Protein AF-0000000085128858 (afdb_homodimer)

Nearest PDB structures (foldseek):
  4lsb-assembly1_A  TM=9.735E-01  e=7.012E-32  Burkholderia cenocepacia J2315
  4lsb-assembly1_B  TM=9.673E-01  e=1.047E-31  Burkholderia cenocepacia J2315
  2ze3-assembly1_A-2  TM=9.126E-01  e=1.959E-23  Deinococcus ficus
  4iqd-assembly1_A  TM=8.657E-01  e=3.006E-21  Bacillus anthracis
  4iqe-assembly1_B  TM=8.687E-01  e=1.770E-20  Bacillus anthracis

Solvent-accessible surface area (backbone atoms only — not comparable to full-atom values): 26730 Å² total; per-residue (Å²): 131,82,65,50,58,67,53,22,16,50,51,50,55,56,55,63,73,58,70,54,46,60,28,47,28,33,54,40,24,15,50,39,34,50,43,49,73,64,65,50,74,36,35,20,50,19,57,44,27,34,21,39,48,61,43,32,22,60,85,68,70,49,64,69,57,47,46,54,48,47,33,46,43,42,72,44,39,75,49,24,30,29,37,59,41,51,58,28,72,40,94,47,33,68,43,19,17,52,41,43,41,55,44,51,71,41,46,42,21,23,37,34,38,38,30,48,57,85,36,85,92,52,42,58,49,52,66,67,59,39,35,48,32,43,35,29,34,39,50,32,35,47,75,73,70,49,58,48,41,35,28,29,31,39,42,35,40,63,72,72,45,76,45,64,69,59,41,45,53,45,46,43,48,27,44,75,32,54,29,57,29,36,32,52,44,64,62,81,47,72,67,54,48,36,51,48,34,62,68,41,54,88,47,38,28,45,41,60,55,59,44,53,44,93,58,32,51,65,54,40,36,72,49,57,30,26,33,34,33,24,48,41,30,51,42,20,16,16,50,25,28,26,47,55,34,52,49,40,31,65,74,69,33,38,36,58,57,36,67,66,27,45,57,64,67,61,53,31,53,58,39,59,58,78,117,133,83,63,50,57,67,52,23,14,51,52,48,55,56,55,63,72,57,71,55,46,62,28,48,28,33,54,41,24,16,50,38,34,49,43,49,73,62,63,50,74,36,35,21,49,18,58,46,28,34,20,39,48,61,42,32,23,59,87,70,70,48,66,68,58,49,47,53,48,46,33,47,44,40,71,44,38,75,49,24,30,30,36,57,41,51,57,30,73,41,93,46,32,68,44,18,18,53,40,42,42,56,44,52,71,42,46,42,22,23,37,33,37,37,30,49,56,85,35,84,91,51,41,60,48,53,66,67,58,39,31,48,32,44,34,29,34,39,49,32,36,46,74,72,70,48,58,48,42,35,28,31,30,41,41,37,39,64,73,72,46,78,44,65,68,59,41,47,54,44,46,44,48,28,43,74,33,52,29,57,30,35,32,51,46,65,63,81,48,71,66,54,48,35,49,48,36,62,68,41,55,88,47,35,29,46,42,61,53,59,41,54,45,93,59,32,54,66,53,40,35,73,50,56,30,25,34,34,33,23,49,41,31,50,42,20,15,16,49,25,29,26,47,54,36,52,50,40,31,66,74,70,34,38,36,58,60,36,66,65,28,44,59,64,66,60,53,32,53,59,38,58,61,77,117

InterPro domains:
  IPR015813 Pyruvate/Phosphoenolpyruvate kinase-like domain superfamily [SSF51621] (6-266)
  IPR039556 ICL/PEPM domain [cd00377] (12-247)
  IPR040442 Pyruvate kinase-like domain superfamily [G3DSA:3.20.20.60] (1-231)

Foldseek 3Di:
DQDDLLRQLVQVVVLQPDAEFAAEEDQALLSLLVVVVVPGQEYEHFQQLVQVVVVHGRPPAALVRQLVRLLRSPVSDSHAYEYACEQQRDPAQQSSLVSLLSNVVSSHSEYEHEQANPDLVGGGHDLVRLLSNLLSSQVSCVVVPNSHAYEYEYACQVSPNPDLVVQLVSQCSSVVSPHQEYEYERDADLVSLLVSLVSNPPRAYEYEQQDDHPDDSVNSVVSVHSYYYHHCNVSVVVVVLVCVQVVCCVPPVDRVSCVPPDDPVVSCVSVVPPD/DQDDLLRQLVQVVVLQPDAEFAAEEDQALLSLLVVVVVPGQEYEHFQQLVQVVVVHGRPPAALVRQLVRLLRSPVSDSHAYEYACEQQRDPAQQSSLVSLLSNVVSSHSEYEHEQANPDLVGGGHDLVRLLSNLLSNQVSCVVVPNSHAYEYEYACQVSPNPDLVVQLVSQCSSVVSPHQEYEYERDADLVSLLVSQVSNPPRAYEYEQQDDHPDDSVNSVVSVHSYYYHHCNVSVVVVVLVCVQVVCCVPPVDRVSCVPPDDPVVSCVSVVPPD

Secondary structure (DSSP, 8-state):
-PPPHHHHHHHHHHHTTSS-EEE---SSHHHHHHHHHTT-S-EE--HHHHHHHTT--TT---HHHHHHHHHHHHHH-SS-EEEE-TT-S-SSHHHHHHHHHHHHHTT-SEEEEE-B-S-TTS-B--HHHHHHHHHHHHHHHHHTTS-SEEEEE--TTTTT---HHHHHHHHHHHHHTT-SEEE-TT--SHHHHHHHHHHHTTS-EEEE--S--S--HHHHHHTT--EEE-TTHHHHHHHHHHHHHHHHHHHH---GGGGGSPPHHHHHHHHHHT-/-PPPHHHHHHHHHHHTTSS-EEE---SSHHHHHHHHHTT-S-EE--HHHHHHHTT--TT---HHHHHHHHHHHHHH-SS-EEEE-TT-S-SSHHHHHHHHHHHHHTT-SEEEEE-B-S-TTS-B--HHHHHHHHHHHHHHHHHTTS-SEEEEE--TTTTT---HHHHHHHHHHHHHTT-SEEE-TT--SHHHHHHHHHHHTTS-EEEE--S--S--HHHHHHTT--EEE-TTHHHHHHHHHHHHHHHHHHHH---GGGGGSPPHHHHHHHHHHT-

pLDDT: mean 97.3, std 4.86, range [44.5, 98.94]

Organism: Delftia acidovorans (strain DSM 14801 / SPH-1) (NCBI:txid398578)

Structure (mmCIF, N/CA/C/O backbone):
data_AF-0000000085128858-model_v1
#
loop_
_entity.id
_entity.type
_entity.pdbx_description
1 polymer 'Isocitrate lyase/phosphoenolpyruvate mutase family protein'
#
loop_
_atom_site.group_PDB
_atom_site.id
_atom_site.type_symbol
_atom_site.label_atom_id
_atom_site.label_alt_id
_atom_site.label_comp_id
_atom_site.label_asym_id
_atom_site.label_entity_id
_atom_site.label_seq_id
_atom_site.pdbx_PDB_ins_code
_atom_site.Cartn_x
_atom_site.Cartn_y
_atom_site.Cartn_z
_atom_site.occupancy
_atom_site.B_iso_or_equiv
_atom_site.auth_seq_id
_atom_site.auth_comp_id
_atom_site.auth_asym_id
_atom_site.auth_atom_id
_atom_site.pdbx_PDB_model_num
ATOM 1 N N . MET A 1 1 ? 24.719 7.203 10.352 1 75.31 1 MET A N 1
ATOM 2 C CA . MET A 1 1 ? 24.031 6.801 11.578 1 75.31 1 MET A CA 1
ATOM 3 C C . MET A 1 1 ? 22.562 7.227 11.531 1 75.31 1 MET A C 1
ATOM 5 O O . MET A 1 1 ? 22.234 8.312 11.055 1 75.31 1 MET A O 1
ATOM 9 N N . THR A 1 2 ? 21.578 6.391 11.969 1 89.5 2 THR A N 1
ATOM 10 C CA . THR A 1 2 ? 20.141 6.684 12.062 1 89.5 2 THR A CA 1
ATOM 11 C C . THR A 1 2 ? 19.891 7.77 13.102 1 89.5 2 THR A C 1
ATOM 13 O O . THR A 1 2 ? 20.328 7.66 14.242 1 89.5 2 THR A O 1
ATOM 16 N N . PRO A 1 3 ? 19.297 8.93 12.695 1 97.06 3 PRO A N 1
ATOM 17 C CA . PRO A 1 3 ? 19.016 9.992 13.664 1 97.06 3 PRO A CA 1
ATOM 18 C C . PRO A 1 3 ? 18.109 9.523 14.805 1 97.06 3 PRO A C 1
ATOM 20 O O . PRO A 1 3 ? 17.219 8.695 14.586 1 97.06 3 PRO A O 1
ATOM 23 N N . THR A 1 4 ? 18.359 10.062 15.961 1 97.56 4 THR A N 1
ATOM 24 C CA . THR A 1 4 ? 17.484 9.805 17.094 1 97.56 4 THR A CA 1
ATOM 25 C C . THR A 1 4 ? 16.172 10.555 16.953 1 97.56 4 THR A C 1
ATOM 27 O O . THR A 1 4 ? 16.047 11.445 16.109 1 97.56 4 THR A O 1
ATOM 30 N N . THR A 1 5 ? 15.219 10.211 17.75 1 98.06 5 THR A N 1
ATOM 31 C CA . THR A 1 5 ? 13.938 10.898 17.766 1 98.06 5 THR A CA 1
ATOM 32 C C . THR A 1 5 ? 14.125 12.391 18.047 1 98.06 5 THR A C 1
ATOM 34 O O . THR A 1 5 ? 13.516 13.234 17.406 1 98.06 5 THR A O 1
ATOM 37 N N . GLU A 1 6 ? 14.977 12.734 18.969 1 98 6 GLU A N 1
ATOM 38 C CA . GLU A 1 6 ? 15.25 14.125 19.344 1 98 6 GLU A CA 1
ATOM 39 C C . GLU A 1 6 ? 15.852 14.898 18.172 1 98 6 GLU A C 1
ATOM 41 O O . GLU A 1 6 ? 15.508 16.047 17.938 1 98 6 GLU A O 1
ATOM 46 N N . GLN A 1 7 ? 16.734 14.258 17.531 1 98.5 7 GLN A N 1
ATOM 47 C CA . GLN A 1 7 ? 17.359 14.883 16.375 1 98.5 7 GLN A CA 1
ATOM 48 C C . GLN A 1 7 ? 16.344 15.133 15.266 1 98.5 7 GLN A C 1
ATOM 50 O O . GLN A 1 7 ? 16.359 16.188 14.625 1 98.5 7 GLN A O 1
ATOM 55 N N . LYS A 1 8 ? 15.453 14.141 15.039 1 98.69 8 LYS A N 1
ATOM 56 C CA . LYS A 1 8 ? 14.398 14.305 14.039 1 98.69 8 LYS A CA 1
ATOM 57 C C . LYS A 1 8 ? 13.469 15.461 14.406 1 98.69 8 LYS A C 1
ATOM 59 O O . LYS A 1 8 ? 13.094 16.266 13.539 1 98.69 8 LYS A O 1
ATOM 64 N N . ARG A 1 9 ? 13.148 15.57 15.633 1 98.75 9 ARG A N 1
ATOM 65 C CA . ARG A 1 9 ? 12.273 16.641 16.094 1 98.75 9 ARG A CA 1
ATOM 66 C C . ARG A 1 9 ? 12.945 18 15.945 1 98.75 9 ARG A C 1
ATOM 68 O O . ARG A 1 9 ? 12.312 18.969 15.523 1 98.75 9 ARG A O 1
ATOM 75 N N . ALA A 1 10 ? 14.211 18.062 16.266 1 98.56 10 ALA A N 1
ATOM 76 C CA . ALA A 1 10 ? 14.961 19.312 16.109 1 98.56 10 ALA A CA 1
ATOM 77 C C . ALA A 1 10 ? 15.031 19.719 14.641 1 98.56 10 ALA A C 1
ATOM 79 O O . ALA A 1 10 ? 14.852 20.906 14.305 1 98.56 10 ALA A O 1
ATOM 80 N N . THR A 1 11 ? 15.312 18.75 13.82 1 98.5 11 THR A N 1
ATOM 81 C CA . THR A 1 11 ? 15.352 19 12.383 1 98.5 11 THR A CA 1
ATOM 82 C C . THR A 1 11 ? 14 19.531 11.891 1 98.5 11 THR A C 1
ATOM 84 O O . THR A 1 11 ? 13.945 20.453 11.078 1 98.5 11 THR A O 1
ATOM 87 N N . PHE A 1 12 ? 12.938 18.953 12.375 1 98.88 12 PHE A N 1
ATOM 88 C CA . PHE A 1 12 ? 11.602 19.359 11.969 1 98.88 12 PHE A CA 1
ATOM 89 C C . PHE A 1 12 ? 11.32 20.797 12.375 1 98.88 12 PHE A C 1
ATOM 91 O O . PHE A 1 12 ? 10.789 21.578 11.578 1 98.88 12 PHE A O 1
ATOM 98 N N . HIS A 1 13 ? 11.703 21.188 13.547 1 98.62 13 HIS A N 1
ATOM 99 C CA . HIS A 1 13 ? 11.57 22.562 14 1 98.62 13 HIS A CA 1
ATOM 100 C C . HIS A 1 13 ? 12.367 23.516 13.109 1 98.62 13 HIS A C 1
ATOM 102 O O . HIS A 1 13 ? 11.875 24.578 12.742 1 98.62 13 HIS A O 1
ATOM 108 N N . ALA A 1 14 ? 13.508 23.094 12.789 1 98.56 14 ALA A N 1
ATOM 109 C CA . ALA A 1 14 ? 14.375 23.938 11.969 1 98.56 14 ALA A CA 1
ATOM 110 C C . ALA A 1 14 ? 13.758 24.188 10.594 1 98.56 14 ALA A C 1
ATOM 112 O O . ALA A 1 14 ? 13.867 25.281 10.055 1 98.56 14 ALA A O 1
ATOM 113 N N . LEU A 1 15 ? 13.094 23.172 10.047 1 98.56 15 LEU A N 1
ATOM 114 C CA . LEU A 1 15 ? 12.461 23.297 8.742 1 98.56 15 LEU A CA 1
ATOM 115 C C . LEU A 1 15 ? 11.367 24.359 8.758 1 98.56 15 LEU A C 1
ATOM 117 O O . LEU A 1 15 ? 11.039 24.938 7.723 1 98.56 15 LEU A O 1
ATOM 121 N N . HIS A 1 16 ? 10.82 24.672 9.938 1 98.38 16 HIS A N 1
ATOM 122 C CA . HIS A 1 16 ? 9.688 25.578 10.039 1 98.38 16 HIS A CA 1
ATOM 123 C C . HIS A 1 16 ? 10.148 27.016 10.281 1 98.38 16 HIS A C 1
ATOM 125 O O . HIS A 1 16 ? 9.328 27.922 10.391 1 98.38 16 HIS A O 1
ATOM 131 N N . ARG A 1 17 ? 11.445 27.281 10.305 1 95.94 17 ARG A N 1
ATOM 132 C CA . ARG A 1 17 ? 11.961 28.594 10.641 1 95.94 17 ARG A CA 1
ATOM 133 C C . ARG A 1 17 ? 12.008 29.5 9.414 1 95.94 17 ARG A C 1
ATOM 135 O O . ARG A 1 17 ? 11.852 30.719 9.523 1 95.94 17 ARG A O 1
ATOM 142 N N . GLN A 1 18 ? 12.281 28.891 8.281 1 91.75 18 GLN A N 1
ATOM 143 C CA . GLN A 1 18 ? 12.352 29.688 7.07 1 91.75 18 GLN A CA 1
ATOM 144 C C . GLN A 1 18 ? 12.078 28.844 5.828 1 91.75 18 GLN A C 1
ATOM 146 O O . GLN A 1 18 ? 12.125 27.609 5.891 1 91.75 18 GLN A O 1
ATOM 151 N N . GLY A 1 19 ? 11.617 29.594 4.762 1 95.81 19 GLY A N 1
ATOM 152 C CA . GLY A 1 19 ? 11.375 28.922 3.496 1 95.81 19 GLY A CA 1
ATOM 153 C C . GLY A 1 19 ? 10.039 28.219 3.451 1 95.81 19 GLY A C 1
ATOM 154 O O . GLY A 1 19 ? 9.086 28.625 4.117 1 95.81 19 GLY A O 1
ATOM 155 N N . CYS A 1 20 ? 9.922 27.344 2.523 1 98.56 20 CYS A N 1
ATOM 156 C CA . CYS A 1 20 ? 8.758 26.5 2.285 1 98.56 20 CYS A CA 1
ATOM 157 C C . CYS A 1 20 ? 9.172 25.125 1.811 1 98.56 20 CYS A C 1
ATOM 159 O O . CYS A 1 20 ? 10.062 24.984 0.963 1 98.56 20 CYS A O 1
ATOM 161 N N . PHE A 1 21 ? 8.656 24.109 2.428 1 98.69 21 PHE A N 1
ATOM 162 C CA . PHE A 1 21 ? 9 22.75 2.027 1 98.69 21 PHE A CA 1
ATOM 163 C C . PHE A 1 21 ? 7.75 21.906 1.819 1 98.69 21 PHE A C 1
ATOM 165 O O . PHE A 1 21 ? 6.688 22.219 2.365 1 98.69 21 PHE A O 1
ATOM 172 N N . VAL A 1 22 ? 7.848 20.922 0.947 1 98.81 22 VAL A N 1
ATOM 173 C CA . VAL A 1 22 ? 6.762 19.969 0.747 1 98.81 22 VAL A CA 1
ATOM 174 C C . VAL A 1 22 ? 6.836 18.875 1.804 1 98.81 22 VAL A C 1
ATOM 176 O O . VAL A 1 22 ? 7.922 18.359 2.107 1 98.81 22 VAL A O 1
ATOM 179 N N . LEU A 1 23 ? 5.73 18.562 2.365 1 98.69 23 LEU A N 1
ATOM 180 C CA . LEU A 1 23 ? 5.508 17.531 3.363 1 98.69 23 LEU A CA 1
ATOM 181 C C . LEU A 1 23 ? 4.629 16.406 2.803 1 98.69 23 LEU A C 1
ATOM 183 O O . LEU A 1 23 ? 3.43 16.359 3.086 1 98.69 23 LEU A O 1
ATOM 187 N N . PRO A 1 24 ? 5.246 15.484 1.952 1 98.88 24 PRO A N 1
ATOM 188 C CA . PRO A 1 24 ? 4.43 14.453 1.304 1 98.88 24 PRO A CA 1
ATOM 189 C C . PRO A 1 24 ? 3.893 13.422 2.291 1 98.88 24 PRO A C 1
ATOM 191 O O . PRO A 1 24 ? 4.402 13.305 3.406 1 98.88 24 PRO A O 1
ATOM 194 N N . ASN A 1 25 ? 2.881 12.688 1.866 1 98.94 25 ASN A N 1
ATOM 195 C CA . ASN A 1 25 ? 2.121 11.844 2.779 1 98.94 25 ASN A CA 1
ATOM 196 C C . ASN A 1 25 ? 2.215 10.375 2.385 1 98.94 25 ASN A C 1
ATOM 198 O O . ASN A 1 25 ? 1.4 9.883 1.601 1 98.94 25 ASN A O 1
ATOM 202 N N . PRO A 1 26 ? 3.158 9.648 2.947 1 98.88 26 PRO A N 1
ATOM 203 C CA . PRO A 1 26 ? 3.213 8.203 2.723 1 98.88 26 PRO A CA 1
ATOM 204 C C . PRO A 1 26 ? 2.107 7.449 3.459 1 98.88 26 PRO A C 1
ATOM 206 O O . PRO A 1 26 ? 1.583 7.941 4.461 1 98.88 26 PRO A O 1
ATOM 209 N N . TRP A 1 27 ? 1.761 6.27 2.984 1 98.75 27 TRP A N 1
ATOM 210 C CA . TRP A 1 27 ? 0.72 5.484 3.639 1 98.75 27 TRP A CA 1
ATOM 211 C C . TRP A 1 27 ? 1.271 4.145 4.121 1 98.75 27 TRP A C 1
ATOM 213 O O . TRP A 1 27 ? 0.552 3.359 4.742 1 98.75 27 TRP A O 1
ATOM 223 N N . ASP A 1 28 ? 2.51 3.832 3.84 1 98.62 28 ASP A N 1
ATOM 224 C CA . ASP A 1 28 ? 3.182 2.633 4.324 1 98.62 28 ASP A CA 1
ATOM 225 C C . ASP A 1 28 ? 4.699 2.807 4.312 1 98.62 28 ASP A C 1
ATOM 227 O O . ASP A 1 28 ? 5.203 3.867 3.936 1 98.62 28 ASP A O 1
ATOM 231 N N . ALA A 1 29 ? 5.461 1.785 4.793 1 98.5 29 ALA A N 1
ATOM 232 C CA . ALA A 1 29 ? 6.914 1.866 4.926 1 98.5 29 ALA A CA 1
ATOM 233 C C . ALA A 1 29 ? 7.582 2.049 3.564 1 98.5 29 ALA A C 1
ATOM 235 O O . ALA A 1 29 ? 8.547 2.801 3.438 1 98.5 29 ALA A O 1
ATOM 236 N N . GLY A 1 30 ? 7.078 1.385 2.523 1 98.75 30 GLY A N 1
ATOM 237 C CA . GLY A 1 30 ? 7.645 1.503 1.19 1 98.75 30 GLY A CA 1
ATOM 238 C C . GLY A 1 30 ? 7.559 2.908 0.627 1 98.75 30 GLY A C 1
ATOM 239 O O . GLY A 1 30 ? 8.555 3.449 0.137 1 98.75 30 GLY A O 1
ATOM 240 N N . SER A 1 31 ? 6.355 3.514 0.705 1 98.88 31 SER A N 1
ATOM 241 C CA . SER A 1 31 ? 6.188 4.867 0.188 1 98.88 31 SER A CA 1
ATOM 242 C C . SER A 1 31 ? 6.992 5.875 1.004 1 98.88 31 SER A C 1
ATOM 244 O O . SER A 1 31 ? 7.492 6.863 0.462 1 98.88 31 SER A O 1
ATOM 246 N N . ALA A 1 32 ? 7.172 5.66 2.332 1 98.88 32 ALA A N 1
ATOM 247 C CA . ALA A 1 32 ? 7.984 6.535 3.168 1 98.88 32 ALA A CA 1
ATOM 248 C C . ALA A 1 32 ? 9.445 6.508 2.732 1 98.88 32 ALA A C 1
ATOM 250 O O . ALA A 1 32 ? 10.062 7.559 2.539 1 98.88 32 ALA A O 1
ATOM 251 N N . ARG A 1 33 ? 9.945 5.344 2.574 1 98.69 33 ARG A N 1
ATOM 252 C CA . ARG A 1 33 ? 11.344 5.191 2.174 1 98.69 33 ARG A CA 1
ATOM 253 C C . ARG A 1 33 ? 11.586 5.797 0.795 1 98.69 33 ARG A C 1
ATOM 255 O O . ARG A 1 33 ? 12.609 6.449 0.57 1 98.69 33 ARG A O 1
ATOM 262 N N . MET A 1 34 ? 10.688 5.535 -0.105 1 98.75 34 MET A N 1
ATOM 263 C CA . MET A 1 34 ? 10.82 6.07 -1.458 1 98.75 34 MET A CA 1
ATOM 264 C C . MET A 1 34 ? 10.844 7.594 -1.442 1 98.75 34 MET A C 1
ATOM 266 O O . MET A 1 34 ? 11.672 8.219 -2.113 1 98.75 34 MET A O 1
ATOM 270 N N . LEU A 1 35 ? 9.977 8.211 -0.659 1 98.88 35 LEU A N 1
ATOM 271 C CA . LEU A 1 35 ? 9.898 9.664 -0.58 1 98.88 35 LEU A CA 1
ATOM 272 C C . LEU A 1 35 ? 11.172 10.25 0.029 1 98.88 35 LEU A C 1
ATOM 274 O O . LEU A 1 35 ? 11.648 11.297 -0.407 1 98.88 35 LEU A O 1
ATOM 278 N N . GLN A 1 36 ? 11.688 9.586 1.077 1 98.62 36 GLN A N 1
ATOM 279 C CA . GLN A 1 36 ? 13 9.977 1.588 1 98.62 36 GLN A CA 1
ATOM 280 C C . GLN A 1 36 ? 14.062 9.906 0.494 1 98.62 36 GLN A C 1
ATOM 282 O O . GLN A 1 36 ? 14.859 10.828 0.338 1 98.62 36 GLN A O 1
ATOM 287 N N . GLY A 1 37 ? 14.047 8.844 -0.304 1 98.25 37 GLY A N 1
ATOM 288 C CA . GLY A 1 37 ? 15.008 8.648 -1.379 1 98.25 37 GLY A CA 1
ATOM 289 C C . GLY A 1 37 ? 14.914 9.711 -2.461 1 98.25 37 GLY A C 1
ATOM 290 O O . GLY A 1 37 ? 15.898 9.992 -3.145 1 98.25 37 GLY A O 1
ATOM 291 N N . LEU A 1 38 ? 13.727 10.273 -2.633 1 98.44 38 LEU A N 1
ATOM 292 C CA . LEU A 1 38 ? 13.5 11.297 -3.65 1 98.44 38 LEU A CA 1
ATOM 293 C C . LEU A 1 38 ? 13.961 12.664 -3.158 1 98.44 38 LEU A C 1
ATOM 295 O O . LEU A 1 38 ? 13.883 13.648 -3.895 1 98.44 38 LEU A O 1
ATOM 299 N N . GLY A 1 39 ? 14.352 12.766 -1.832 1 98.5 39 GLY A N 1
ATOM 300 C CA . GLY A 1 39 ? 15.016 13.969 -1.35 1 98.5 39 GLY A CA 1
ATOM 301 C C . GLY A 1 39 ? 14.109 14.852 -0.513 1 98.5 39 GLY A C 1
ATOM 302 O O . GLY A 1 39 ? 14.492 15.969 -0.14 1 98.5 39 GLY A O 1
ATOM 303 N N . PHE A 1 40 ? 12.93 14.438 -0.224 1 98.81 40 PHE A N 1
ATOM 304 C CA . PHE A 1 40 ? 12.086 15.211 0.676 1 98.81 40 PHE A CA 1
ATOM 305 C C . PHE A 1 40 ? 12.695 15.281 2.068 1 98.81 40 PHE A C 1
ATOM 307 O O . PHE A 1 40 ? 13.477 14.414 2.455 1 98.81 40 PHE A O 1
ATOM 314 N N . LYS A 1 41 ? 12.328 16.281 2.852 1 98.69 41 LYS A N 1
ATOM 315 C CA . LYS A 1 41 ? 13.047 16.562 4.094 1 98.69 41 LYS A CA 1
ATOM 316 C C . LYS A 1 41 ? 12.211 16.172 5.309 1 98.69 41 LYS A C 1
ATOM 318 O O . LYS A 1 41 ? 12.734 16.094 6.426 1 98.69 41 LYS A O 1
ATOM 323 N N . ALA A 1 42 ? 10.945 15.914 5.105 1 98.88 42 ALA A N 1
ATOM 324 C CA . ALA A 1 42 ? 9.984 15.516 6.125 1 98.88 42 ALA A CA 1
ATOM 325 C C . ALA A 1 42 ? 8.766 14.852 5.492 1 98.88 42 ALA A C 1
ATOM 327 O O . ALA A 1 42 ? 8.531 14.977 4.289 1 98.88 42 ALA A O 1
ATOM 328 N N . LEU A 1 43 ? 8.062 14.086 6.262 1 98.94 43 LEU A N 1
ATOM 329 C CA . LEU A 1 43 ? 6.871 13.383 5.805 1 98.94 43 LEU A CA 1
ATOM 330 C C .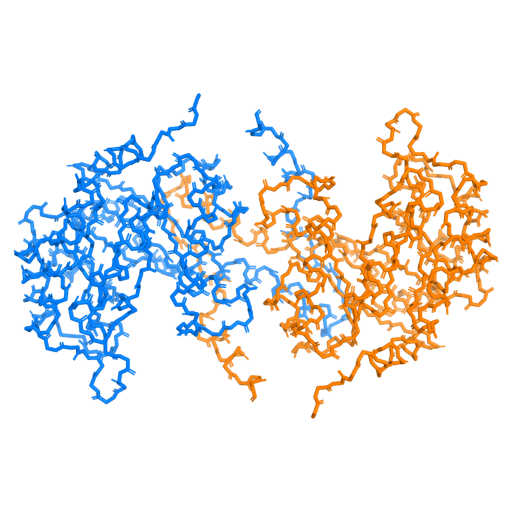 LEU A 1 43 ? 5.691 13.633 6.742 1 98.94 43 LEU A C 1
ATOM 332 O O . LEU A 1 43 ? 5.883 14.07 7.879 1 98.94 43 LEU A O 1
ATOM 336 N N . ALA A 1 44 ? 4.516 13.391 6.258 1 98.94 44 ALA A N 1
ATOM 337 C CA . ALA A 1 44 ? 3.314 13.336 7.09 1 98.94 44 ALA A CA 1
ATOM 338 C C . ALA A 1 44 ? 2.48 12.094 6.766 1 98.94 44 ALA A C 1
ATOM 340 O O . ALA A 1 44 ? 2.342 11.719 5.602 1 98.94 44 ALA A O 1
ATOM 341 N N . SER A 1 45 ? 1.954 11.453 7.789 1 98.81 45 SER A N 1
ATOM 342 C CA . SER A 1 45 ? 1.059 10.328 7.531 1 98.81 45 SER A CA 1
ATOM 343 C C . SER A 1 45 ? -0.225 10.789 6.852 1 98.81 45 SER A C 1
ATOM 345 O O . SER A 1 45 ? -0.545 11.984 6.859 1 98.81 45 SER A O 1
ATOM 347 N N . THR A 1 46 ? -0.891 9.922 6.215 1 98.62 46 THR A N 1
ATOM 348 C CA . THR A 1 46 ? -2.209 10.141 5.629 1 98.62 46 THR A CA 1
ATOM 349 C C . THR A 1 46 ? -3.217 9.133 6.172 1 98.62 46 THR A C 1
ATOM 351 O O . THR A 1 46 ? -3.041 7.926 6.008 1 98.62 46 THR A O 1
ATOM 354 N N . SER A 1 47 ? -4.246 9.648 6.828 1 97.69 47 SER A N 1
ATOM 355 C CA . SER A 1 47 ? -5.281 8.773 7.363 1 97.69 47 SER A CA 1
ATOM 356 C C . SER A 1 47 ? -6.035 8.062 6.242 1 97.69 47 SER A C 1
ATOM 358 O O . SER A 1 47 ? -6.281 6.855 6.32 1 97.69 47 SER A O 1
ATOM 360 N N . SER A 1 48 ? -6.387 8.766 5.172 1 98 48 SER A N 1
ATOM 361 C CA . SER A 1 48 ? -7.133 8.172 4.066 1 98 48 SER A CA 1
ATOM 362 C C . SER A 1 48 ? -6.301 7.121 3.336 1 98 48 SER A C 1
ATOM 364 O O . SER A 1 48 ? -6.773 6.012 3.086 1 98 48 SER A O 1
ATOM 366 N N . GLY A 1 49 ? -5.023 7.473 2.98 1 98.62 49 GLY A N 1
ATOM 367 C CA . GLY A 1 49 ? -4.156 6.52 2.307 1 98.62 49 GLY A CA 1
ATOM 368 C C . GLY A 1 49 ? -3.98 5.227 3.076 1 98.62 49 GLY A C 1
ATOM 369 O O . GLY A 1 49 ? -4.031 4.141 2.494 1 98.62 49 GLY A O 1
ATOM 370 N N . HIS A 1 50 ? -3.766 5.363 4.367 1 98.56 50 HIS A N 1
ATOM 371 C CA . HIS A 1 50 ? -3.619 4.18 5.211 1 98.56 50 HIS A CA 1
ATOM 372 C C . HIS A 1 50 ? -4.91 3.373 5.258 1 98.56 50 HIS A C 1
ATOM 374 O O . HIS A 1 50 ? -4.891 2.148 5.109 1 98.56 50 HIS A O 1
ATOM 380 N N . ALA A 1 51 ? -6.039 4.062 5.457 1 98.44 51 ALA A N 1
ATOM 381 C CA . ALA A 1 51 ? -7.332 3.393 5.52 1 98.44 51 ALA A CA 1
ATOM 382 C C . ALA A 1 51 ? -7.594 2.586 4.25 1 98.44 51 ALA A C 1
ATOM 384 O O . ALA A 1 51 ? -7.992 1.42 4.32 1 98.44 51 ALA A O 1
ATOM 385 N N . TRP A 1 52 ? -7.316 3.189 3.078 1 98.62 52 TRP A N 1
ATOM 386 C CA . TRP A 1 52 ? -7.57 2.514 1.811 1 98.62 52 TRP A CA 1
ATOM 387 C C . TRP A 1 52 ? -6.68 1.284 1.66 1 98.62 52 TRP A C 1
ATOM 389 O O . TRP A 1 52 ? -7.109 0.261 1.12 1 98.62 52 TRP A O 1
ATOM 399 N N . SER A 1 53 ? -5.449 1.355 2.15 1 98.56 53 SER A N 1
ATOM 400 C CA . SER A 1 53 ? -4.551 0.208 2.07 1 98.56 53 SER A CA 1
ATOM 401 C C . SER A 1 53 ? -5.07 -0.96 2.902 1 98.56 53 SER A C 1
ATOM 403 O O . SER A 1 53 ? -4.766 -2.119 2.613 1 98.56 53 SER A O 1
ATOM 405 N N . LEU A 1 54 ? -5.895 -0.679 3.9 1 97.88 54 LEU A N 1
ATOM 406 C CA . LEU A 1 54 ? -6.469 -1.692 4.777 1 97.88 54 LEU A CA 1
ATOM 407 C C . LEU A 1 54 ? -7.855 -2.102 4.297 1 97.88 54 LEU A C 1
ATOM 409 O O . LEU A 1 54 ? -8.531 -2.9 4.949 1 97.88 54 LEU A O 1
ATOM 413 N N . GLY A 1 55 ? -8.297 -1.527 3.217 1 97.88 55 GLY A N 1
ATOM 414 C CA . GLY A 1 55 ? -9.617 -1.835 2.691 1 97.88 55 GLY A CA 1
ATOM 415 C C . GLY A 1 55 ? -10.742 -1.186 3.479 1 97.88 55 GLY A C 1
ATOM 416 O O . GLY A 1 55 ? -11.82 -1.761 3.617 1 97.88 55 GLY A O 1
ATOM 417 N N . GLN A 1 56 ? -10.461 -0.069 4.031 1 97.81 56 GLN A N 1
ATOM 418 C CA . GLN A 1 56 ? -11.422 0.671 4.836 1 97.81 56 GLN A CA 1
ATOM 419 C C . GLN A 1 56 ? -11.578 2.104 4.332 1 97.81 56 GLN A C 1
ATOM 421 O O . GLN A 1 56 ? -10.672 2.645 3.699 1 97.81 56 GLN A O 1
ATOM 426 N N . PRO A 1 57 ? -12.758 2.688 4.562 1 97.31 57 PRO A N 1
ATOM 427 C CA . PRO A 1 57 ? -12.898 4.105 4.219 1 97.31 57 PRO A CA 1
ATOM 428 C C . PRO A 1 57 ? -12.164 5.023 5.191 1 97.31 57 PRO A C 1
ATOM 430 O O . PRO A 1 57 ? -11.898 4.633 6.332 1 97.31 57 PRO A O 1
ATOM 433 N N . ASP A 1 58 ? -11.844 6.184 4.746 1 95.25 58 ASP A N 1
ATOM 434 C CA . ASP A 1 58 ? -11.242 7.195 5.605 1 95.25 58 ASP A CA 1
ATOM 435 C C . ASP A 1 58 ? -12.102 7.453 6.84 1 95.25 58 ASP A C 1
ATOM 437 O O . ASP A 1 58 ? -13.328 7.551 6.738 1 95.25 58 ASP A O 1
ATOM 441 N N . GLY A 1 59 ? -11.461 7.516 7.977 1 92.31 59 GLY A N 1
ATOM 442 C CA . GLY A 1 59 ? -12.172 7.781 9.219 1 92.31 59 GLY A CA 1
ATOM 443 C C . GLY A 1 59 ? -12.523 6.52 9.984 1 92.31 59 GLY A C 1
ATOM 444 O O . GLY A 1 59 ? -12.984 6.59 11.125 1 92.31 59 GLY A O 1
ATOM 445 N N . ALA A 1 60 ? -12.227 5.348 9.43 1 93.44 60 ALA A N 1
ATOM 446 C CA . 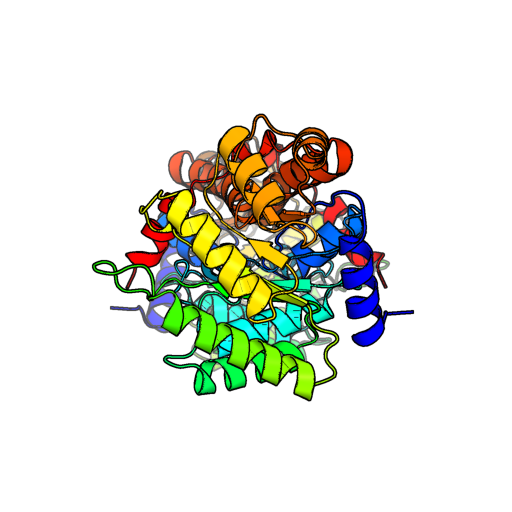ALA A 1 60 ? -12.664 4.09 10.031 1 93.44 60 ALA A CA 1
ATOM 447 C C . ALA A 1 60 ? -11.547 3.469 10.867 1 93.44 60 ALA A C 1
ATOM 449 O O . ALA A 1 60 ? -11.75 2.451 11.531 1 93.44 60 ALA A O 1
ATOM 450 N N . ILE A 1 61 ? -10.391 4.043 10.867 1 95.88 61 ILE A N 1
ATOM 451 C CA . ILE A 1 61 ? -9.227 3.43 11.5 1 95.88 61 ILE A CA 1
ATOM 452 C C . ILE A 1 61 ? -9.18 3.814 12.977 1 95.88 61 ILE A C 1
ATOM 454 O O . ILE A 1 61 ? -9.336 4.988 13.32 1 95.88 61 ILE A O 1
ATOM 458 N N . SER A 1 62 ? -8.898 2.896 13.883 1 97.44 62 SER A N 1
ATOM 459 C CA . SER A 1 62 ? -8.891 3.109 15.328 1 97.44 62 SER A CA 1
ATOM 460 C C . SER A 1 62 ? -7.613 3.811 15.773 1 97.44 62 SER A C 1
ATOM 462 O O . SER A 1 62 ? -6.656 3.922 15 1 97.44 62 SER A O 1
ATOM 464 N N . ARG A 1 63 ? -7.664 4.285 17.016 1 98.19 63 ARG A N 1
ATOM 465 C CA . ARG A 1 63 ? -6.473 4.875 17.609 1 98.19 63 ARG A CA 1
ATOM 466 C C . ARG A 1 63 ? -5.309 3.893 17.609 1 98.19 63 ARG A C 1
ATOM 468 O O . ARG A 1 63 ? -4.191 4.246 17.219 1 98.19 63 ARG A O 1
ATOM 475 N N . GLU A 1 64 ? -5.609 2.66 18.031 1 98.25 64 GLU A N 1
ATOM 476 C CA . GLU A 1 64 ? -4.566 1.645 18.109 1 98.25 64 GLU A CA 1
ATOM 477 C C . GLU A 1 64 ? -3.93 1.393 16.75 1 98.25 64 GLU A C 1
ATOM 479 O O . GLU A 1 64 ? -2.705 1.315 16.625 1 98.25 64 GLU A O 1
ATOM 484 N N . MET A 1 65 ? -4.754 1.256 15.727 1 98 65 MET A N 1
ATOM 485 C CA . MET A 1 65 ? -4.27 1.04 14.367 1 98 65 MET A CA 1
ATOM 486 C C . MET A 1 65 ? -3.438 2.227 13.891 1 98 65 MET A C 1
ATOM 488 O O . MET A 1 65 ? -2.406 2.047 13.242 1 98 65 MET A O 1
ATOM 492 N N . THR A 1 66 ? -3.941 3.395 14.234 1 98.62 66 THR A N 1
ATOM 493 C CA . THR A 1 66 ? -3.223 4.605 13.859 1 98.62 66 THR A CA 1
ATOM 494 C C . THR A 1 66 ? -1.854 4.652 14.531 1 98.62 66 THR A C 1
ATOM 496 O O . THR A 1 66 ? -0.849 4.953 13.883 1 98.62 66 THR A O 1
ATOM 499 N N . LEU A 1 67 ? -1.769 4.32 15.812 1 98.81 67 LEU A N 1
ATOM 500 C CA . LEU A 1 67 ? -0.512 4.348 16.547 1 98.81 67 LEU A CA 1
ATOM 501 C C . LEU A 1 67 ? 0.47 3.324 15.992 1 98.81 67 LEU A C 1
ATOM 503 O O . LEU A 1 67 ? 1.664 3.607 15.867 1 98.81 67 LEU A O 1
ATOM 507 N N . GLU A 1 68 ? 0.003 2.162 15.641 1 98.44 68 GLU A N 1
ATOM 508 C CA . GLU A 1 68 ? 0.852 1.146 15.023 1 98.44 68 GLU A CA 1
ATOM 509 C C . GLU A 1 68 ? 1.389 1.615 13.68 1 98.44 68 GLU A C 1
ATOM 511 O O . GLU A 1 68 ? 2.559 1.396 13.359 1 98.44 68 GLU A O 1
ATOM 516 N N . HIS A 1 69 ? 0.568 2.24 12.969 1 98.56 69 HIS A N 1
ATOM 517 C CA . HIS A 1 69 ? 0.954 2.801 11.68 1 98.56 69 HIS A CA 1
ATOM 518 C C . HIS A 1 69 ? 2.041 3.859 11.844 1 98.56 69 HIS A C 1
ATOM 520 O O . HIS A 1 69 ? 3.029 3.857 11.102 1 98.56 69 HIS A O 1
ATOM 526 N N . LEU A 1 70 ? 1.838 4.73 12.781 1 98.88 70 LEU A N 1
ATOM 527 C CA . LEU A 1 70 ? 2.812 5.789 13.023 1 98.88 70 LEU A CA 1
ATOM 528 C C . LEU A 1 70 ? 4.164 5.199 13.414 1 98.88 70 LEU A C 1
ATOM 530 O O . LEU A 1 70 ? 5.207 5.66 12.945 1 98.88 70 LEU A O 1
ATOM 534 N N . ARG A 1 71 ? 4.16 4.168 14.266 1 98.69 71 ARG A N 1
ATOM 535 C CA . ARG A 1 71 ? 5.406 3.508 14.641 1 98.69 71 ARG A CA 1
ATOM 536 C C . ARG A 1 71 ? 6.117 2.943 13.414 1 98.69 71 ARG A C 1
ATOM 538 O O . ARG A 1 71 ? 7.336 3.08 13.281 1 98.69 71 ARG A O 1
ATOM 545 N N . SER A 1 72 ? 5.332 2.365 12.555 1 98.25 72 SER A N 1
ATOM 546 C CA . SER A 1 72 ? 5.895 1.76 11.352 1 98.25 72 SER A CA 1
ATOM 547 C C . SER A 1 72 ? 6.516 2.812 10.438 1 98.25 72 SER A C 1
ATOM 549 O O . SER A 1 72 ? 7.594 2.604 9.891 1 98.25 72 SER A O 1
ATOM 551 N N . LEU A 1 73 ? 5.852 3.941 10.258 1 98.81 73 LEU A N 1
ATOM 552 C CA . LEU A 1 73 ? 6.359 5.008 9.398 1 98.81 73 LEU A CA 1
ATOM 553 C C . LEU A 1 73 ? 7.629 5.613 9.984 1 98.81 73 LEU A C 1
ATOM 555 O O . LEU A 1 73 ? 8.617 5.801 9.273 1 98.81 73 LEU A O 1
ATOM 559 N N . VAL A 1 74 ? 7.574 5.891 11.289 1 98.75 74 VAL A N 1
ATOM 560 C CA . VAL A 1 74 ? 8.711 6.508 11.961 1 98.75 74 VAL A CA 1
ATOM 561 C C . VAL A 1 74 ? 9.938 5.594 11.852 1 98.75 74 VAL A C 1
ATOM 563 O O . VAL A 1 74 ? 11.047 6.062 11.625 1 98.75 74 VAL A O 1
ATOM 566 N N . ALA A 1 75 ? 9.734 4.344 11.953 1 98.06 75 ALA A N 1
ATOM 567 C CA . ALA A 1 75 ? 10.828 3.375 11.898 1 98.06 75 ALA A CA 1
ATOM 568 C C . ALA A 1 75 ? 11.367 3.23 10.477 1 98.06 75 ALA A C 1
ATOM 570 O O . ALA A 1 75 ? 12.531 2.869 10.281 1 98.06 75 ALA A O 1
ATOM 571 N N . ALA A 1 76 ? 10.609 3.562 9.477 1 98 76 ALA A N 1
ATOM 572 C CA . ALA A 1 76 ? 10.922 3.264 8.086 1 98 76 ALA A CA 1
ATOM 573 C C . ALA A 1 76 ? 11.781 4.367 7.469 1 98 76 ALA A C 1
ATOM 575 O O . ALA A 1 76 ? 12.305 4.207 6.363 1 98 76 ALA A O 1
ATOM 576 N N . THR A 1 77 ? 11.961 5.48 8.164 1 98.31 77 THR A N 1
ATOM 577 C CA . THR A 1 77 ? 12.625 6.621 7.539 1 98.31 77 THR A CA 1
ATOM 578 C C . THR A 1 77 ? 13.508 7.352 8.547 1 98.31 77 THR A C 1
ATOM 580 O O . THR A 1 77 ? 13.242 7.316 9.75 1 98.31 77 THR A O 1
ATOM 583 N N . ASP A 1 78 ? 14.477 8.023 8.062 1 98.31 78 ASP A N 1
ATOM 584 C CA . ASP A 1 78 ? 15.336 8.883 8.883 1 98.31 78 ASP A CA 1
ATOM 585 C C . ASP A 1 78 ? 14.766 10.289 8.992 1 98.31 78 ASP A C 1
ATOM 587 O O . ASP A 1 78 ? 15.289 11.125 9.734 1 98.31 78 ASP A O 1
ATOM 591 N N . LEU A 1 79 ? 13.68 10.555 8.352 1 98.81 79 LEU A N 1
ATOM 592 C CA . LEU A 1 79 ? 13.086 11.883 8.297 1 98.81 79 LEU A CA 1
ATOM 593 C C . LEU A 1 79 ? 12.117 12.094 9.453 1 98.81 79 LEU A C 1
ATOM 595 O O . LEU A 1 79 ? 11.555 11.133 9.984 1 98.81 79 LEU A O 1
ATOM 599 N N . PRO A 1 80 ? 11.922 13.344 9.875 1 98.88 80 PRO A N 1
ATOM 600 C CA . PRO A 1 80 ? 10.812 13.617 10.789 1 98.88 80 PRO A CA 1
ATOM 601 C C . PRO A 1 80 ? 9.445 13.336 10.156 1 98.88 80 PRO A C 1
ATOM 603 O O . PRO A 1 80 ? 9.258 13.586 8.961 1 98.88 80 PRO A O 1
ATOM 606 N N . VAL A 1 81 ? 8.5 12.797 10.977 1 98.94 81 VAL A N 1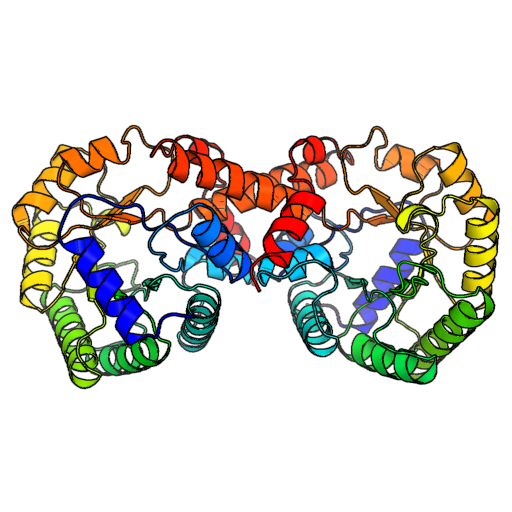
ATOM 607 C CA . VAL A 1 81 ? 7.164 12.445 10.508 1 98.94 81 VAL A CA 1
ATOM 608 C C . VAL A 1 81 ? 6.117 13.227 11.297 1 98.94 81 VAL A C 1
ATOM 610 O O . VAL A 1 81 ? 6.102 13.188 12.523 1 98.94 81 VAL A O 1
ATOM 613 N N . ASN A 1 82 ? 5.309 14.008 10.594 1 98.94 82 ASN A N 1
ATOM 614 C CA . ASN A 1 82 ? 4.117 14.617 11.164 1 98.94 82 ASN A CA 1
ATOM 615 C C . ASN A 1 82 ? 2.92 13.672 11.109 1 98.94 82 ASN A C 1
ATOM 617 O O . ASN A 1 82 ? 2.609 13.109 10.055 1 98.94 82 ASN A O 1
ATOM 621 N N . ALA A 1 83 ? 2.23 13.469 12.227 1 98.88 83 ALA A N 1
ATOM 622 C CA . ALA A 1 83 ? 1.062 12.594 12.266 1 98.88 83 ALA A CA 1
ATOM 623 C C . ALA A 1 83 ? -0.209 13.359 11.906 1 98.88 83 ALA A C 1
ATOM 625 O O . ALA A 1 83 ? -0.503 14.406 12.492 1 98.88 83 ALA A O 1
ATOM 626 N N . ASP A 1 84 ? -0.902 12.906 10.922 1 98.44 84 ASP A N 1
ATOM 627 C CA . ASP A 1 84 ? -2.33 13.203 10.875 1 98.44 84 ASP A CA 1
ATOM 628 C C . ASP A 1 84 ? -3.082 12.469 11.984 1 98.44 84 ASP A C 1
ATOM 630 O O . ASP A 1 84 ? -3.408 11.289 11.844 1 98.44 84 ASP A O 1
ATOM 634 N N . PHE A 1 85 ? -3.432 13.172 13 1 98.44 85 PHE A N 1
ATOM 635 C CA . PHE A 1 85 ? -3.986 12.516 14.172 1 98.44 85 PHE A CA 1
ATOM 636 C C . PHE A 1 85 ? -5.477 12.812 14.305 1 98.44 85 PHE A C 1
ATOM 638 O O . PHE A 1 85 ? -6.035 12.719 15.406 1 98.44 85 PHE A O 1
ATOM 645 N N . GLU A 1 86 ? -6.043 13.281 13.227 1 97 86 GLU A N 1
ATOM 646 C CA . GLU A 1 86 ? -7.473 13.539 13.078 1 97 86 GLU A CA 1
ATOM 647 C C . GLU A 1 86 ? -8.016 14.352 14.25 1 97 86 GLU A C 1
ATOM 649 O O . GLU A 1 86 ? -7.473 15.414 14.578 1 97 86 GLU A O 1
ATOM 654 N N . SER A 1 87 ? -9.062 13.961 14.859 1 96.12 87 SER A N 1
ATOM 655 C CA . SER A 1 87 ? -9.656 14.766 15.922 1 96.12 87 SER A CA 1
ATOM 656 C C . SER A 1 87 ? -9.055 14.414 17.281 1 96.12 87 SER A C 1
ATOM 658 O O . SER A 1 87 ? -9.555 14.852 18.312 1 96.12 87 SER A O 1
ATOM 660 N N . GLY A 1 88 ? -7.953 13.602 17.281 1 97.56 88 GLY A N 1
ATOM 661 C CA . GLY A 1 88 ? -7.195 13.359 18.484 1 97.56 88 GLY A CA 1
ATOM 662 C C . GLY A 1 88 ? -7.66 12.125 19.234 1 97.56 88 GLY A C 1
ATOM 663 O O . GLY A 1 88 ? -7.184 11.844 20.344 1 97.56 88 GLY A O 1
ATOM 664 N N . PHE A 1 89 ? -8.633 11.344 18.734 1 97 89 PHE A N 1
ATOM 665 C CA . PHE A 1 89 ? -9.102 10.078 19.281 1 97 89 PHE A CA 1
ATOM 666 C C . PHE A 1 89 ? -9.477 10.234 20.75 1 97 89 PHE A C 1
ATOM 668 O O . PHE A 1 89 ? -8.977 9.508 21.609 1 97 89 PHE A O 1
ATOM 675 N N . GLY A 1 90 ? -10.352 11.156 21 1 95.75 90 GLY A N 1
ATOM 676 C CA . GLY A 1 90 ? -10.867 11.398 22.344 1 95.75 90 GLY A CA 1
ATOM 677 C C . GLY A 1 90 ? -12.117 12.258 22.344 1 95.75 90 GLY A C 1
ATOM 678 O O . GLY A 1 90 ? -12.25 13.18 21.547 1 95.75 90 GLY A O 1
ATOM 679 N N . LEU A 1 91 ? -12.969 12.023 23.281 1 91.56 91 LEU A N 1
ATOM 680 C CA . LEU A 1 91 ? -14.211 12.781 23.391 1 91.56 91 LEU A CA 1
ATOM 681 C C . LEU A 1 91 ? -13.961 14.148 24.016 1 91.56 91 LEU A C 1
ATOM 683 O O . LEU A 1 91 ? -14.617 15.133 23.656 1 91.56 91 LEU A O 1
ATOM 687 N N . GLY A 1 92 ? -13 14.188 24.953 1 95.62 92 GLY A N 1
ATOM 688 C CA . GLY A 1 92 ? -12.68 15.43 25.656 1 95.62 92 GLY A CA 1
ATOM 689 C C . GLY A 1 92 ? -11.188 15.664 25.781 1 95.62 92 GLY A C 1
ATOM 690 O O . GLY A 1 92 ? -10.375 14.859 25.312 1 95.62 92 GLY A O 1
ATOM 691 N N . PRO A 1 93 ? -10.852 16.766 26.422 1 98.06 93 PRO A N 1
ATOM 692 C CA . PRO A 1 93 ? -9.445 17.188 26.5 1 98.06 93 PRO A CA 1
ATOM 693 C C . PRO A 1 93 ? -8.555 16.141 27.156 1 98.06 93 PRO A C 1
ATOM 695 O O . PRO A 1 93 ? -7.441 15.891 26.688 1 98.06 93 PRO A O 1
ATOM 698 N N . GLN A 1 94 ? -9.008 15.469 28.156 1 98.06 94 GLN A N 1
ATOM 699 C CA . GLN A 1 94 ? -8.18 14.5 28.875 1 98.06 94 GLN A CA 1
ATOM 700 C C . GLN A 1 94 ? -7.883 13.281 28 1 98.06 94 GLN A C 1
ATOM 702 O O . GLN A 1 94 ? -6.762 12.773 28 1 98.06 94 GLN A O 1
ATOM 707 N N . GLU A 1 95 ? -8.891 12.812 27.328 1 98.31 95 GLU A N 1
ATOM 708 C CA . GLU A 1 95 ? -8.703 11.68 26.422 1 98.31 95 GLU A CA 1
ATOM 709 C C . GLU A 1 95 ? -7.793 12.055 25.25 1 98.31 95 GLU A C 1
ATOM 711 O O . GLU A 1 95 ? -7 11.227 24.797 1 98.31 95 GLU A O 1
ATOM 716 N N . VAL A 1 96 ? -7.918 13.234 24.812 1 98.56 96 VAL A N 1
ATOM 717 C CA . VAL A 1 96 ? -7.039 13.719 23.75 1 98.56 96 VAL A CA 1
ATOM 718 C C . VAL A 1 96 ? -5.598 13.773 24.25 1 98.56 96 VAL A C 1
ATOM 720 O O . VAL A 1 96 ? -4.676 13.352 23.547 1 98.56 96 VAL A O 1
ATOM 723 N N . ALA A 1 97 ? -5.418 14.258 25.453 1 98.75 97 ALA A N 1
ATOM 724 C CA . ALA A 1 97 ? -4.082 14.297 26.047 1 98.75 97 ALA A CA 1
ATOM 725 C C . ALA A 1 97 ? -3.469 12.898 26.109 1 98.75 97 ALA A C 1
ATOM 727 O O . ALA A 1 97 ? -2.283 12.727 25.828 1 98.75 97 ALA A O 1
ATOM 728 N N . GLU A 1 98 ? -4.27 11.961 26.516 1 98.69 98 GLU A N 1
ATOM 729 C CA . GLU A 1 98 ? -3.803 10.578 26.578 1 98.69 98 GLU A CA 1
ATOM 730 C C . GLU A 1 98 ? -3.395 10.07 25.203 1 98.69 98 GLU A C 1
ATOM 732 O O . GLU A 1 98 ? -2.332 9.469 25.047 1 98.69 98 GLU A O 1
ATOM 737 N N . SER A 1 99 ? -4.246 10.289 24.234 1 98.81 99 SER A N 1
ATOM 738 C CA . SER A 1 99 ? -3.945 9.898 22.859 1 98.81 99 SER A CA 1
ATOM 739 C C . SER A 1 99 ? -2.658 10.555 22.375 1 98.81 99 SER A C 1
ATOM 741 O O . SER A 1 99 ? -1.833 9.906 21.719 1 98.81 99 SER A O 1
ATOM 743 N N . VAL A 1 100 ? -2.512 11.805 22.656 1 98.88 100 VAL A N 1
ATOM 744 C CA . VAL A 1 100 ? -1.352 12.562 22.203 1 98.88 100 VAL A CA 1
ATOM 745 C C . VAL A 1 100 ? -0.085 12.016 22.844 1 98.88 100 VAL A C 1
ATOM 747 O O . VAL A 1 100 ? 0.948 11.875 22.188 1 98.88 100 VAL A O 1
ATOM 750 N N . ARG A 1 101 ? -0.162 11.688 24.125 1 98.75 101 ARG A N 1
ATOM 751 C CA . ARG A 1 101 ? 0.985 11.078 24.797 1 98.75 101 ARG A CA 1
ATOM 752 C C . ARG A 1 101 ? 1.405 9.789 24.094 1 98.75 101 ARG A C 1
ATOM 754 O O . ARG A 1 101 ? 2.596 9.555 23.875 1 98.75 101 ARG A O 1
ATOM 761 N N . MET A 1 102 ? 0.438 9 23.75 1 98.81 102 MET A N 1
ATOM 762 C CA . MET A 1 102 ? 0.709 7.75 23.031 1 98.81 102 MET A CA 1
ATOM 763 C C . MET A 1 102 ? 1.338 8.023 21.672 1 98.81 102 MET A C 1
ATOM 765 O O . MET A 1 102 ? 2.254 7.316 21.25 1 98.81 102 MET A O 1
ATOM 769 N N . ALA A 1 103 ? 0.84 9.039 20.969 1 98.88 103 ALA A N 1
ATOM 770 C CA . ALA A 1 103 ? 1.39 9.406 19.672 1 98.88 103 ALA A CA 1
ATOM 771 C C . ALA A 1 103 ? 2.836 9.883 19.797 1 98.88 103 ALA A C 1
ATOM 773 O O . ALA A 1 103 ? 3.689 9.516 18.984 1 98.88 103 ALA A O 1
ATOM 774 N N . VAL A 1 104 ? 3.107 10.688 20.812 1 98.88 104 VAL A N 1
ATOM 775 C CA . VAL A 1 104 ? 4.457 11.188 21.047 1 98.88 104 VAL A CA 1
ATOM 776 C C . VAL A 1 104 ? 5.41 10.016 21.266 1 98.88 104 VAL A C 1
ATOM 778 O O . VAL A 1 104 ? 6.543 10.031 20.781 1 98.88 104 VAL A O 1
ATOM 781 N N . ASP A 1 105 ? 4.938 8.992 21.906 1 98.69 105 ASP A N 1
ATOM 782 C CA . ASP A 1 105 ? 5.738 7.82 22.234 1 98.69 105 ASP A CA 1
ATOM 783 C C . ASP A 1 105 ? 6.105 7.039 20.969 1 98.69 105 ASP A C 1
ATOM 785 O O . ASP A 1 105 ? 7.043 6.238 20.984 1 98.69 105 ASP A O 1
ATOM 789 N N . THR A 1 106 ? 5.398 7.234 19.875 1 98.75 106 THR A N 1
ATOM 790 C CA . THR A 1 106 ? 5.715 6.539 18.641 1 98.75 106 THR A CA 1
ATOM 791 C C . THR A 1 106 ? 6.973 7.121 18 1 98.75 106 THR A C 1
ATOM 793 O O . THR A 1 106 ? 7.562 6.512 17.109 1 98.75 106 THR A O 1
ATOM 796 N N . GLY A 1 107 ? 7.316 8.375 18.344 1 98.81 107 GLY A N 1
ATOM 797 C CA . GLY A 1 107 ? 8.5 9.023 17.797 1 98.81 107 GLY A CA 1
ATOM 798 C C . GLY A 1 107 ? 8.18 10.07 16.75 1 98.81 107 GLY A C 1
ATOM 799 O O . GLY A 1 107 ? 9.086 10.602 16.109 1 98.81 107 GLY A O 1
ATOM 800 N N . VAL A 1 108 ? 6.957 10.438 16.578 1 98.94 108 VAL A N 1
ATOM 801 C CA . VAL A 1 108 ? 6.582 11.453 15.602 1 98.94 108 VAL A CA 1
ATOM 802 C C . VAL A 1 108 ? 7.211 12.797 15.977 1 98.94 108 VAL A C 1
ATOM 804 O O . VAL A 1 108 ? 7.477 13.055 17.156 1 98.94 108 VAL A O 1
ATOM 807 N N . ALA A 1 109 ? 7.43 13.578 14.953 1 98.94 109 ALA A N 1
ATOM 808 C CA . ALA A 1 109 ? 8.047 14.883 15.148 1 98.94 109 ALA A CA 1
ATOM 809 C C . ALA A 1 109 ? 6.992 15.984 15.258 1 98.94 109 ALA A C 1
ATOM 811 O O . ALA A 1 109 ? 7.281 17.094 15.711 1 98.94 109 ALA A O 1
ATOM 812 N N . GLY A 1 110 ? 5.848 15.711 14.859 1 98.88 110 GLY A N 1
ATOM 813 C CA . GLY A 1 110 ? 4.695 16.594 14.938 1 98.88 110 GLY A CA 1
ATOM 814 C C . GLY A 1 110 ? 3.373 15.852 14.812 1 98.88 110 GLY A C 1
ATOM 815 O O . GLY A 1 110 ? 3.34 14.688 14.414 1 98.88 110 GLY A O 1
ATOM 816 N N . LEU A 1 111 ? 2.277 16.484 15.211 1 98.94 111 LEU A N 1
ATOM 817 C CA . LEU A 1 111 ? 0.944 15.922 15.016 1 98.94 111 LEU A CA 1
ATOM 818 C C . LEU A 1 111 ? -0.101 17.031 14.922 1 98.94 111 LEU A C 1
ATOM 820 O O . LEU A 1 111 ? 0.062 18.094 15.516 1 98.94 111 LEU A O 1
ATOM 824 N N . SER A 1 112 ? -1.119 16.766 14.164 1 98.75 112 SER A N 1
ATOM 825 C CA . SER A 1 112 ? -2.221 17.703 14.008 1 98.75 112 SER A CA 1
ATOM 826 C C . SER A 1 112 ? -3.457 17.234 14.773 1 98.75 112 SER A C 1
ATOM 828 O O . SER A 1 112 ? -3.725 16.047 14.859 1 98.75 112 SER A O 1
ATOM 830 N N . ILE A 1 113 ? -4.176 18.188 15.336 1 98.56 113 ILE A N 1
ATOM 831 C CA . ILE A 1 113 ? -5.48 17.969 15.945 1 98.56 113 ILE A CA 1
ATOM 832 C C . ILE A 1 113 ? -6.535 18.812 15.234 1 98.56 113 ILE A C 1
ATOM 834 O O . ILE A 1 113 ? -6.422 20.031 15.18 1 98.56 113 ILE A O 1
ATOM 838 N N . GLU A 1 114 ? -7.48 18.156 14.695 1 98.06 114 GLU A N 1
ATOM 839 C CA . GLU A 1 114 ? -8.516 18.906 13.984 1 98.06 114 GLU A CA 1
ATOM 840 C C . GLU A 1 114 ? -9.688 19.25 14.898 1 98.06 114 GLU A C 1
ATOM 842 O O . GLU A 1 114 ? -9.812 18.688 15.984 1 98.06 114 GLU A O 1
ATOM 847 N N . ASP A 1 115 ? -10.562 20.141 14.5 1 98.25 115 ASP A N 1
ATOM 848 C CA . ASP A 1 115 ? -11.648 20.609 15.344 1 98.25 115 ASP A CA 1
ATOM 849 C C . ASP A 1 115 ? -13 20.141 14.812 1 98.25 115 ASP A C 1
ATOM 851 O O . ASP A 1 115 ? -14.039 20.688 15.18 1 98.25 115 ASP A O 1
ATOM 855 N N . SER A 1 116 ? -12.938 19.125 13.93 1 96.31 116 SER A N 1
ATOM 856 C CA . SER A 1 116 ? -14.188 18.516 13.484 1 96.31 116 SER A CA 1
ATOM 857 C C . SER A 1 116 ? -14.82 17.688 14.586 1 96.31 116 SER A C 1
ATOM 859 O O . SER A 1 116 ? -14.109 17.109 15.414 1 96.31 116 SER A O 1
ATOM 861 N N . SER A 1 117 ? -16.125 17.578 14.602 1 93.81 117 SER A N 1
ATOM 862 C CA . SER A 1 117 ? -16.828 16.875 15.664 1 93.81 117 SER A CA 1
ATOM 863 C C . SER A 1 117 ? -17.188 15.453 15.25 1 93.81 117 SER A C 1
ATOM 865 O O . SER A 1 117 ? -17.516 14.617 16.094 1 93.81 117 SER A O 1
ATOM 867 N N . GLY A 1 118 ? -17.266 15.219 13.953 1 89.62 118 GLY A N 1
ATOM 868 C CA . GLY A 1 118 ? -17.766 13.953 13.43 1 89.62 118 GLY A CA 1
ATOM 869 C C . GLY A 1 118 ? -19.266 13.914 13.312 1 89.62 118 GLY A C 1
ATOM 870 O O . GLY A 1 118 ? -19.828 12.961 12.758 1 89.62 118 GLY A O 1
ATOM 871 N N . ASP A 1 119 ? -19.906 14.922 13.82 1 91.5 119 ASP A N 1
ATOM 872 C CA . ASP A 1 119 ? -21.359 15.062 13.703 1 91.5 119 ASP A CA 1
ATOM 873 C C . ASP A 1 119 ? -21.734 15.867 12.461 1 91.5 119 ASP A C 1
ATOM 875 O O . ASP A 1 119 ? -21.469 17.078 12.398 1 91.5 119 ASP A O 1
ATOM 879 N N . ALA A 1 120 ? -22.391 15.25 11.594 1 89.06 120 ALA A N 1
ATOM 880 C CA . ALA A 1 120 ? -22.719 15.891 10.32 1 89.06 120 ALA A CA 1
ATOM 881 C C . ALA A 1 120 ? -23.578 17.125 10.539 1 89.06 120 ALA A C 1
ATOM 883 O O . ALA A 1 120 ? -23.484 18.109 9.789 1 89.06 120 ALA A O 1
ATOM 884 N N . ALA A 1 121 ? -24.406 17.062 11.508 1 93.69 121 ALA A N 1
ATOM 885 C CA . ALA A 1 121 ? -25.312 18.172 11.789 1 93.69 121 ALA A CA 1
ATOM 886 C C . ALA A 1 121 ? -24.562 19.344 12.422 1 93.69 121 ALA A C 1
ATOM 888 O O . ALA A 1 121 ? -24.953 20.5 12.234 1 93.69 121 ALA A O 1
ATOM 889 N N . ASN A 1 122 ? -23.562 19.109 13.125 1 94.38 122 ASN A N 1
ATOM 890 C CA . ASN A 1 122 ? -22.688 20.094 13.758 1 94.38 122 ASN A CA 1
ATOM 891 C C . ASN A 1 122 ? -21.219 19.719 13.57 1 94.38 122 ASN A C 1
ATOM 893 O O . ASN A 1 122 ? -20.547 19.312 14.523 1 94.38 122 ASN A O 1
ATOM 897 N N . PRO A 1 123 ? -20.781 19.984 12.453 1 96.06 123 PRO A N 1
ATOM 898 C CA . PRO A 1 123 ? -19.531 19.344 12.039 1 96.06 123 PRO A CA 1
ATOM 899 C C . PRO A 1 123 ? -18.297 20 12.672 1 96.06 123 PRO A C 1
ATOM 901 O O . PRO A 1 123 ? -17.203 19.453 12.594 1 96.06 123 PRO A O 1
ATOM 904 N N . LEU A 1 124 ? -18.453 21.219 13.375 1 97.38 124 LEU A N 1
ATOM 905 C CA . LEU A 1 124 ? -17.328 21.906 14.023 1 97.38 124 LEU A CA 1
ATOM 906 C C . LEU A 1 124 ? -17.547 21.969 15.531 1 97.38 124 LEU A C 1
ATOM 908 O O . LEU A 1 124 ? -18.625 22.328 15.992 1 97.38 124 LEU A O 1
ATOM 912 N N . ARG A 1 125 ? -16.562 21.656 16.234 1 97.69 125 ARG A N 1
ATOM 913 C CA . ARG A 1 125 ? -16.594 21.938 17.672 1 97.69 125 ARG A CA 1
ATOM 914 C C . ARG A 1 125 ? -16.594 23.438 17.938 1 97.69 125 ARG A C 1
ATOM 916 O O . ARG A 1 125 ? -16.125 24.219 17.109 1 97.69 125 ARG A O 1
ATOM 923 N N . SER A 1 126 ? -17.141 23.797 19.109 1 97.81 126 SER A N 1
ATOM 924 C CA . SER A 1 126 ? -17 25.203 19.484 1 97.81 126 SER A CA 1
ATOM 925 C C . SER A 1 126 ? -15.539 25.594 19.641 1 97.81 126 SER A C 1
ATOM 927 O O . SER A 1 126 ? -14.68 24.734 19.875 1 97.81 126 SER A O 1
ATOM 929 N N . ILE A 1 127 ? -15.234 26.891 19.422 1 98.31 127 ILE A N 1
ATOM 930 C CA . ILE A 1 127 ? -13.867 27.375 19.578 1 98.31 127 ILE A CA 1
ATOM 931 C C . ILE A 1 127 ? -13.359 27.031 20.984 1 98.31 127 ILE A C 1
ATOM 933 O O . ILE A 1 127 ? -12.219 26.594 21.141 1 98.31 127 ILE A O 1
ATOM 937 N N . GLU A 1 128 ? -14.234 27.156 21.953 1 98.44 128 GLU A N 1
ATOM 938 C CA . GLU A 1 128 ? -13.859 26.891 23.344 1 98.44 128 GLU A CA 1
ATOM 939 C C . GLU A 1 128 ? -13.469 25.422 23.531 1 98.44 128 GLU A C 1
ATOM 941 O O . GLU A 1 128 ? -12.453 25.125 24.141 1 98.44 128 GLU A O 1
ATOM 946 N N . GLU A 1 129 ? -14.281 24.531 23 1 98.19 129 GLU A N 1
ATOM 947 C CA . GLU A 1 129 ? -13.992 23.109 23.078 1 98.19 129 GLU A CA 1
ATOM 948 C C . GLU A 1 129 ? -12.688 22.766 22.359 1 98.19 129 GLU A C 1
ATOM 950 O O . GLU A 1 129 ? -11.867 22 22.891 1 98.19 129 GLU A O 1
ATOM 955 N N . ALA A 1 130 ? -12.555 23.281 21.203 1 98.56 130 ALA A N 1
ATOM 956 C CA . ALA A 1 130 ? -11.352 23.016 20.406 1 98.56 130 ALA A CA 1
ATOM 957 C C . ALA A 1 130 ? -10.102 23.516 21.125 1 98.56 130 ALA A C 1
ATOM 959 O O . ALA A 1 130 ? -9.078 22.844 21.156 1 98.56 130 ALA A O 1
ATOM 960 N N . VAL A 1 131 ? -10.164 24.719 21.672 1 98.81 131 VAL A N 1
ATOM 961 C CA . VAL A 1 131 ? -9.055 25.328 22.391 1 98.81 131 VAL A CA 1
ATOM 962 C C . VAL A 1 131 ? -8.688 24.469 23.594 1 98.81 131 VAL A C 1
ATOM 964 O O . VAL A 1 131 ? -7.504 24.219 23.859 1 98.81 131 VAL A O 1
ATOM 967 N N . ALA A 1 132 ? -9.68 23.984 24.328 1 98.81 132 ALA A N 1
ATOM 968 C CA . ALA A 1 132 ? -9.422 23.125 25.484 1 98.81 132 ALA A CA 1
ATOM 969 C C . ALA A 1 132 ? -8.688 21.859 25.078 1 98.81 132 ALA A C 1
ATOM 971 O O . ALA A 1 132 ? -7.781 21.406 25.766 1 98.81 132 ALA A O 1
ATOM 972 N N . ARG A 1 133 ? -9.078 21.281 23.969 1 98.69 133 ARG A N 1
ATOM 973 C CA . ARG A 1 133 ? -8.453 20.078 23.453 1 98.69 133 ARG A CA 1
ATOM 974 C C . ARG A 1 133 ? -7.016 20.344 23.031 1 98.69 133 ARG A C 1
ATOM 976 O O . ARG A 1 133 ? -6.117 19.562 23.328 1 98.69 133 ARG A O 1
ATOM 983 N N . LEU A 1 134 ? -6.754 21.469 22.422 1 98.81 134 LEU A N 1
ATOM 984 C CA . LEU A 1 134 ? -5.41 21.828 21.984 1 98.81 134 LEU A CA 1
ATOM 985 C C . LEU A 1 134 ? -4.508 22.109 23.188 1 98.81 134 LEU A C 1
ATOM 987 O O . LEU A 1 134 ? -3.334 21.719 23.188 1 98.81 134 LEU A O 1
ATOM 991 N N . ARG A 1 135 ? -5.035 22.797 24.188 1 98.88 135 ARG A N 1
ATOM 992 C CA . ARG A 1 135 ? -4.258 23.062 25.391 1 98.88 135 ARG A CA 1
ATOM 993 C C . ARG A 1 135 ? -3.863 21.75 26.078 1 98.88 135 ARG A C 1
ATOM 995 O O . ARG A 1 135 ? -2.748 21.625 26.578 1 98.88 135 ARG A O 1
ATOM 1002 N N . ALA A 1 136 ? -4.82 20.812 26.094 1 98.81 136 ALA A N 1
ATOM 1003 C CA . ALA A 1 136 ? -4.527 19.5 26.656 1 98.81 136 ALA A CA 1
ATOM 1004 C C . ALA A 1 136 ? -3.438 18.781 25.859 1 98.81 136 ALA A C 1
ATOM 1006 O O . ALA A 1 136 ? -2.545 18.156 26.453 1 98.81 136 ALA A O 1
ATOM 1007 N N . ALA A 1 137 ? -3.52 18.859 24.578 1 98.88 137 ALA A N 1
ATOM 1008 C CA . ALA A 1 137 ? -2.494 18.281 23.703 1 98.88 137 ALA A CA 1
ATOM 1009 C C . ALA A 1 137 ? -1.133 18.922 23.969 1 98.88 137 ALA A C 1
ATOM 1011 O O . ALA A 1 137 ? -0.126 18.219 24.109 1 98.88 137 ALA A O 1
ATOM 1012 N N . ARG A 1 138 ? -1.087 20.219 24.031 1 98.81 138 ARG A N 1
ATOM 1013 C CA . ARG A 1 138 ? 0.151 20.953 24.297 1 98.81 138 ARG A CA 1
ATOM 1014 C C . ARG A 1 138 ? 0.764 20.531 25.625 1 98.81 138 ARG A C 1
ATOM 1016 O O . ARG A 1 138 ? 1.972 20.297 25.719 1 98.81 138 ARG A O 1
ATOM 1023 N N . ALA A 1 139 ? -0.061 20.453 26.609 1 98.75 139 ALA A N 1
ATOM 1024 C CA . ALA A 1 139 ? 0.419 20.047 27.922 1 98.75 139 ALA A CA 1
ATOM 1025 C C . ALA A 1 139 ? 1.031 18.656 27.875 1 98.75 139 ALA A C 1
ATOM 1027 O O . ALA A 1 139 ? 2.08 18.406 28.484 1 98.75 139 ALA A O 1
ATOM 1028 N N . ALA A 1 140 ? 0.35 17.719 27.219 1 98.75 140 ALA A N 1
ATOM 1029 C CA . ALA A 1 140 ? 0.853 16.344 27.078 1 98.75 140 ALA A CA 1
ATOM 1030 C C . ALA A 1 140 ? 2.211 16.328 26.375 1 98.75 140 ALA A C 1
ATOM 1032 O O . ALA A 1 140 ? 3.115 15.602 26.797 1 98.75 140 ALA A O 1
ATOM 1033 N N . ILE A 1 141 ? 2.365 17.141 25.375 1 98.81 141 ILE A N 1
ATOM 1034 C CA . ILE A 1 141 ? 3.615 17.234 24.625 1 98.81 141 ILE A CA 1
ATOM 1035 C C . ILE A 1 141 ? 4.711 17.797 25.531 1 98.81 141 ILE A C 1
ATOM 1037 O O . ILE A 1 141 ? 5.828 17.266 25.562 1 98.81 141 ILE A O 1
ATOM 1041 N N . ASP A 1 142 ? 4.418 18.859 26.234 1 98.62 142 ASP A N 1
ATOM 1042 C CA . ASP A 1 142 ? 5.387 19.5 27.125 1 98.62 142 ASP A CA 1
ATOM 1043 C C . ASP A 1 142 ? 5.863 18.531 28.203 1 98.62 142 ASP A C 1
ATOM 1045 O O . ASP A 1 142 ? 7.055 18.484 28.516 1 98.62 142 ASP A O 1
ATOM 1049 N N . GLU A 1 143 ? 4.953 17.781 28.719 1 98.19 143 GLU A N 1
ATOM 1050 C CA . GLU A 1 143 ? 5.293 16.812 29.734 1 98.19 143 GLU A CA 1
ATOM 1051 C C . GLU A 1 143 ? 6.227 15.734 29.203 1 98.19 143 GLU A C 1
ATOM 1053 O O . GLU A 1 143 ? 7.047 15.18 29.938 1 98.19 143 GLU A O 1
ATOM 1058 N N . ALA A 1 144 ? 6.125 15.492 27.953 1 97.31 144 ALA A N 1
ATOM 1059 C CA . ALA A 1 144 ? 6.922 14.445 27.312 1 97.31 144 ALA A CA 1
ATOM 1060 C C . ALA A 1 144 ? 8.242 15.008 26.797 1 97.31 144 ALA A C 1
ATOM 1062 O O . ALA A 1 144 ? 8.992 14.305 26.109 1 97.31 144 ALA A O 1
ATOM 1063 N N . GLY A 1 145 ? 8.609 16.297 27.016 1 95.94 145 GLY A N 1
ATOM 1064 C CA . GLY A 1 145 ? 9.883 16.859 26.609 1 95.94 145 GLY A CA 1
ATOM 1065 C C . GLY A 1 145 ? 9.734 18.078 25.703 1 95.94 145 GLY A C 1
ATOM 1066 O O . GLY A 1 145 ? 10.688 18.828 25.516 1 95.94 145 GLY A O 1
ATOM 1067 N N . GLY A 1 146 ? 8.57 18.25 25.016 1 95.19 146 GLY A N 1
ATOM 1068 C CA . GLY A 1 146 ? 8.227 19.484 24.328 1 95.19 146 GLY A CA 1
ATOM 1069 C C . GLY A 1 146 ? 8.734 19.531 22.891 1 95.19 146 GLY A C 1
ATOM 1070 O O . GLY A 1 146 ? 8.508 20.516 22.188 1 95.19 146 GLY A O 1
ATOM 1071 N N . GLY A 1 147 ? 9.383 18.484 22.453 1 97.56 147 GLY A N 1
ATOM 1072 C CA . GLY A 1 147 ? 10.055 18.531 21.156 1 97.56 147 GLY A CA 1
ATOM 1073 C C . GLY A 1 147 ? 9.117 18.266 19.984 1 97.56 147 GLY A C 1
ATOM 1074 O O . GLY A 1 147 ? 9.469 18.531 18.844 1 97.56 147 GLY A O 1
ATOM 1075 N N . THR A 1 148 ? 7.902 17.766 20.234 1 98.81 148 THR A N 1
ATOM 1076 C CA . THR A 1 148 ? 6.945 17.438 19.188 1 98.81 148 THR A CA 1
ATOM 1077 C C . THR A 1 148 ? 6.133 18.672 18.797 1 98.81 148 THR A C 1
ATOM 1079 O O . THR A 1 148 ? 5.613 19.375 19.656 1 98.81 148 THR A O 1
ATOM 1082 N N . LEU A 1 149 ? 6.086 18.969 17.516 1 98.88 149 LEU A N 1
ATOM 1083 C CA . LEU A 1 149 ? 5.316 20.109 17.031 1 98.88 149 LEU A CA 1
ATOM 1084 C C . LEU A 1 149 ? 3.82 19.812 17.094 1 98.88 149 LEU A C 1
ATOM 1086 O O . LEU A 1 149 ? 3.377 18.719 16.719 1 98.88 149 LEU A O 1
ATOM 1090 N N . LEU A 1 150 ? 3.055 20.797 17.562 1 98.94 150 LEU A N 1
ATOM 1091 C CA . LEU A 1 150 ? 1.599 20.703 17.594 1 98.94 150 LEU A CA 1
ATOM 1092 C C . LEU A 1 150 ? 0.978 21.578 16.5 1 98.94 150 LEU A C 1
ATOM 1094 O O . LEU A 1 150 ? 1.256 22.766 16.422 1 98.94 150 LEU A O 1
ATOM 1098 N N . VAL A 1 151 ? 0.172 20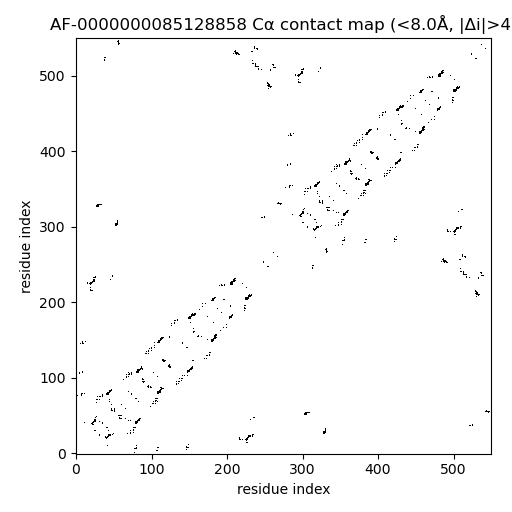.938 15.688 1 98.94 151 VAL A N 1
ATOM 1099 C CA . VAL A 1 151 ? -0.517 21.641 14.609 1 98.94 151 VAL A CA 1
ATOM 1100 C C . VAL A 1 151 ? -1.998 21.781 14.953 1 98.94 151 VAL A C 1
ATOM 1102 O O . VAL A 1 151 ? -2.68 20.797 15.227 1 98.94 151 VAL A O 1
ATOM 1105 N N . GLY A 1 152 ? -2.461 23 15.07 1 98.88 152 GLY A N 1
ATOM 1106 C CA . GLY A 1 152 ? -3.887 23.25 15.203 1 98.88 152 GLY A CA 1
ATOM 1107 C C . GLY A 1 152 ? -4.602 23.375 13.867 1 98.88 152 GLY A C 1
ATOM 1108 O O . GLY A 1 152 ? -4.242 24.219 13.047 1 98.88 152 GLY A O 1
ATOM 1109 N N . ARG A 1 153 ? -5.602 22.594 13.625 1 98.81 153 ARG A N 1
ATOM 1110 C CA . ARG A 1 153 ? -6.258 22.5 12.328 1 98.81 153 ARG A CA 1
ATOM 1111 C C . ARG A 1 153 ? -7.719 22.938 12.422 1 98.81 153 ARG A C 1
ATOM 1113 O O . ARG A 1 153 ? -8.484 22.391 13.227 1 98.81 153 ARG A O 1
ATOM 1120 N N . ALA A 1 154 ? -8.07 23.953 11.664 1 98.75 154 ALA A N 1
ATOM 1121 C CA . ALA A 1 154 ? -9.445 24.422 11.555 1 98.75 154 ALA A CA 1
ATOM 1122 C C . ALA A 1 154 ? -10.141 23.844 10.328 1 98.75 154 ALA A C 1
ATOM 1124 O O . ALA A 1 154 ? -9.742 24.109 9.195 1 98.75 154 ALA A O 1
ATOM 1125 N N . GLU A 1 155 ? -11.258 23.141 10.523 1 98.31 155 GLU A N 1
ATOM 1126 C CA . GLU A 1 155 ? -11.828 22.281 9.492 1 98.31 155 GLU A CA 1
ATOM 1127 C C . GLU A 1 155 ? -12.969 22.984 8.75 1 98.31 155 GLU A C 1
ATOM 1129 O O . GLU A 1 155 ? -13.688 22.359 7.969 1 98.31 155 GLU A O 1
ATOM 1134 N N . ASN A 1 156 ? -13.141 24.281 8.945 1 98.19 156 ASN A N 1
ATOM 1135 C CA . ASN A 1 156 ? -14.273 25.031 8.398 1 98.19 156 ASN A CA 1
ATOM 1136 C C . ASN A 1 156 ? -14.531 24.672 6.941 1 98.19 156 ASN A C 1
ATOM 1138 O O . ASN A 1 156 ? -15.586 24.125 6.609 1 98.19 156 ASN A O 1
ATOM 1142 N N . PHE A 1 157 ? -13.57 24.828 6.113 1 97.12 157 PHE A N 1
ATOM 1143 C CA . PHE A 1 157 ? -13.766 24.656 4.676 1 97.12 157 PHE A CA 1
ATOM 1144 C C . PHE A 1 157 ? -13.914 23.188 4.316 1 97.12 157 PHE A C 1
ATOM 1146 O O . PHE A 1 157 ? -14.633 22.844 3.381 1 97.12 157 PHE A O 1
ATOM 1153 N N . PHE A 1 158 ? -13.352 22.375 5.09 1 93.25 158 PHE A N 1
ATOM 1154 C CA . PHE A 1 158 ? -13.344 20.953 4.812 1 93.25 158 PHE A CA 1
ATOM 1155 C C . PHE A 1 158 ? -14.695 20.328 5.113 1 93.25 158 PHE A C 1
ATOM 1157 O O . PHE A 1 158 ? -15.156 19.438 4.395 1 93.25 158 PHE A O 1
ATOM 1164 N N . VAL A 1 159 ? -15.359 20.828 6.137 1 94.81 159 VAL A N 1
ATOM 1165 C CA . VAL A 1 159 ? -16.625 20.234 6.562 1 94.81 159 VAL A CA 1
ATOM 1166 C C . VAL A 1 159 ? -17.781 21 5.938 1 94.81 159 VAL A C 1
ATOM 1168 O O . VAL A 1 159 ? -18.938 20.828 6.348 1 94.81 159 VAL A O 1
ATOM 1171 N N . GLY A 1 160 ? -17.484 21.938 5.062 1 93.81 160 GLY A N 1
ATOM 1172 C CA . GLY A 1 160 ? -18.516 22.594 4.285 1 93.81 160 GLY A CA 1
ATOM 1173 C C . GLY A 1 160 ? -19.062 23.844 4.957 1 93.81 160 GLY A C 1
ATOM 1174 O O . GLY A 1 160 ? -20.25 24.156 4.805 1 93.81 160 GLY A O 1
ATOM 1175 N N . ARG A 1 161 ? -18.328 24.422 5.789 1 95.5 161 ARG A N 1
ATOM 1176 C CA . ARG A 1 161 ? -18.625 25.719 6.406 1 95.5 161 ARG A CA 1
ATOM 1177 C C . ARG A 1 161 ? -17.547 26.734 6.082 1 95.5 161 ARG A C 1
ATOM 1179 O O . ARG A 1 161 ? -16.844 27.219 6.98 1 95.5 161 ARG A O 1
ATOM 1186 N N . PRO A 1 162 ? -17.531 27.203 4.84 1 96.81 162 PRO A N 1
ATOM 1187 C CA . PRO A 1 162 ? -16.422 28.016 4.371 1 96.81 162 PRO A CA 1
ATOM 1188 C C . PRO A 1 162 ? -16.5 29.469 4.852 1 96.81 162 PRO A C 1
ATOM 1190 O O . PRO A 1 162 ? -16.594 30.391 4.039 1 96.81 162 PRO A O 1
ATOM 1193 N N . ASP A 1 163 ? -16.375 29.688 6.137 1 97.81 163 ASP A N 1
ATOM 1194 C CA . ASP A 1 163 ? -16.359 31 6.797 1 97.81 163 ASP A CA 1
ATOM 1195 C C . ASP A 1 163 ? -14.93 31.406 7.156 1 97.81 163 ASP A C 1
ATOM 1197 O O . ASP A 1 163 ? -14.391 30.953 8.164 1 97.81 163 ASP A O 1
ATOM 1201 N N . LEU A 1 164 ? -14.352 32.344 6.328 1 98.5 164 LEU A N 1
ATOM 1202 C CA . LEU A 1 164 ? -12.953 32.688 6.48 1 98.5 164 LEU A CA 1
ATOM 1203 C C . LEU A 1 164 ? -12.719 33.438 7.797 1 98.5 164 LEU A C 1
ATOM 1205 O O . LEU A 1 164 ? -11.711 33.219 8.469 1 98.5 164 LEU A O 1
ATOM 1209 N N . ASP A 1 165 ? -13.664 34.281 8.172 1 98.56 165 ASP A N 1
ATOM 1210 C CA . ASP A 1 165 ? -13.516 35.031 9.414 1 98.56 165 ASP A CA 1
ATOM 1211 C C . ASP A 1 165 ? -13.477 34.094 10.617 1 98.56 165 ASP A C 1
ATOM 1213 O O . ASP A 1 165 ? -12.633 34.25 11.508 1 98.56 165 ASP A O 1
ATOM 1217 N N . ASP A 1 166 ? -14.375 33.156 10.602 1 98.69 166 ASP A N 1
ATOM 1218 C CA . ASP A 1 166 ? -14.391 32.188 11.688 1 98.69 166 ASP A CA 1
ATOM 1219 C C . ASP A 1 166 ? -13.125 31.312 11.664 1 98.69 166 ASP A C 1
ATOM 1221 O O . ASP A 1 166 ? -12.57 31 12.719 1 98.69 166 ASP A O 1
ATOM 1225 N N . THR A 1 167 ? -12.719 30.922 10.492 1 98.81 167 THR A N 1
ATOM 1226 C CA . THR A 1 167 ? -11.492 30.156 10.352 1 98.81 167 THR A CA 1
ATOM 1227 C C . THR A 1 167 ? -10.312 30.891 10.977 1 98.81 167 THR A C 1
ATOM 1229 O O . THR A 1 167 ? -9.555 30.312 11.758 1 98.81 167 THR A O 1
ATOM 1232 N N . ILE A 1 168 ? -10.164 32.125 10.664 1 98.88 168 ILE A N 1
ATOM 1233 C CA . ILE A 1 168 ? -9.055 32.938 11.156 1 98.88 168 ILE A CA 1
ATOM 1234 C C . ILE A 1 168 ? -9.156 33.094 12.672 1 98.88 168 ILE A C 1
ATOM 1236 O O . ILE A 1 168 ? -8.156 32.969 13.383 1 98.88 168 ILE A O 1
ATOM 1240 N N . ALA A 1 169 ? -10.367 33.344 13.18 1 98.88 169 ALA A N 1
ATOM 1241 C CA . ALA A 1 169 ? -10.57 33.438 14.625 1 98.88 169 ALA A CA 1
ATOM 1242 C C . ALA A 1 169 ? -10.125 32.156 15.328 1 98.88 169 ALA A C 1
ATOM 1244 O O . ALA A 1 169 ? -9.469 32.219 16.359 1 98.88 169 ALA A O 1
ATOM 1245 N N . ARG A 1 170 ? -10.477 31.062 14.797 1 98.88 170 ARG A N 1
ATOM 1246 C CA . ARG A 1 170 ? -10.102 29.766 15.344 1 98.88 170 ARG A CA 1
ATOM 1247 C C . ARG A 1 170 ? -8.594 29.578 15.32 1 98.88 170 ARG A C 1
ATOM 1249 O O . ARG A 1 170 ? -7.992 29.203 16.328 1 98.88 170 ARG A O 1
ATOM 1256 N N . LEU A 1 171 ? -7.992 29.828 14.195 1 98.94 171 LEU A N 1
ATOM 1257 C CA . LEU A 1 171 ? -6.555 29.609 14.062 1 98.94 171 LEU A CA 1
ATOM 1258 C C . LEU A 1 171 ? -5.773 30.5 15.031 1 98.94 171 LEU A C 1
ATOM 1260 O O . LEU A 1 171 ? -4.773 30.062 15.602 1 98.94 171 LEU A O 1
ATOM 1264 N N . LYS A 1 172 ? -6.207 31.75 15.203 1 98.94 172 LYS A N 1
ATOM 1265 C CA . LYS A 1 172 ? -5.578 32.625 16.188 1 98.94 172 LYS A CA 1
ATOM 1266 C C . LYS A 1 172 ? -5.715 32.031 17.594 1 98.94 172 LYS A C 1
ATOM 1268 O O . LYS A 1 172 ? -4.754 32.031 18.375 1 98.94 172 LYS A O 1
ATOM 1273 N N . ALA A 1 173 ? -6.926 31.562 17.891 1 98.88 173 ALA A N 1
ATOM 1274 C CA . ALA A 1 173 ? -7.168 30.953 19.203 1 98.88 173 ALA A CA 1
ATOM 1275 C C . ALA A 1 173 ? -6.293 29.719 19.391 1 98.88 173 ALA A C 1
ATOM 1277 O O . ALA A 1 173 ? -5.793 29.469 20.484 1 98.88 173 ALA A O 1
ATOM 1278 N N . TYR A 1 174 ? -6.098 28.922 18.359 1 98.94 174 TYR A N 1
ATOM 1279 C CA . TYR A 1 174 ? -5.273 27.719 18.422 1 98.94 174 TYR A CA 1
ATOM 1280 C C . TYR A 1 174 ? -3.809 28.062 18.641 1 98.94 174 TYR A C 1
ATOM 1282 O O . TYR A 1 174 ? -3.107 27.391 19.391 1 98.94 174 TYR A O 1
ATOM 1290 N N . ALA A 1 175 ? -3.363 29.125 17.938 1 98.81 175 ALA A N 1
ATOM 1291 C CA . ALA A 1 175 ? -2.008 29.609 18.172 1 98.81 175 ALA A CA 1
ATOM 1292 C C . ALA A 1 175 ? -1.796 29.984 19.625 1 98.81 175 ALA A C 1
ATOM 1294 O O . ALA A 1 175 ? -0.788 29.625 20.234 1 98.81 175 ALA A O 1
ATOM 1295 N N . GLU A 1 176 ? -2.707 30.703 20.172 1 98.62 176 GLU A N 1
ATOM 1296 C CA . GLU A 1 176 ? -2.633 31.125 21.578 1 98.62 176 GLU A CA 1
ATOM 1297 C C . GLU A 1 176 ? -2.689 29.922 22.516 1 98.62 176 GLU A C 1
ATOM 1299 O O . GLU A 1 176 ? -2.1 29.953 23.594 1 98.62 176 GLU A O 1
ATOM 1304 N N . ALA A 1 177 ? -3.352 28.875 22.047 1 98.69 177 ALA A N 1
ATOM 1305 C CA . ALA A 1 177 ? -3.541 27.672 22.859 1 98.69 177 ALA A CA 1
ATOM 1306 C C . ALA A 1 177 ? -2.291 26.797 22.859 1 98.69 177 ALA A C 1
ATOM 1308 O O . ALA A 1 177 ? -2.215 25.812 23.594 1 98.69 177 ALA A O 1
ATOM 1309 N N . GLY A 1 178 ? -1.347 27.141 22.031 1 98.44 178 GLY A N 1
ATOM 1310 C CA . GLY A 1 178 ? -0.085 26.422 22.094 1 98.44 178 GLY A CA 1
ATOM 1311 C C . GLY A 1 178 ? 0.269 25.734 20.797 1 98.44 178 GLY A C 1
ATOM 1312 O O . GLY A 1 178 ? 1.279 25.031 20.703 1 98.44 178 GLY A O 1
ATOM 1313 N N . ALA A 1 179 ? -0.548 25.875 19.734 1 98.81 179 ALA A N 1
ATOM 1314 C CA . ALA A 1 179 ? -0.182 25.312 18.438 1 98.81 179 ALA A CA 1
ATOM 1315 C C . ALA A 1 179 ? 1.08 25.969 17.891 1 98.81 179 ALA A C 1
ATOM 1317 O O . ALA A 1 179 ? 1.226 27.188 17.953 1 98.81 179 ALA A O 1
ATOM 1318 N N . ASP A 1 180 ? 1.997 25.125 17.375 1 98.75 180 ASP A N 1
ATOM 1319 C CA . ASP A 1 180 ? 3.24 25.609 16.781 1 98.75 180 ASP A CA 1
ATOM 1320 C C . ASP A 1 180 ? 3.053 25.922 15.297 1 98.75 180 ASP A C 1
ATOM 1322 O O . ASP A 1 180 ? 3.816 26.719 14.727 1 98.75 180 ASP A O 1
ATOM 1326 N N . CYS A 1 181 ? 2.16 25.359 14.68 1 98.88 181 CYS A N 1
ATOM 1327 C CA . CYS A 1 181 ? 1.815 25.469 13.266 1 98.88 181 CYS A CA 1
ATOM 1328 C C . CYS A 1 181 ? 0.305 25.453 13.07 1 98.88 181 CYS A C 1
ATOM 1330 O O . CYS A 1 181 ? -0.422 24.844 13.859 1 98.88 181 CYS A O 1
ATOM 1332 N N . LEU A 1 182 ? -0.165 26.188 12.086 1 98.94 182 LEU A N 1
ATOM 1333 C CA . LEU A 1 182 ? -1.603 26.297 11.867 1 98.94 182 LEU A CA 1
ATOM 1334 C C . LEU A 1 182 ? -1.978 25.766 10.484 1 98.94 182 LEU A C 1
ATOM 1336 O O . LEU A 1 182 ? -1.161 25.781 9.562 1 98.94 182 LEU A O 1
ATOM 1340 N N . TYR A 1 183 ? -3.217 25.234 10.391 1 98.81 183 TYR A N 1
ATOM 1341 C CA . TYR A 1 183 ? -3.666 24.484 9.219 1 98.81 183 TYR A CA 1
ATOM 1342 C C . TYR A 1 183 ? -5.16 24.672 8.992 1 98.81 183 TYR A C 1
ATOM 1344 O O . TYR A 1 183 ? -5.973 24.375 9.867 1 98.81 183 TYR A O 1
ATOM 1352 N N . ALA A 1 184 ? -5.539 25.172 7.848 1 98.62 184 ALA A N 1
ATOM 1353 C CA . ALA A 1 184 ? -6.93 25.297 7.414 1 98.62 184 ALA A CA 1
ATOM 1354 C C . ALA A 1 184 ? -7.141 24.609 6.07 1 98.62 184 ALA A C 1
ATOM 1356 O O . ALA A 1 184 ? -7.16 25.266 5.027 1 98.62 184 ALA A O 1
ATOM 1357 N N . PRO A 1 185 ? -7.391 23.312 6.09 1 97.81 185 PRO A N 1
ATOM 1358 C CA . PRO A 1 185 ? -7.578 22.625 4.809 1 97.81 185 PRO A CA 1
ATOM 1359 C C . PRO A 1 185 ? -8.805 23.109 4.051 1 97.81 185 PRO A C 1
ATOM 1361 O O . PRO A 1 185 ? -9.836 23.422 4.664 1 97.81 185 PRO A O 1
ATOM 1364 N N . GLY A 1 186 ? -8.648 23.219 2.758 1 96.62 186 GLY A N 1
ATOM 1365 C CA . GLY A 1 186 ? -9.789 23.531 1.918 1 96.62 186 GLY A CA 1
ATOM 1366 C C . GLY A 1 186 ? -9.789 24.969 1.412 1 96.62 186 GLY A C 1
ATOM 1367 O O . GLY A 1 186 ? -10.562 25.312 0.519 1 96.62 186 GLY A O 1
ATOM 1368 N N . ILE A 1 187 ? -8.961 25.859 2.025 1 96.69 187 ILE A N 1
ATOM 1369 C CA . ILE A 1 187 ? -8.805 27.172 1.425 1 96.69 187 ILE A CA 1
ATOM 1370 C C . ILE A 1 187 ? -8.164 27.047 0.045 1 96.69 187 ILE A C 1
ATOM 1372 O O . ILE A 1 187 ? -7.27 26.219 -0.153 1 96.69 187 ILE A O 1
ATOM 1376 N N . ARG A 1 188 ? -8.625 27.875 -0.962 1 90.38 188 ARG A N 1
ATOM 1377 C CA . ARG A 1 188 ? -8.242 27.562 -2.338 1 90.38 188 ARG A CA 1
ATOM 1378 C C . ARG A 1 188 ? -7.75 28.812 -3.064 1 90.38 188 ARG A C 1
ATOM 1380 O O . ARG A 1 188 ? -7.027 28.719 -4.059 1 90.38 188 ARG A O 1
ATOM 1387 N N . SER A 1 189 ? -8.133 30.016 -2.59 1 96.12 189 SER A N 1
ATOM 1388 C CA . SER A 1 189 ? -7.723 31.219 -3.311 1 96.12 189 SER A CA 1
ATOM 1389 C C . SER A 1 189 ? -6.488 31.844 -2.676 1 96.12 189 SER A C 1
ATOM 1391 O O . SER A 1 189 ? -6.223 31.641 -1.488 1 96.12 189 SER A O 1
ATOM 1393 N N . ALA A 1 190 ? -5.789 32.594 -3.535 1 97.75 190 ALA A N 1
ATOM 1394 C CA . ALA A 1 190 ? -4.625 33.344 -3.031 1 97.75 190 ALA A CA 1
ATOM 1395 C C . ALA A 1 190 ? -5.02 34.281 -1.904 1 97.75 190 ALA A C 1
ATOM 1397 O O . ALA A 1 190 ? -4.27 34.438 -0.938 1 97.75 190 ALA A O 1
ATOM 1398 N N . GLU A 1 191 ? -6.148 34.906 -2.025 1 97.81 191 GLU A N 1
ATOM 1399 C CA . GLU A 1 191 ? -6.645 35.812 -1.014 1 97.81 191 GLU A CA 1
ATOM 1400 C C . GLU A 1 191 ? -6.859 35.125 0.323 1 97.81 191 GLU A C 1
ATOM 1402 O O . GLU A 1 191 ? -6.441 35.625 1.369 1 97.81 191 GLU A O 1
ATOM 1407 N N . GLN A 1 192 ? -7.5 33.969 0.252 1 98.31 192 GLN A N 1
ATOM 1408 C CA . GLN A 1 192 ? -7.734 33.188 1.461 1 98.31 192 GLN A CA 1
ATOM 1409 C C . GLN A 1 192 ? -6.418 32.781 2.115 1 98.31 192 GLN A C 1
ATOM 1411 O O . GLN A 1 192 ? -6.25 32.906 3.33 1 98.31 192 GLN A O 1
ATOM 1416 N N . ILE A 1 193 ? -5.477 32.312 1.316 1 98.56 193 ILE A N 1
ATOM 1417 C CA . ILE A 1 193 ? -4.199 31.812 1.814 1 98.56 193 ILE A CA 1
ATOM 1418 C C . ILE A 1 193 ? -3.422 32.938 2.465 1 98.56 193 ILE A C 1
ATOM 1420 O O . ILE A 1 193 ? -2.953 32.812 3.598 1 98.56 193 ILE A O 1
ATOM 1424 N N . ARG A 1 194 ? -3.369 34.094 1.816 1 98.62 194 ARG A N 1
ATOM 1425 C CA . ARG A 1 194 ? -2.645 35.25 2.34 1 98.62 194 ARG A CA 1
ATOM 1426 C C . ARG A 1 194 ? -3.289 35.75 3.623 1 98.62 194 ARG A C 1
ATOM 1428 O O . ARG A 1 194 ? -2.592 36.188 4.547 1 98.62 194 ARG A O 1
ATOM 1435 N N . ALA A 1 195 ? -4.598 35.75 3.633 1 98.81 195 ALA A N 1
ATOM 1436 C CA . ALA A 1 195 ? -5.309 36.219 4.82 1 98.81 195 ALA A CA 1
ATOM 1437 C C . ALA A 1 195 ? -4.977 35.344 6.031 1 98.81 195 ALA A C 1
ATOM 1439 O O . ALA A 1 195 ? -4.727 35.875 7.125 1 98.81 195 ALA A O 1
ATOM 1440 N N . VAL A 1 196 ? -4.98 34.062 5.832 1 98.88 196 VAL A N 1
ATOM 1441 C CA . VAL A 1 196 ? -4.684 33.125 6.918 1 98.88 196 VAL A CA 1
ATOM 1442 C C . VAL A 1 196 ? -3.236 33.312 7.371 1 98.88 196 VAL A C 1
ATOM 1444 O O . VAL A 1 196 ? -2.965 33.406 8.57 1 98.88 196 VAL A O 1
ATOM 1447 N N . VAL A 1 197 ? -2.293 33.375 6.434 1 98.81 197 VAL A N 1
ATOM 1448 C CA . VAL A 1 197 ? -0.875 33.531 6.746 1 98.81 197 VAL A CA 1
ATOM 1449 C C . VAL A 1 197 ? -0.654 34.812 7.543 1 98.81 197 VAL A C 1
ATOM 1451 O O . VAL A 1 197 ? 0.013 34.781 8.578 1 98.81 197 VAL A O 1
ATOM 1454 N N . ALA A 1 198 ? -1.238 35.844 7.102 1 98.75 198 ALA A N 1
ATOM 1455 C CA . ALA A 1 198 ? -1.07 37.156 7.758 1 98.75 198 ALA A CA 1
ATOM 1456 C C . ALA A 1 198 ? -1.65 37.125 9.172 1 98.75 198 ALA A C 1
ATOM 1458 O O . ALA A 1 198 ? -1.066 37.688 10.094 1 98.75 198 ALA A O 1
ATOM 1459 N N . ALA A 1 199 ? -2.768 36.5 9.32 1 98.75 199 ALA A N 1
ATOM 1460 C CA . ALA A 1 199 ? -3.521 36.531 10.57 1 98.75 199 ALA A CA 1
ATOM 1461 C C . ALA A 1 199 ? -2.762 35.812 11.688 1 98.75 199 ALA A C 1
ATOM 1463 O O . ALA A 1 199 ? -2.875 36.188 12.859 1 98.75 199 ALA A O 1
ATOM 1464 N N . VAL A 1 200 ? -1.979 34.812 11.297 1 98.56 200 VAL A N 1
ATOM 1465 C CA . VAL A 1 200 ? -1.412 33.969 12.352 1 98.56 200 VAL A CA 1
ATOM 1466 C C . VAL A 1 200 ? 0.1 34.156 12.414 1 98.56 200 VAL A C 1
ATOM 1468 O O . VAL A 1 200 ? 0.786 33.531 13.219 1 98.56 200 VAL A O 1
ATOM 1471 N N . ALA A 1 201 ? 0.6 35.094 11.586 1 97.5 201 ALA A N 1
ATOM 1472 C CA . ALA A 1 201 ? 2.031 35.375 11.625 1 97.5 201 ALA A CA 1
ATOM 1473 C C . ALA A 1 201 ? 2.477 35.75 13.047 1 97.5 201 ALA A C 1
ATOM 1475 O O . ALA A 1 201 ? 1.754 36.438 13.773 1 97.5 201 ALA A O 1
ATOM 1476 N N . PRO A 1 202 ? 3.641 35.219 13.5 1 97.12 202 PRO A N 1
ATOM 1477 C CA . PRO A 1 202 ? 4.699 34.594 12.711 1 97.12 202 PRO A CA 1
ATOM 1478 C C . PRO A 1 202 ? 4.609 33.062 12.711 1 97.12 202 PRO A C 1
ATOM 1480 O O . PRO A 1 202 ? 5.547 32.406 12.281 1 97.12 202 PRO A O 1
ATOM 1483 N N . LYS A 1 203 ? 3.545 32.5 13.242 1 98.38 203 LYS A N 1
ATOM 1484 C CA . LYS A 1 203 ? 3.404 31.047 13.227 1 98.38 203 LYS A CA 1
ATOM 1485 C C . LYS A 1 203 ? 3.326 30.516 11.797 1 98.38 203 LYS A C 1
ATOM 1487 O O . LYS A 1 203 ? 2.684 31.125 10.938 1 98.38 203 LYS A O 1
ATOM 1492 N N . PRO A 1 204 ? 4.027 29.422 11.555 1 98.75 204 PRO A N 1
ATOM 1493 C CA . PRO A 1 204 ? 3.971 28.812 10.219 1 98.75 204 PRO A CA 1
ATOM 1494 C C . PRO A 1 204 ? 2.582 28.297 9.867 1 98.75 204 PRO A C 1
ATOM 1496 O O . PRO A 1 204 ? 1.816 27.922 10.758 1 98.75 204 PRO A O 1
ATOM 1499 N N . VAL A 1 205 ? 2.268 28.25 8.531 1 98.81 205 VAL A N 1
ATOM 1500 C CA . VAL A 1 205 ? 0.996 27.75 8.023 1 98.81 205 VAL A CA 1
ATOM 1501 C C . VAL A 1 205 ? 1.244 26.578 7.082 1 98.81 205 VAL A C 1
ATOM 1503 O O . VAL A 1 205 ? 2.129 26.625 6.227 1 98.81 205 VAL A O 1
ATOM 1506 N N . ASN A 1 206 ? 0.502 25.484 7.301 1 98.81 206 ASN A N 1
ATOM 1507 C CA . ASN A 1 206 ? 0.437 24.375 6.367 1 98.81 206 ASN A CA 1
ATOM 1508 C C . ASN A 1 206 ? -0.639 24.594 5.305 1 98.81 206 ASN A C 1
ATOM 1510 O O . ASN A 1 206 ? -1.782 24.922 5.633 1 98.81 206 ASN A O 1
ATOM 1514 N N . LEU A 1 207 ? -0.279 24.469 4.074 1 98.75 207 LEU A N 1
ATOM 1515 C CA . LEU A 1 207 ? -1.23 24.469 2.971 1 98.75 207 LEU A CA 1
ATOM 1516 C C . LEU A 1 207 ? -1.433 23.062 2.416 1 98.75 207 LEU A C 1
ATOM 1518 O O . LEU A 1 207 ? -0.462 22.359 2.141 1 98.75 207 LEU A O 1
ATOM 1522 N N . LEU A 1 208 ? -2.674 22.656 2.252 1 98.5 208 LEU A N 1
ATOM 1523 C CA . LEU A 1 208 ? -2.988 21.391 1.608 1 98.5 208 LEU A CA 1
ATOM 1524 C C . LEU A 1 208 ? -3.186 21.578 0.107 1 98.5 208 LEU A C 1
ATOM 1526 O O . LEU A 1 208 ? -4.059 22.328 -0.321 1 98.5 208 LEU A O 1
ATOM 1530 N N . ILE A 1 209 ? -2.393 20.938 -0.64 1 98.06 209 ILE A N 1
ATOM 1531 C CA . ILE A 1 209 ? -2.625 20.797 -2.072 1 98.06 209 ILE A CA 1
ATOM 1532 C C . ILE A 1 209 ? -2.902 19.328 -2.398 1 98.06 209 ILE A C 1
ATOM 1534 O O . ILE A 1 209 ? -1.979 18.562 -2.693 1 98.06 209 ILE A O 1
ATOM 1538 N N . GLY A 1 210 ? -4.164 18.938 -2.371 1 96.56 210 GLY A N 1
ATOM 1539 C CA . GLY A 1 210 ? -4.578 17.547 -2.469 1 96.56 210 GLY A CA 1
ATOM 1540 C C . GLY A 1 210 ? -4.977 17.141 -3.875 1 96.56 210 GLY A C 1
ATOM 1541 O O . GLY A 1 210 ? -5.496 16.047 -4.086 1 96.56 210 GLY A O 1
ATOM 1542 N N . GLY A 1 211 ? -4.875 18 -4.855 1 96.88 211 GLY A N 1
ATOM 1543 C CA . GLY A 1 211 ? -5.168 17.797 -6.262 1 96.88 211 GLY A CA 1
ATOM 1544 C C . GLY A 1 211 ? -4.375 18.703 -7.18 1 96.88 211 GLY A C 1
ATOM 1545 O O . GLY A 1 211 ? -3.502 19.453 -6.727 1 96.88 211 GLY A O 1
ATOM 1546 N N . ALA A 1 212 ? -4.672 18.547 -8.43 1 95.88 212 ALA A N 1
ATOM 1547 C CA . ALA A 1 212 ? -4.012 19.422 -9.391 1 95.88 212 ALA A CA 1
ATOM 1548 C C . ALA A 1 212 ? -4.207 20.891 -9.016 1 95.88 212 ALA A C 1
ATOM 1550 O O . ALA A 1 212 ? -5.301 21.297 -8.625 1 95.88 212 ALA A O 1
ATOM 1551 N N . SER A 1 213 ? -3.07 21.594 -9.062 1 95.62 213 SER A N 1
ATOM 1552 C CA . SER A 1 213 ? -3.082 22.969 -8.594 1 95.62 213 SER A CA 1
ATOM 1553 C C . SER A 1 213 ? -2.342 23.891 -9.562 1 95.62 213 SER A C 1
ATOM 1555 O O . SER A 1 213 ? -1.355 23.484 -10.18 1 95.62 213 SER A O 1
ATOM 1557 N N . GLU A 1 214 ? -2.83 25.094 -9.664 1 94.12 214 GLU A N 1
ATOM 1558 C CA . GLU A 1 214 ? -2.098 26.109 -10.406 1 94.12 214 GLU A CA 1
ATOM 1559 C C . GLU A 1 214 ? -0.9 26.625 -9.609 1 94.12 214 GLU A C 1
ATOM 1561 O O . GLU A 1 214 ? 0.018 27.219 -10.18 1 94.12 214 GLU A O 1
ATOM 1566 N N . TRP A 1 215 ? -0.931 26.391 -8.305 1 95.88 215 TRP A N 1
ATOM 1567 C CA . TRP A 1 215 ? 0.144 26.891 -7.457 1 95.88 215 TRP A CA 1
ATOM 1568 C C . TRP A 1 215 ? 1.297 25.891 -7.398 1 95.88 215 TRP A C 1
ATOM 1570 O O . TRP A 1 215 ? 1.078 24.688 -7.262 1 95.88 215 TRP A O 1
ATOM 1580 N N . SER A 1 216 ? 2.488 26.391 -7.559 1 97.56 216 SER A N 1
ATOM 1581 C CA . SER A 1 216 ? 3.713 25.656 -7.297 1 97.56 216 SER A CA 1
ATOM 1582 C C . SER A 1 216 ? 4.199 25.859 -5.867 1 97.56 216 SER A C 1
ATOM 1584 O O . SER A 1 216 ? 3.635 26.672 -5.129 1 97.56 216 SER A O 1
ATOM 1586 N N . LEU A 1 217 ? 5.215 25.125 -5.527 1 98.25 217 LEU A N 1
ATOM 1587 C CA . LEU A 1 217 ? 5.91 25.344 -4.262 1 98.25 217 LEU A CA 1
ATOM 1588 C C . LEU A 1 217 ? 6.348 26.797 -4.121 1 98.25 217 LEU A C 1
ATOM 1590 O O . LEU A 1 217 ? 6.168 27.391 -3.062 1 98.25 217 LEU A O 1
ATOM 1594 N N . GLN A 1 218 ? 6.844 27.375 -5.184 1 97.69 218 GLN A N 1
ATOM 1595 C CA . GLN A 1 218 ? 7.332 28.75 -5.18 1 97.69 218 GLN A CA 1
ATOM 1596 C C . GLN A 1 218 ? 6.188 29.734 -4.996 1 97.69 218 GLN A C 1
ATOM 1598 O O . GLN A 1 218 ? 6.336 30.75 -4.305 1 97.69 218 GLN A O 1
ATOM 1603 N N . ASP A 1 219 ? 5.086 29.406 -5.672 1 98.25 219 ASP A N 1
ATOM 1604 C CA . ASP A 1 219 ? 3.914 30.266 -5.5 1 98.25 219 ASP A CA 1
ATOM 1605 C C . ASP A 1 219 ? 3.449 30.266 -4.047 1 98.25 219 ASP A C 1
ATOM 1607 O O . ASP A 1 219 ? 3.145 31.328 -3.492 1 98.25 219 ASP A O 1
ATOM 1611 N N . ALA A 1 220 ? 3.385 29.094 -3.418 1 98.5 220 ALA A N 1
ATOM 1612 C CA . ALA A 1 220 ? 2.977 28.969 -2.021 1 98.5 220 ALA A CA 1
ATOM 1613 C C . ALA A 1 220 ? 3.939 29.719 -1.102 1 98.5 220 ALA A C 1
ATOM 1615 O O . ALA A 1 220 ? 3.512 30.422 -0.186 1 98.5 220 ALA A O 1
ATOM 1616 N N . GLN A 1 221 ? 5.219 29.547 -1.396 1 98.44 221 GLN A N 1
ATOM 1617 C CA . GLN A 1 221 ? 6.234 30.25 -0.625 1 98.44 221 GLN A CA 1
ATOM 1618 C C . GLN A 1 221 ? 6.031 31.766 -0.7 1 98.44 221 GLN A C 1
ATOM 1620 O O . GLN A 1 221 ? 6.121 32.469 0.313 1 98.44 221 GLN A O 1
ATOM 1625 N N . ALA A 1 222 ? 5.711 32.219 -1.862 1 98.25 222 ALA A N 1
ATOM 1626 C CA . ALA A 1 222 ? 5.516 33.656 -2.082 1 98.25 222 ALA A CA 1
ATOM 1627 C C . ALA A 1 222 ? 4.309 34.156 -1.306 1 98.25 222 ALA A C 1
ATOM 1629 O O . ALA A 1 222 ? 4.258 35.344 -0.931 1 98.25 222 ALA A O 1
ATOM 1630 N N . MET A 1 223 ? 3.398 33.281 -1.059 1 98.31 223 MET A N 1
ATOM 1631 C CA . MET A 1 223 ? 2.203 33.656 -0.312 1 98.31 223 MET A CA 1
ATOM 1632 C C . MET A 1 223 ? 2.439 33.531 1.19 1 98.31 223 MET A C 1
ATOM 1634 O O . MET A 1 223 ? 1.545 33.844 1.988 1 98.31 223 MET A O 1
ATOM 1638 N N . GLY A 1 224 ? 3.6 33.062 1.591 1 98.31 224 GLY A N 1
ATOM 1639 C CA . GLY A 1 224 ? 3.98 33 2.994 1 98.31 224 GLY A CA 1
ATOM 1640 C C . GLY A 1 224 ? 3.764 31.641 3.629 1 98.31 224 GLY A C 1
ATOM 1641 O O . GLY A 1 224 ? 3.967 31.469 4.832 1 98.31 224 GLY A O 1
ATOM 1642 N N . VAL A 1 225 ? 3.422 30.688 2.84 1 98.69 225 VAL A N 1
ATOM 1643 C CA . VAL A 1 225 ? 3.213 29.312 3.311 1 98.69 225 VAL A CA 1
ATOM 1644 C C . VAL A 1 225 ? 4.547 28.703 3.732 1 98.69 225 VAL A C 1
ATOM 1646 O O . VAL A 1 225 ? 5.574 28.938 3.092 1 98.69 225 VAL A O 1
ATOM 1649 N N . ARG A 1 226 ? 4.508 27.922 4.785 1 98.69 226 ARG A N 1
ATOM 1650 C CA . ARG A 1 226 ? 5.738 27.328 5.301 1 98.69 226 ARG A CA 1
ATOM 1651 C C . ARG A 1 226 ? 5.891 25.891 4.828 1 98.69 226 ARG A C 1
ATOM 1653 O O . ARG A 1 226 ? 7.004 25.438 4.574 1 98.69 226 ARG A O 1
ATOM 1660 N N . ARG A 1 227 ? 4.824 25.172 4.809 1 98.62 227 ARG A N 1
ATOM 1661 C CA . ARG A 1 227 ? 4.879 23.781 4.359 1 98.62 227 ARG A CA 1
ATOM 1662 C C . ARG A 1 227 ? 3.619 23.406 3.586 1 98.62 227 ARG A C 1
ATOM 1664 O O . ARG A 1 227 ? 2.566 24.016 3.768 1 98.62 227 ARG A O 1
ATOM 1671 N N . ILE A 1 228 ? 3.775 22.5 2.666 1 98.81 228 ILE A N 1
ATOM 1672 C CA . ILE A 1 228 ? 2.703 22.016 1.799 1 98.81 228 ILE A CA 1
ATOM 1673 C C . ILE A 1 228 ? 2.512 20.516 1.994 1 98.81 228 ILE A C 1
ATOM 1675 O O . ILE A 1 228 ? 3.404 19.719 1.677 1 98.81 228 ILE A O 1
ATOM 1679 N N . SER A 1 229 ? 1.429 20.078 2.598 1 98.69 229 SER A N 1
ATOM 1680 C CA . SER A 1 229 ? 1.046 18.672 2.604 1 98.69 229 SER A CA 1
ATOM 1681 C C . SER A 1 229 ? 0.144 18.344 1.42 1 98.69 229 SER A C 1
ATOM 1683 O O . SER A 1 229 ? -0.481 19.234 0.839 1 98.69 229 SER A O 1
ATOM 1685 N N . VAL A 1 230 ? 0.063 17.031 1.066 1 98.69 230 VAL A N 1
ATOM 1686 C CA . VAL A 1 230 ? -0.71 16.688 -0.122 1 98.69 230 VAL A CA 1
ATOM 1687 C C . VAL A 1 230 ? -1.793 15.68 0.24 1 98.69 230 VAL A C 1
ATOM 1689 O O . VAL A 1 230 ? -2.457 15.133 -0.642 1 98.69 230 VAL A O 1
ATOM 1692 N N . GLY A 1 231 ? -2.01 15.391 1.495 1 98.12 231 GLY A N 1
ATOM 1693 C CA . GLY A 1 231 ? -3.055 14.492 1.95 1 98.12 231 GLY A CA 1
ATOM 1694 C C . GLY A 1 231 ? -2.986 13.125 1.297 1 98.12 231 GLY A C 1
ATOM 1695 O O . GLY A 1 231 ? -1.916 12.516 1.224 1 98.12 231 GLY A O 1
ATOM 1696 N N . GLY A 1 232 ? -4.121 12.648 0.889 1 98.44 232 GLY A N 1
ATOM 1697 C CA . GLY A 1 232 ? -4.203 11.328 0.281 1 98.44 232 GLY A CA 1
ATOM 1698 C C . GLY A 1 232 ? -3.848 11.328 -1.194 1 98.44 232 GLY A C 1
ATOM 1699 O O . GLY A 1 232 ? -4 10.312 -1.875 1 98.44 232 GLY A O 1
ATOM 1700 N N . ALA A 1 233 ? -3.314 12.422 -1.734 1 98.75 233 ALA A N 1
ATOM 1701 C CA . ALA A 1 233 ? -3.193 12.594 -3.18 1 98.75 233 ALA A CA 1
ATOM 1702 C C . ALA A 1 233 ? -2.199 11.594 -3.768 1 98.75 233 ALA A C 1
ATOM 1704 O O . ALA A 1 233 ? -2.426 11.047 -4.852 1 98.75 233 ALA A O 1
ATOM 1705 N N . LEU A 1 234 ? -1.086 11.406 -3.064 1 98.88 234 LEU A N 1
ATOM 1706 C CA . LEU A 1 234 ? -0.105 10.453 -3.57 1 98.88 234 LEU A CA 1
ATOM 1707 C C . LEU A 1 234 ? -0.663 9.031 -3.545 1 98.88 234 LEU A C 1
ATOM 1709 O O . LEU A 1 234 ? -0.434 8.25 -4.473 1 98.88 234 LEU A O 1
ATOM 1713 N N . ALA A 1 235 ? -1.391 8.68 -2.447 1 98.88 235 ALA A N 1
ATOM 1714 C CA . ALA A 1 235 ? -2.078 7.387 -2.416 1 98.88 235 ALA A CA 1
ATOM 1715 C C . ALA A 1 235 ? -3.076 7.27 -3.564 1 98.88 235 ALA A C 1
ATOM 1717 O O . ALA A 1 235 ? -3.141 6.238 -4.234 1 98.88 235 ALA A O 1
ATOM 1718 N N . ARG A 1 236 ? -3.834 8.328 -3.814 1 98.88 236 ARG A N 1
ATOM 1719 C CA . ARG A 1 236 ? -4.812 8.32 -4.898 1 98.88 236 ARG A CA 1
ATOM 1720 C C . ARG A 1 236 ? -4.129 8.164 -6.254 1 98.88 236 ARG A C 1
ATOM 1722 O O . ARG A 1 236 ? -4.684 7.555 -7.168 1 98.88 236 ARG A O 1
ATOM 1729 N N . ALA A 1 237 ? -2.959 8.789 -6.387 1 98.81 237 ALA A N 1
ATOM 1730 C CA . ALA A 1 237 ? -2.188 8.602 -7.613 1 98.81 237 ALA A CA 1
ATOM 1731 C C . ALA A 1 237 ? -1.799 7.137 -7.797 1 98.81 237 ALA A C 1
ATOM 1733 O O . ALA A 1 237 ? -1.887 6.598 -8.898 1 98.81 237 ALA A O 1
ATOM 1734 N N . ALA A 1 238 ? -1.379 6.484 -6.75 1 98.88 238 ALA A N 1
ATOM 1735 C CA . ALA A 1 238 ? -1.066 5.059 -6.797 1 98.88 238 ALA A CA 1
ATOM 1736 C C . ALA A 1 238 ? -2.297 4.238 -7.18 1 98.88 238 ALA A C 1
ATOM 1738 O O . ALA A 1 238 ? -2.225 3.371 -8.055 1 98.88 238 ALA A O 1
ATOM 1739 N N . TRP A 1 239 ? -3.432 4.551 -6.523 1 98.81 239 TRP A N 1
ATOM 1740 C CA . TRP A 1 239 ? -4.68 3.861 -6.832 1 98.81 239 TRP A CA 1
ATOM 1741 C C . TRP A 1 239 ? -5.062 4.055 -8.297 1 98.81 239 TRP A C 1
ATOM 1743 O O . TRP A 1 239 ? -5.609 3.146 -8.922 1 98.81 239 TRP A O 1
ATOM 1753 N N . GLY A 1 240 ? -4.75 5.262 -8.789 1 98.62 240 GLY A N 1
ATOM 1754 C CA . GLY A 1 240 ? -5.027 5.516 -10.188 1 98.62 240 GLY A CA 1
ATOM 1755 C C . GLY A 1 240 ? -4.297 4.574 -11.125 1 98.62 240 GLY A C 1
ATOM 1756 O O . GLY A 1 240 ? -4.898 4.016 -12.047 1 98.62 240 GLY A O 1
ATOM 1757 N N . GLY A 1 241 ? -3 4.395 -10.953 1 98.56 241 GLY A N 1
ATOM 1758 C CA . GLY A 1 241 ? -2.227 3.461 -11.758 1 98.56 241 GLY A CA 1
ATOM 1759 C C . GLY A 1 241 ? -2.725 2.031 -11.648 1 98.56 241 GLY A C 1
ATOM 1760 O O . GLY A 1 241 ? -2.885 1.349 -12.664 1 98.56 241 GLY A O 1
ATOM 1761 N N . PHE A 1 242 ? -3.002 1.568 -10.453 1 98.75 242 PHE A N 1
ATOM 1762 C CA . PHE A 1 242 ? -3.523 0.237 -10.164 1 98.75 242 PHE A CA 1
ATOM 1763 C C . PHE A 1 242 ? -4.863 0.017 -10.852 1 98.75 242 PHE A C 1
ATOM 1765 O O . PHE A 1 242 ? -5.047 -0.974 -11.562 1 98.75 242 PHE A O 1
ATOM 1772 N N . LEU A 1 243 ? -5.777 0.965 -10.672 1 98.62 243 LEU A N 1
ATOM 1773 C CA . LEU A 1 243 ? -7.141 0.801 -11.156 1 98.62 243 LEU A CA 1
ATOM 1774 C C . LEU A 1 243 ? -7.18 0.824 -12.68 1 98.62 243 LEU A C 1
ATOM 1776 O O . LEU A 1 243 ? -7.953 0.089 -13.297 1 98.62 243 LEU A O 1
ATOM 1780 N N . HIS A 1 244 ? -6.352 1.679 -13.234 1 98.19 244 HIS A N 1
ATOM 1781 C CA . HIS A 1 244 ? -6.277 1.708 -14.695 1 98.19 244 HIS A CA 1
ATOM 1782 C C . HIS A 1 244 ? -5.938 0.332 -15.258 1 98.19 244 HIS A C 1
ATOM 1784 O O . HIS A 1 244 ? -6.617 -0.161 -16.156 1 98.19 244 HIS A O 1
ATOM 1790 N N . ALA A 1 245 ? -4.992 -0.353 -14.711 1 98.56 245 ALA A N 1
ATOM 1791 C CA . ALA A 1 245 ? -4.551 -1.665 -15.18 1 98.56 245 ALA A CA 1
ATOM 1792 C C . ALA A 1 245 ? -5.57 -2.744 -14.828 1 98.56 245 ALA A C 1
ATOM 1794 O O . ALA A 1 245 ? -5.93 -3.564 -15.672 1 98.56 245 ALA A O 1
ATOM 1795 N N . ALA A 1 246 ? -6.055 -2.742 -13.594 1 98.75 246 ALA A N 1
ATOM 1796 C CA . ALA A 1 246 ? -6.969 -3.771 -13.109 1 98.75 246 ALA A CA 1
ATOM 1797 C C . ALA A 1 246 ? -8.289 -3.746 -13.883 1 98.75 246 ALA A C 1
ATOM 1799 O O . ALA A 1 246 ? -8.812 -4.793 -14.266 1 98.75 246 ALA A O 1
ATOM 1800 N N . ARG A 1 247 ? -8.812 -2.543 -14.133 1 98.44 247 ARG A N 1
ATOM 1801 C CA . ARG A 1 247 ? -10.062 -2.41 -14.875 1 98.44 247 ARG A CA 1
ATOM 1802 C C . ARG A 1 247 ? -9.898 -2.863 -16.312 1 98.44 247 ARG A C 1
ATOM 1804 O O . ARG A 1 247 ? -10.797 -3.496 -16.875 1 98.44 247 ARG A O 1
ATOM 1811 N N . SER A 1 248 ? -8.742 -2.488 -16.906 1 97.81 248 SER A N 1
ATOM 1812 C CA . SER A 1 248 ? -8.469 -2.939 -18.266 1 97.81 248 SER A CA 1
ATOM 1813 C C . SER A 1 248 ? -8.531 -4.461 -18.359 1 97.81 248 SER A C 1
ATOM 1815 O O . SER A 1 248 ? -9.18 -5.004 -19.266 1 97.81 248 SER A O 1
ATOM 1817 N N . ILE A 1 249 ? -7.934 -5.148 -17.438 1 98.69 249 ILE A N 1
ATOM 1818 C CA . ILE A 1 249 ? -7.914 -6.605 -17.438 1 98.69 249 ILE A CA 1
ATOM 1819 C C . ILE A 1 249 ? -9.328 -7.141 -17.219 1 98.69 249 ILE A C 1
ATOM 1821 O O . ILE A 1 249 ? -9.781 -8.031 -17.938 1 98.69 249 ILE A O 1
ATOM 1825 N N . ALA A 1 250 ? -10.023 -6.594 -16.234 1 98.56 250 ALA A N 1
ATOM 1826 C CA . ALA A 1 250 ? -11.344 -7.078 -15.852 1 98.56 250 ALA A CA 1
ATOM 1827 C C . ALA A 1 250 ? -12.344 -6.906 -16.984 1 98.56 250 ALA A C 1
ATOM 1829 O O . ALA A 1 250 ? -13.195 -7.77 -17.219 1 98.56 250 ALA A O 1
ATOM 1830 N N . GLU A 1 251 ? -12.203 -5.816 -17.719 1 97.94 251 GLU A N 1
ATOM 1831 C CA . GLU A 1 251 ? -13.211 -5.445 -18.719 1 97.94 251 GLU A CA 1
ATOM 1832 C C . GLU A 1 251 ? -12.867 -6.008 -20.094 1 97.94 251 GLU A C 1
ATOM 1834 O O . GLU A 1 251 ? -13.758 -6.359 -20.875 1 97.94 251 GLU A O 1
ATOM 1839 N N . THR A 1 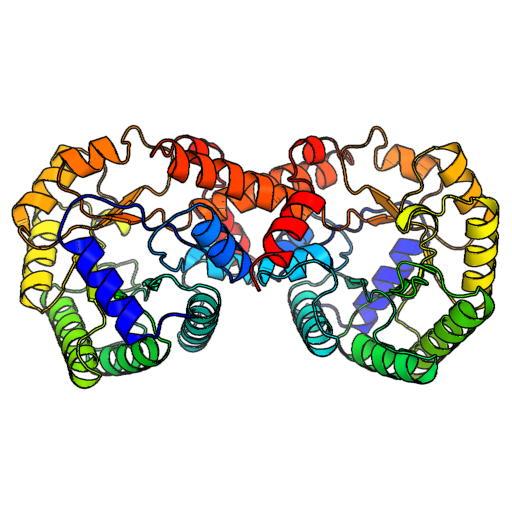252 ? -11.539 -6.086 -20.406 1 97.56 252 THR A N 1
ATOM 1840 C CA . THR A 1 252 ? -11.195 -6.379 -21.797 1 97.56 252 THR A CA 1
ATOM 1841 C C . THR A 1 252 ? -10.367 -7.66 -21.891 1 97.56 252 THR A C 1
ATOM 1843 O O . THR A 1 252 ? -10.203 -8.219 -22.969 1 97.56 252 THR A O 1
ATOM 1846 N N . GLY A 1 253 ? -9.805 -8.109 -20.75 1 98.19 253 GLY A N 1
ATOM 1847 C CA . GLY A 1 253 ? -8.914 -9.258 -20.766 1 98.19 253 GLY A CA 1
ATOM 1848 C C . GLY A 1 253 ? -7.559 -8.953 -21.375 1 98.19 253 GLY A C 1
ATOM 1849 O O . GLY A 1 253 ? -6.855 -9.859 -21.828 1 98.19 253 GLY A O 1
ATOM 1850 N N . ARG A 1 254 ? -7.227 -7.648 -21.438 1 98.06 254 ARG A N 1
ATOM 1851 C CA . ARG A 1 254 ? -5.957 -7.242 -22.031 1 98.06 254 ARG A CA 1
ATOM 1852 C C . ARG A 1 254 ? -5.016 -6.68 -20.969 1 98.06 254 ARG A C 1
ATOM 1854 O O . ARG A 1 254 ? -5.453 -6.285 -19.891 1 98.06 254 ARG A O 1
ATOM 1861 N N . PHE A 1 255 ? -3.719 -6.645 -21.281 1 98.44 255 PHE A N 1
ATOM 1862 C CA . PHE A 1 255 ? -2.691 -6.34 -20.297 1 98.44 255 PHE A CA 1
ATOM 1863 C C . PHE A 1 255 ? -1.833 -5.168 -20.766 1 98.44 255 PHE A C 1
ATOM 1865 O O . PHE A 1 255 ? -0.737 -4.949 -20.234 1 98.44 255 PHE A O 1
ATOM 1872 N N . ASP A 1 256 ? -2.293 -4.336 -21.688 1 97.75 256 ASP A N 1
ATOM 1873 C CA . ASP A 1 256 ? -1.556 -3.24 -22.312 1 97.75 256 ASP A CA 1
ATOM 1874 C C . ASP A 1 256 ? -1.215 -2.162 -21.281 1 97.75 256 ASP A C 1
ATOM 1876 O O . ASP A 1 256 ? -0.202 -1.471 -21.406 1 97.75 256 ASP A O 1
ATOM 1880 N N . ALA A 1 257 ? -2.057 -2.051 -20.312 1 97.06 257 ALA A N 1
ATOM 1881 C CA . ALA A 1 257 ? -1.895 -0.995 -19.312 1 97.06 257 ALA A CA 1
ATOM 1882 C C . ALA A 1 257 ? -0.604 -1.182 -18.531 1 97.06 257 ALA A C 1
ATOM 1884 O O . ALA A 1 257 ? -0.117 -0.243 -17.891 1 97.06 257 ALA A O 1
ATOM 1885 N N . PHE A 1 258 ? 0.005 -2.393 -18.547 1 98.31 258 PHE A N 1
ATOM 1886 C CA . PHE A 1 258 ? 1.232 -2.66 -17.812 1 98.31 258 PHE A CA 1
ATOM 1887 C C . PHE A 1 258 ? 2.422 -1.97 -18.469 1 98.31 258 PHE A C 1
ATOM 1889 O O . PHE A 1 258 ? 3.512 -1.924 -17.891 1 98.31 258 PHE A O 1
ATOM 1896 N N . ALA A 1 259 ? 2.221 -1.407 -19.656 1 96.81 259 ALA A N 1
ATOM 1897 C CA . ALA A 1 259 ? 3.287 -0.69 -20.344 1 96.81 259 ALA A CA 1
ATOM 1898 C C . ALA A 1 259 ? 3.791 0.486 -19.516 1 96.81 259 ALA A C 1
ATOM 1900 O O . ALA A 1 259 ? 4.953 0.878 -19.625 1 96.81 259 ALA A O 1
ATOM 1901 N N . GLN A 1 260 ? 2.969 1.014 -18.594 1 93.25 260 GLN A N 1
ATOM 1902 C CA . GLN A 1 260 ? 3.312 2.201 -17.828 1 93.25 260 GLN A CA 1
ATOM 1903 C C . GLN A 1 260 ? 3.773 1.825 -16.422 1 93.25 260 GLN A C 1
ATOM 1905 O O . GLN A 1 260 ? 4.051 2.699 -15.594 1 93.25 260 GLN A O 1
ATOM 1910 N N . ALA A 1 261 ? 3.82 0.536 -16.125 1 97.44 261 ALA A N 1
ATOM 1911 C CA . ALA A 1 261 ? 4.207 0.084 -14.797 1 97.44 261 ALA A CA 1
ATOM 1912 C C . ALA A 1 261 ? 5.707 0.273 -14.562 1 97.44 261 ALA A C 1
ATOM 1914 O O . ALA A 1 261 ? 6.508 0.093 -15.484 1 97.44 261 ALA A O 1
ATOM 1915 N N . THR A 1 262 ? 6.094 0.684 -13.359 1 98.25 262 THR A N 1
ATOM 1916 C CA . THR A 1 262 ? 7.5 0.813 -12.992 1 98.25 262 THR A CA 1
ATOM 1917 C C . THR A 1 262 ? 8.211 -0.534 -13.086 1 98.25 262 THR A C 1
ATOM 1919 O O . THR A 1 262 ? 7.695 -1.55 -12.617 1 98.25 262 THR A O 1
ATOM 1922 N N . PRO A 1 263 ? 9.406 -0.605 -13.719 1 97.81 263 PRO A N 1
ATOM 1923 C CA . PRO A 1 263 ? 10.125 -1.877 -13.758 1 97.81 263 PRO A CA 1
ATOM 1924 C C . PRO A 1 263 ? 10.461 -2.408 -12.367 1 97.81 263 PRO A C 1
ATOM 1926 O O . PRO A 1 263 ? 10.922 -1.652 -11.5 1 97.81 263 PRO A O 1
ATOM 1929 N N . GLY A 1 264 ? 10.219 -3.66 -12.148 1 97.56 264 GLY A N 1
ATOM 1930 C CA . GLY A 1 264 ? 10.508 -4.285 -10.867 1 97.56 264 GLY A CA 1
ATOM 1931 C C . GLY A 1 264 ? 11.969 -4.164 -10.461 1 97.56 264 GLY A C 1
ATOM 1932 O O . GLY A 1 264 ? 12.273 -3.979 -9.289 1 97.56 264 GLY A O 1
ATOM 1933 N N . ALA A 1 265 ? 12.812 -4.266 -11.43 1 96.06 265 ALA A N 1
ATOM 1934 C CA . ALA A 1 265 ? 14.25 -4.16 -11.172 1 96.06 265 ALA A CA 1
ATOM 1935 C C . ALA A 1 265 ? 14.602 -2.801 -10.578 1 96.06 265 ALA A C 1
ATOM 1937 O O . ALA A 1 265 ? 15.5 -2.697 -9.734 1 96.06 265 ALA A O 1
ATOM 1938 N N . GLU A 1 266 ? 13.969 -1.75 -11.047 1 96.88 266 GLU A N 1
ATOM 1939 C CA . GLU A 1 266 ? 14.188 -0.412 -10.508 1 96.88 266 GLU A CA 1
ATOM 1940 C C . GLU A 1 266 ? 13.781 -0.339 -9.039 1 96.88 266 GLU A C 1
ATOM 1942 O O . GLU A 1 266 ? 14.531 0.181 -8.211 1 96.88 266 GLU A O 1
ATOM 1947 N N . LEU A 1 267 ? 12.641 -0.899 -8.695 1 98.06 267 LEU A N 1
ATOM 1948 C CA . LEU A 1 267 ? 12.18 -0.906 -7.312 1 98.06 267 LEU A CA 1
ATOM 1949 C C . LEU A 1 267 ? 13.102 -1.747 -6.438 1 98.06 267 LEU A C 1
ATOM 1951 O O . LEU A 1 267 ? 13.492 -1.318 -5.352 1 98.06 267 LEU A O 1
ATOM 1955 N N . ASN A 1 268 ? 13.492 -2.908 -6.906 1 97.25 268 ASN A N 1
ATOM 1956 C CA . ASN A 1 268 ? 14.383 -3.77 -6.145 1 97.25 268 ASN A CA 1
ATOM 1957 C C . ASN A 1 268 ? 15.727 -3.09 -5.875 1 97.25 268 ASN A C 1
ATOM 1959 O O . ASN A 1 268 ? 16.25 -3.16 -4.766 1 97.25 268 ASN A O 1
ATOM 1963 N N . ARG A 1 269 ? 16.25 -2.477 -6.891 1 96.5 269 ARG A N 1
ATOM 1964 C CA . ARG A 1 269 ? 17.516 -1.779 -6.727 1 96.5 269 ARG A CA 1
ATOM 1965 C C . ARG A 1 269 ? 17.422 -0.684 -5.672 1 96.5 269 ARG A C 1
ATOM 1967 O O . ARG A 1 269 ? 18.312 -0.526 -4.84 1 96.5 269 ARG A O 1
ATOM 1974 N N . PHE A 1 270 ? 16.406 0.024 -5.703 1 97.06 270 PHE A N 1
ATOM 1975 C CA . PHE A 1 270 ? 16.219 1.101 -4.738 1 97.06 270 PHE A CA 1
ATOM 1976 C C . PHE A 1 270 ? 16.172 0.556 -3.316 1 97.06 270 PHE A C 1
ATOM 1978 O O . PHE A 1 270 ? 16.844 1.086 -2.426 1 97.06 270 PHE A O 1
ATOM 1985 N N . PHE A 1 271 ? 15.438 -0.555 -3.104 1 97.12 271 PHE A N 1
ATOM 1986 C CA . PHE A 1 271 ? 15.188 -1.017 -1.742 1 97.12 271 PHE A CA 1
ATOM 1987 C C . PHE A 1 271 ? 16.328 -1.918 -1.265 1 97.12 271 PHE A C 1
ATOM 1989 O O . PHE A 1 271 ? 16.375 -2.281 -0.088 1 97.12 271 PHE A O 1
ATOM 1996 N N . GLN A 1 272 ? 17.156 -2.465 -2.166 1 91.69 272 GLN A N 1
ATOM 1997 C CA . GLN A 1 272 ? 18.359 -3.217 -1.785 1 91.69 272 GLN A CA 1
ATOM 1998 C C . GLN A 1 272 ? 19.422 -2.297 -1.195 1 91.69 272 GLN A C 1
ATOM 2000 O O . GLN A 1 272 ? 20.234 -2.729 -0.379 1 91.69 272 GLN A O 1
ATOM 2005 N N . GLY A 1 273 ? 19.734 -1.189 -1.777 1 69.94 273 GLY A N 1
ATOM 2006 C CA . GLY A 1 273 ? 20.844 -0.292 -1.506 1 69.94 273 GLY A CA 1
ATOM 2007 C C . GLY A 1 273 ? 20.75 0.384 -0.151 1 69.94 273 GLY A C 1
ATOM 2008 O O . GLY A 1 273 ? 21.75 0.853 0.387 1 69.94 273 GLY A O 1
ATOM 2009 N N . LYS A 1 274 ? 19.688 0.714 0.39 1 56.94 274 LYS A N 1
ATOM 2010 C CA . LYS A 1 274 ? 19.625 1.637 1.521 1 56.94 274 LYS A CA 1
ATOM 2011 C C . LYS A 1 274 ? 20.094 0.96 2.807 1 56.94 274 LYS A C 1
ATOM 2013 O O . LYS A 1 274 ? 19.938 1.515 3.896 1 56.94 274 LYS A O 1
ATOM 2018 N N . ASP A 1 275 ? 20.578 -0.447 3 1 44.5 275 ASP A N 1
ATOM 2019 C CA . ASP A 1 275 ? 21.344 -0.703 4.223 1 44.5 275 ASP A CA 1
ATOM 2020 C C . ASP A 1 275 ? 22.734 -0.088 4.145 1 44.5 275 ASP A C 1
ATOM 2022 O O . ASP A 1 275 ? 23.359 -0.094 3.082 1 44.5 275 ASP A O 1
ATOM 2026 N N . MET B 1 1 ? -23.594 -14.164 3.15 1 75.75 1 MET B N 1
ATOM 2027 C CA . MET B 1 1 ? -22.766 -14.82 4.156 1 75.75 1 MET B CA 1
ATOM 2028 C C . MET B 1 1 ? -21.328 -14.992 3.656 1 75.75 1 MET B C 1
ATOM 2030 O O . MET B 1 1 ? -21.109 -15.305 2.482 1 75.75 1 MET B O 1
ATOM 2034 N N . THR B 1 2 ? -20.266 -14.766 4.473 1 89.38 2 THR B N 1
ATOM 2035 C CA . THR B 1 2 ? -18.859 -14.961 4.164 1 89.38 2 THR B CA 1
ATOM 2036 C C . THR B 1 2 ? -18.547 -16.453 3.967 1 89.38 2 THR B C 1
ATOM 2038 O O . THR B 1 2 ? -18.875 -17.266 4.82 1 89.38 2 THR B O 1
ATOM 2041 N N . PRO B 1 3 ? -18.062 -16.844 2.768 1 97 3 PRO B N 1
ATOM 2042 C CA . PRO B 1 3 ? -17.734 -18.25 2.543 1 97 3 PRO B CA 1
ATOM 2043 C C . PRO B 1 3 ? -16.703 -18.781 3.537 1 97 3 PRO B C 1
ATOM 2045 O O . PRO B 1 3 ? -15.805 -18.047 3.953 1 97 3 PRO B O 1
ATOM 2048 N N . THR B 1 4 ? -16.875 -20.031 3.875 1 97.56 4 THR B N 1
ATOM 2049 C CA . THR B 1 4 ? -15.883 -20.703 4.715 1 97.56 4 THR B CA 1
ATOM 2050 C C . THR B 1 4 ? -14.617 -21 3.918 1 97.56 4 THR B C 1
ATOM 2052 O O . THR B 1 4 ? -14.617 -20.922 2.689 1 97.56 4 THR B O 1
ATOM 2055 N N . THR B 1 5 ? -13.586 -21.359 4.605 1 98 5 THR B N 1
ATOM 2056 C CA . THR B 1 5 ? -12.336 -21.75 3.957 1 98 5 THR B CA 1
ATOM 2057 C C . THR B 1 5 ? -12.562 -22.922 3.018 1 98 5 THR B C 1
ATOM 2059 O O . THR B 1 5 ? -12.055 -22.938 1.894 1 98 5 THR B O 1
ATOM 2062 N N . GLU B 1 6 ? -13.336 -23.891 3.416 1 98 6 GLU B N 1
ATOM 2063 C CA . GLU B 1 6 ? -13.625 -25.062 2.609 1 98 6 GLU B CA 1
ATOM 2064 C C . GLU B 1 6 ? -14.383 -24.688 1.336 1 98 6 GLU B C 1
ATOM 2066 O O . GLU B 1 6 ? -14.109 -25.234 0.265 1 98 6 GLU B O 1
ATOM 2071 N N . GLN B 1 7 ? -15.281 -23.844 1.511 1 98.44 7 GLN B N 1
ATOM 2072 C CA . GLN B 1 7 ? -16.047 -23.391 0.354 1 98.44 7 GLN B CA 1
ATOM 2073 C C . GLN B 1 7 ? -15.156 -22.641 -0.634 1 98.44 7 GLN B C 1
ATOM 2075 O O . GLN B 1 7 ? -15.281 -22.828 -1.847 1 98.44 7 GLN B O 1
ATOM 2080 N N . LYS B 1 8 ? -14.25 -21.797 -0.105 1 98.69 8 LYS B N 1
ATOM 2081 C CA . LYS B 1 8 ? -13.312 -21.078 -0.966 1 98.69 8 LYS B CA 1
ATOM 2082 C C . LYS B 1 8 ? -12.406 -22.062 -1.711 1 98.69 8 LYS B C 1
ATOM 2084 O O . LYS B 1 8 ? -12.148 -21.891 -2.906 1 98.69 8 LYS B O 1
ATOM 2089 N N . ARG B 1 9 ? -11.969 -23.062 -1.048 1 98.75 9 ARG B N 1
ATOM 2090 C CA . ARG B 1 9 ? -11.102 -24.047 -1.661 1 98.75 9 ARG B CA 1
ATOM 2091 C C . ARG B 1 9 ? -11.836 -24.844 -2.734 1 98.75 9 ARG B C 1
ATOM 2093 O O . ARG B 1 9 ? -11.297 -25.109 -3.809 1 98.75 9 ARG B O 1
ATOM 2100 N N . ALA B 1 10 ? -13.07 -25.203 -2.467 1 98.56 10 ALA B N 1
ATOM 2101 C CA . ALA B 1 10 ? -13.883 -25.906 -3.457 1 98.56 10 ALA B CA 1
ATOM 2102 C C . ALA B 1 10 ? -14.109 -25.031 -4.695 1 98.56 10 ALA B C 1
ATOM 2104 O O . ALA B 1 10 ? -14.016 -25.531 -5.824 1 98.56 10 ALA B O 1
ATOM 2105 N N . THR B 1 11 ? -14.43 -23.812 -4.438 1 98.5 11 THR B N 1
ATOM 2106 C CA . THR B 1 11 ? -14.617 -22.859 -5.535 1 98.5 11 THR B CA 1
ATOM 2107 C C . THR B 1 11 ? -13.344 -22.75 -6.375 1 98.5 11 THR B C 1
ATOM 2109 O O . THR B 1 11 ? -13.406 -22.719 -7.605 1 98.5 11 THR B O 1
ATOM 2112 N N . PHE B 1 12 ? -12.219 -22.719 -5.734 1 98.81 12 PHE B N 1
ATOM 2113 C CA . PHE B 1 12 ? -10.945 -22.609 -6.43 1 98.81 12 PHE B CA 1
ATOM 2114 C C . PHE B 1 12 ? -10.688 -23.828 -7.309 1 98.81 12 PHE B C 1
ATOM 2116 O O . PHE B 1 12 ? -10.273 -23.688 -8.461 1 98.81 12 PHE B O 1
ATOM 2123 N N . HIS B 1 13 ? -10.977 -24.984 -6.816 1 98.62 13 HIS B N 1
ATOM 2124 C CA . HIS B 1 13 ? -10.859 -26.203 -7.605 1 98.62 13 HIS B CA 1
ATOM 2125 C C . HIS B 1 13 ? -11.773 -26.156 -8.82 1 98.62 13 HIS B C 1
ATOM 2127 O O . HIS B 1 13 ? -11.375 -26.547 -9.922 1 98.62 13 HIS B O 1
ATOM 2133 N N . ALA B 1 14 ? -12.922 -25.703 -8.594 1 98.56 14 ALA B N 1
ATOM 2134 C CA . ALA B 1 14 ? -13.898 -25.656 -9.68 1 98.56 14 ALA B CA 1
ATOM 2135 C C . ALA B 1 14 ? -13.43 -24.734 -10.797 1 98.56 14 ALA B C 1
ATOM 2137 O O . ALA B 1 14 ? -13.633 -25.031 -11.977 1 98.56 14 ALA B O 1
ATOM 2138 N N . LEU B 1 15 ? -12.781 -23.625 -10.43 1 98.56 15 LEU B N 1
ATOM 2139 C CA . LEU B 1 15 ? -12.289 -22.672 -11.414 1 98.56 15 LEU B CA 1
ATOM 2140 C C . LEU B 1 15 ? -11.25 -23.328 -12.32 1 98.56 15 LEU B C 1
ATOM 2142 O O . LEU B 1 15 ? -11.031 -22.875 -13.453 1 98.56 15 LEU B O 1
ATOM 2146 N N . HIS B 1 16 ? -10.594 -24.406 -11.867 1 98.38 16 HIS B N 1
ATOM 2147 C CA . HIS B 1 16 ? -9.5 -25.016 -12.617 1 98.38 16 HIS B CA 1
ATOM 2148 C C . HIS B 1 16 ? -10 -26.125 -13.516 1 98.38 16 HIS B C 1
ATOM 2150 O O . HIS B 1 16 ? -9.211 -26.766 -14.227 1 98.38 16 HIS B O 1
ATOM 2156 N N . ARG B 1 17 ? -11.297 -26.359 -13.594 1 95.94 17 ARG B N 1
ATOM 2157 C CA . ARG B 1 17 ? -11.844 -27.5 -14.344 1 95.94 17 ARG B CA 1
ATOM 2158 C C . ARG B 1 17 ? -12.055 -27.125 -15.812 1 95.94 17 ARG B C 1
ATOM 2160 O O . ARG B 1 17 ? -11.969 -27.984 -16.688 1 95.94 17 ARG B O 1
ATOM 2167 N N . GLN B 1 18 ? -12.391 -25.875 -16.016 1 91.75 18 GLN B N 1
ATOM 2168 C CA . GLN B 1 18 ? -12.625 -25.469 -17.406 1 91.75 18 GLN B CA 1
ATOM 2169 C C . GLN B 1 18 ? -12.43 -23.969 -17.562 1 91.75 18 GLN B C 1
ATOM 2171 O O . GLN B 1 18 ? -12.398 -23.219 -16.578 1 91.75 18 GLN B O 1
ATOM 2176 N N . GLY B 1 19 ? -12.125 -23.609 -18.875 1 95.81 19 GLY B N 1
ATOM 2177 C CA . GLY B 1 19 ? -11.969 -22.188 -19.172 1 95.81 19 GLY B CA 1
ATOM 2178 C C . GLY B 1 19 ? -10.609 -21.641 -18.797 1 95.81 19 GLY B C 1
ATOM 2179 O O . GLY B 1 19 ? -9.617 -22.375 -18.781 1 95.81 19 GLY B O 1
ATOM 2180 N N . CYS B 1 20 ? -10.547 -20.375 -18.719 1 98.56 20 CYS B N 1
ATOM 2181 C CA . CYS B 1 20 ? -9.367 -19.594 -18.328 1 98.56 20 CYS B CA 1
ATOM 2182 C C . CYS B 1 20 ? -9.766 -18.359 -17.531 1 98.56 20 CYS B C 1
ATOM 2184 O O . CYS B 1 20 ? -10.719 -17.672 -17.875 1 98.56 20 CYS B O 1
ATOM 2186 N N . PHE B 1 21 ? -9.141 -18.156 -16.406 1 98.69 21 PHE B N 1
ATOM 2187 C CA . PHE B 1 21 ? -9.469 -17 -15.586 1 98.69 21 PHE B CA 1
ATOM 2188 C C . PHE B 1 21 ? -8.203 -16.25 -15.195 1 98.69 21 PHE B C 1
ATOM 2190 O O . PHE B 1 21 ? -7.113 -16.812 -15.188 1 98.69 21 PHE B O 1
ATOM 2197 N N . VAL B 1 22 ? -8.344 -14.953 -14.977 1 98.81 22 VAL B N 1
ATOM 2198 C CA . VAL B 1 22 ? -7.238 -14.148 -14.477 1 98.81 22 VAL B CA 1
ATOM 2199 C C . VAL B 1 22 ? -7.164 -14.258 -12.953 1 98.81 22 VAL B C 1
ATOM 2201 O O . VAL B 1 22 ? -8.195 -14.219 -12.273 1 98.81 22 VAL B O 1
ATOM 2204 N N . LEU B 1 23 ? -5.996 -14.445 -12.469 1 98.75 23 LEU B N 1
ATOM 2205 C CA . LEU B 1 23 ? -5.633 -14.539 -11.055 1 98.75 23 LEU B CA 1
ATOM 2206 C C . LEU B 1 23 ? -4.766 -13.359 -10.641 1 98.75 23 LEU B C 1
ATOM 2208 O O . LEU B 1 23 ? -3.545 -13.484 -10.531 1 98.75 23 LEU B O 1
ATOM 2212 N N . PRO B 1 24 ? -5.418 -12.141 -10.406 1 98.88 24 PRO B N 1
ATOM 2213 C CA . PRO B 1 24 ? -4.625 -10.945 -10.109 1 98.88 24 PRO B CA 1
ATOM 2214 C C . PRO B 1 24 ? -3.949 -11.016 -8.742 1 98.88 24 PRO B C 1
ATOM 2216 O O . PRO B 1 24 ? -4.348 -11.82 -7.891 1 98.88 24 PRO B O 1
ATOM 2219 N N . ASN B 1 25 ? -2.953 -10.18 -8.539 1 98.94 25 ASN B N 1
ATOM 2220 C CA . ASN B 1 25 ? -2.072 -10.305 -7.387 1 98.94 25 ASN B CA 1
ATOM 2221 C C . ASN B 1 25 ? -2.141 -9.062 -6.496 1 98.94 25 ASN B C 1
ATOM 2223 O O . ASN B 1 25 ? -1.386 -8.109 -6.695 1 98.94 25 ASN B O 1
ATOM 2227 N N . PRO B 1 26 ? -2.99 -9.07 -5.496 1 98.88 26 PRO B N 1
ATOM 2228 C CA . PRO B 1 26 ? -3.002 -7.977 -4.52 1 98.88 26 PRO B CA 1
ATOM 2229 C C . PRO B 1 26 ? -1.801 -8.016 -3.578 1 98.88 26 PRO B C 1
ATOM 2231 O O . PRO B 1 26 ? -1.217 -9.078 -3.357 1 98.88 26 PRO B O 1
ATOM 2234 N N . TRP B 1 27 ? -1.442 -6.875 -3.018 1 98.75 27 TRP B N 1
ATOM 2235 C CA . TRP B 1 27 ? -0.312 -6.832 -2.096 1 98.75 27 TRP B CA 1
ATOM 2236 C C . TRP B 1 27 ? -0.758 -6.383 -0.708 1 98.75 27 TRP B C 1
ATOM 2238 O O . TRP B 1 27 ? 0.046 -6.344 0.227 1 98.75 27 TRP B O 1
ATOM 2248 N N . ASP B 1 28 ? -2.004 -6.012 -0.534 1 98.62 28 ASP B N 1
ATOM 2249 C CA . ASP B 1 28 ? -2.57 -5.652 0.762 1 98.62 28 ASP B CA 1
ATOM 2250 C C . ASP B 1 28 ? -4.086 -5.82 0.764 1 98.62 28 ASP B C 1
ATOM 2252 O O . ASP B 1 28 ? -4.672 -6.23 -0.241 1 98.62 28 ASP B O 1
ATOM 2256 N N . ALA B 1 29 ? -4.75 -5.574 1.934 1 98.5 29 ALA B N 1
ATOM 2257 C CA . ALA B 1 29 ? -6.184 -5.793 2.098 1 98.5 29 ALA B CA 1
ATOM 2258 C C . ALA B 1 29 ? -6.984 -4.898 1.158 1 98.5 29 ALA B C 1
ATOM 2260 O O . ALA B 1 29 ? -7.996 -5.324 0.594 1 98.5 29 ALA B O 1
ATOM 2261 N N . GLY B 1 30 ? -6.559 -3.648 0.96 1 98.75 30 GLY B N 1
ATOM 2262 C CA . GLY B 1 30 ? -7.258 -2.729 0.078 1 98.75 30 GLY B CA 1
ATOM 2263 C C . GLY B 1 30 ? -7.289 -3.189 -1.366 1 98.75 30 GLY B C 1
ATOM 2264 O O . GLY B 1 30 ? -8.344 -3.207 -1.997 1 98.75 30 GLY B O 1
ATOM 2265 N N . SER B 1 31 ? -6.113 -3.576 -1.896 1 98.88 31 SER B N 1
ATOM 2266 C CA . SER B 1 31 ? -6.059 -4.039 -3.279 1 98.88 31 SER B CA 1
ATOM 2267 C C . SER B 1 31 ? -6.828 -5.344 -3.459 1 98.88 31 SER B C 1
ATOM 2269 O O . SER B 1 31 ? -7.422 -5.582 -4.512 1 98.88 31 SER B O 1
ATOM 2271 N N . ALA B 1 32 ? -6.863 -6.234 -2.434 1 98.81 32 ALA B N 1
ATOM 2272 C CA . ALA B 1 32 ? -7.633 -7.477 -2.5 1 98.81 32 ALA B CA 1
ATOM 2273 C C . ALA B 1 32 ? -9.125 -7.188 -2.613 1 98.81 32 ALA B C 1
ATOM 2275 O O . ALA B 1 32 ? -9.805 -7.734 -3.484 1 98.81 32 ALA B O 1
ATOM 2276 N N . ARG B 1 33 ? -9.586 -6.348 -1.775 1 98.69 33 ARG B N 1
ATOM 2277 C CA . ARG B 1 33 ? -11.008 -6.004 -1.779 1 98.69 33 ARG B CA 1
ATOM 2278 C C . ARG B 1 33 ? -11.406 -5.348 -3.096 1 98.69 33 ARG B C 1
ATOM 2280 O O . ARG B 1 33 ? -12.477 -5.637 -3.641 1 98.69 33 ARG B O 1
ATOM 2287 N N . MET B 1 34 ? -10.586 -4.449 -3.553 1 98.75 34 MET B N 1
ATOM 2288 C CA . MET B 1 34 ? -10.875 -3.756 -4.805 1 98.75 34 MET B CA 1
ATOM 2289 C C . MET B 1 34 ? -10.961 -4.746 -5.965 1 98.75 34 MET B C 1
ATOM 2291 O O . MET B 1 34 ? -11.875 -4.664 -6.785 1 98.75 34 MET B O 1
ATOM 2295 N N . LEU B 1 35 ? -10.055 -5.699 -6.023 1 98.88 35 LEU B N 1
ATOM 2296 C CA . LEU B 1 35 ? -10.039 -6.684 -7.098 1 98.88 35 LEU B CA 1
ATOM 2297 C C . LEU B 1 35 ? -11.273 -7.578 -7.035 1 98.88 35 LEU B C 1
ATOM 2299 O O . LEU B 1 35 ? -11.836 -7.93 -8.07 1 98.88 35 LEU B O 1
ATOM 2303 N N . GLN B 1 36 ? -11.656 -7.988 -5.812 1 98.62 36 GLN B N 1
ATOM 2304 C CA . GLN B 1 36 ? -12.93 -8.688 -5.664 1 98.62 36 GLN B CA 1
ATOM 2305 C C . GLN B 1 36 ? -14.086 -7.848 -6.203 1 98.62 36 GLN B C 1
ATOM 2307 O O . GLN B 1 36 ? -14.938 -8.352 -6.934 1 98.62 36 GLN B O 1
ATOM 2312 N N . GLY B 1 37 ? -14.086 -6.555 -5.898 1 98.19 37 GLY B N 1
ATOM 2313 C CA . GLY B 1 37 ? -15.133 -5.648 -6.336 1 98.19 37 GLY B CA 1
ATOM 2314 C C . GLY B 1 37 ? -15.195 -5.488 -7.844 1 98.19 37 GLY B C 1
ATOM 2315 O O . GLY B 1 37 ? -16.25 -5.18 -8.406 1 98.19 37 GLY B O 1
ATOM 2316 N N . LEU B 1 38 ? -14.062 -5.668 -8.5 1 98.44 38 LEU B N 1
ATOM 2317 C CA . LEU B 1 38 ? -13.977 -5.531 -9.953 1 98.44 38 LEU B CA 1
ATOM 2318 C C . LEU B 1 38 ? -14.453 -6.805 -10.648 1 98.44 38 LEU B C 1
ATOM 2320 O O . LEU B 1 38 ? -14.484 -6.867 -11.875 1 98.44 38 LEU B O 1
ATOM 2324 N N . GLY B 1 39 ? -14.727 -7.906 -9.844 1 98.5 39 GLY B N 1
ATOM 2325 C CA . GLY B 1 39 ? -15.391 -9.07 -10.398 1 98.5 39 GLY B CA 1
ATOM 2326 C C . GLY B 1 39 ? -14.453 -10.242 -10.625 1 98.5 39 GLY B C 1
ATOM 2327 O O . GLY B 1 39 ? -14.844 -11.258 -11.203 1 98.5 39 GLY B O 1
ATOM 2328 N N . PHE B 1 40 ? -13.234 -10.148 -10.234 1 98.81 40 PHE B N 1
ATOM 2329 C CA . PHE B 1 40 ? -12.336 -11.289 -10.344 1 98.81 40 PHE B CA 1
ATOM 2330 C C . PHE B 1 40 ? -12.812 -12.438 -9.453 1 98.81 40 PHE B C 1
ATOM 2332 O O . PHE B 1 40 ? -13.516 -12.211 -8.461 1 98.81 40 PHE B O 1
ATOM 2339 N N . LYS B 1 41 ? -12.422 -13.656 -9.758 1 98.69 41 LYS B N 1
ATOM 2340 C CA . LYS B 1 41 ? -13.031 -14.82 -9.117 1 98.69 41 LYS B CA 1
ATOM 2341 C C . LYS B 1 41 ? -12.07 -15.469 -8.125 1 98.69 41 LYS B C 1
ATOM 2343 O O . LYS B 1 41 ? -12.469 -16.297 -7.309 1 98.69 41 LYS B O 1
ATOM 2348 N N . ALA B 1 42 ? -10.812 -15.094 -8.188 1 98.88 42 ALA B N 1
ATOM 2349 C CA . ALA B 1 42 ? -9.734 -15.578 -7.328 1 98.88 42 ALA B CA 1
ATOM 2350 C C . ALA B 1 42 ? -8.555 -14.609 -7.336 1 98.88 42 ALA B C 1
ATOM 2352 O O . ALA B 1 42 ? -8.445 -13.766 -8.219 1 98.88 42 ALA B O 1
ATOM 2353 N N . LEU B 1 43 ? -7.75 -14.688 -6.332 1 98.94 43 LEU B N 1
ATOM 2354 C CA . LEU B 1 43 ? -6.578 -13.828 -6.195 1 98.94 43 LEU B CA 1
ATOM 2355 C C . LEU B 1 43 ? -5.328 -14.656 -5.91 1 98.94 43 LEU B C 1
ATOM 2357 O O . LEU B 1 43 ? -5.426 -15.82 -5.508 1 98.94 43 LEU B O 1
ATOM 2361 N N . ALA B 1 44 ? -4.188 -14.07 -6.129 1 98.94 44 ALA B N 1
ATOM 2362 C CA . ALA B 1 44 ? -2.912 -14.617 -5.676 1 98.94 44 ALA B CA 1
ATOM 2363 C C . ALA B 1 44 ? -2.059 -13.539 -5.012 1 98.94 44 ALA B C 1
AT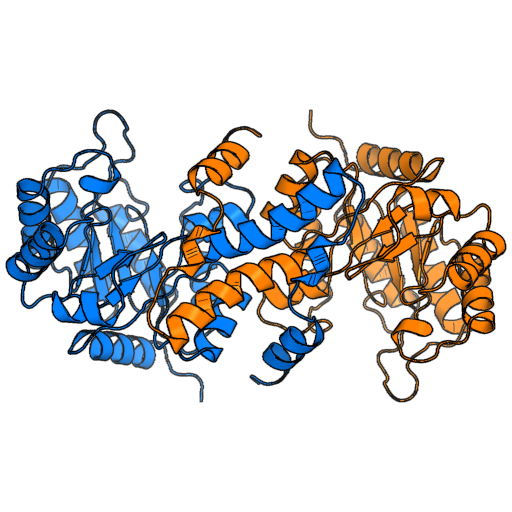OM 2365 O O . ALA B 1 44 ? -2.016 -12.398 -5.473 1 98.94 44 ALA B O 1
ATOM 2366 N N . SER B 1 45 ? -1.412 -13.891 -3.922 1 98.81 45 SER B N 1
ATOM 2367 C CA . SER B 1 45 ? -0.499 -12.938 -3.307 1 98.81 45 SER B CA 1
ATOM 2368 C C . SER B 1 45 ? 0.694 -12.648 -4.215 1 98.81 45 SER B C 1
ATOM 2370 O O . SER B 1 45 ? 0.963 -13.406 -5.148 1 98.81 45 SER B O 1
ATOM 2372 N N . THR B 1 46 ? 1.334 -11.578 -4.016 1 98.62 46 THR B N 1
ATOM 2373 C CA . THR B 1 46 ? 2.578 -11.211 -4.684 1 98.62 46 THR B CA 1
ATOM 2374 C C . THR B 1 46 ? 3.68 -10.938 -3.66 1 98.62 46 THR B C 1
ATOM 2376 O O . THR B 1 46 ? 3.541 -10.062 -2.807 1 98.62 46 THR B O 1
ATOM 2379 N N . SER B 1 47 ? 4.746 -11.711 -3.744 1 97.69 47 SER B N 1
ATOM 2380 C CA . SER B 1 47 ? 5.867 -11.516 -2.834 1 97.69 47 SER B CA 1
ATOM 2381 C C . SER B 1 47 ? 6.535 -10.164 -3.068 1 97.69 47 SER B C 1
ATOM 2383 O O . SER B 1 47 ? 6.84 -9.438 -2.115 1 97.69 47 SER B O 1
ATOM 2385 N N . SER B 1 48 ? 6.758 -9.773 -4.324 1 98 48 SER B N 1
ATOM 2386 C CA . SER B 1 48 ? 7.422 -8.516 -4.641 1 98 48 SER B CA 1
ATOM 2387 C C . SER B 1 48 ? 6.57 -7.32 -4.219 1 98 48 SER B C 1
ATOM 2389 O O . SER B 1 48 ? 7.066 -6.395 -3.574 1 98 48 SER B O 1
ATOM 2391 N N . GLY B 1 49 ? 5.25 -7.332 -4.59 1 98.62 49 GLY B N 1
ATOM 2392 C CA . GLY B 1 49 ? 4.363 -6.246 -4.203 1 98.62 49 GLY B CA 1
ATOM 2393 C C . GLY B 1 49 ? 4.32 -6.016 -2.703 1 98.62 49 GLY B C 1
ATOM 2394 O O . GLY B 1 49 ? 4.359 -4.875 -2.242 1 98.62 49 GLY B O 1
ATOM 2395 N N . HIS B 1 50 ? 4.23 -7.113 -1.968 1 98.56 50 HIS B N 1
ATOM 2396 C CA . HIS B 1 50 ? 4.219 -7.016 -0.513 1 98.56 50 HIS B CA 1
ATOM 2397 C C . HIS B 1 50 ? 5.543 -6.477 0.014 1 98.56 50 HIS B C 1
ATOM 2399 O O . HIS B 1 50 ? 5.559 -5.578 0.86 1 98.56 50 HIS B O 1
ATOM 2405 N N . ALA B 1 51 ? 6.652 -7.012 -0.503 1 98.44 51 ALA B N 1
ATOM 2406 C CA . ALA B 1 51 ? 7.977 -6.57 -0.071 1 98.44 51 ALA B CA 1
ATOM 2407 C C . ALA B 1 51 ? 8.148 -5.07 -0.281 1 98.44 51 ALA B C 1
ATOM 2409 O O . ALA B 1 51 ? 8.602 -4.359 0.62 1 98.44 51 ALA B O 1
ATOM 2410 N N . TRP B 1 52 ? 7.723 -4.566 -1.453 1 98.62 52 TRP B N 1
ATOM 2411 C CA . TRP B 1 52 ? 7.887 -3.15 -1.763 1 98.62 52 TRP B CA 1
ATOM 2412 C C . TRP B 1 52 ? 7.039 -2.289 -0.83 1 98.62 52 TRP B C 1
ATOM 2414 O O . TRP B 1 52 ? 7.461 -1.202 -0.427 1 98.62 52 TRP B O 1
ATOM 2424 N N . SER B 1 53 ? 5.863 -2.766 -0.455 1 98.56 53 SER B N 1
ATOM 2425 C CA . SER B 1 53 ? 5.016 -2.014 0.462 1 98.56 53 SER B CA 1
ATOM 2426 C C . SER B 1 53 ? 5.664 -1.885 1.837 1 98.56 53 SER B C 1
ATOM 2428 O O . SER B 1 53 ? 5.383 -0.94 2.576 1 98.56 53 SER B O 1
ATOM 2430 N N . LEU B 1 54 ? 6.566 -2.781 2.168 1 97.88 54 LEU B N 1
ATOM 2431 C CA . LEU B 1 54 ? 7.266 -2.783 3.445 1 97.88 54 LEU B CA 1
ATOM 2432 C C . LEU B 1 54 ? 8.625 -2.094 3.324 1 97.88 54 LEU B C 1
ATOM 2434 O O . LEU B 1 54 ? 9.391 -2.057 4.285 1 97.88 54 LEU B O 1
ATOM 2438 N N . GLY B 1 55 ? 8.93 -1.615 2.16 1 97.88 55 GLY B N 1
ATOM 2439 C CA . GLY B 1 55 ? 10.211 -0.958 1.937 1 97.88 55 GLY B CA 1
ATOM 2440 C C . GLY B 1 55 ? 11.367 -1.93 1.832 1 97.88 55 GLY B C 1
ATOM 2441 O O . GLY B 1 55 ? 12.484 -1.623 2.26 1 97.88 55 GLY B O 1
ATOM 2442 N N . GLN B 1 56 ? 11.094 -3.078 1.341 1 97.81 56 GLN B N 1
ATOM 2443 C CA . GLN B 1 56 ? 12.102 -4.129 1.191 1 97.81 56 GLN B CA 1
ATOM 2444 C C . GLN B 1 56 ? 12.141 -4.648 -0.242 1 97.81 56 GLN B C 1
ATOM 2446 O O . GLN B 1 56 ? 11.156 -4.543 -0.976 1 97.81 56 GLN B O 1
ATOM 2451 N N . PRO B 1 57 ? 13.312 -5.141 -0.652 1 97.31 57 PRO B N 1
ATOM 2452 C CA . PRO B 1 57 ? 13.359 -5.777 -1.971 1 97.31 57 PRO B CA 1
ATOM 2453 C C . PRO B 1 57 ? 12.68 -7.145 -1.99 1 97.31 57 PRO B C 1
ATOM 2455 O O . PRO B 1 57 ? 12.547 -7.785 -0.944 1 97.31 57 PRO B O 1
ATOM 2458 N N . ASP B 1 58 ? 12.25 -7.555 -3.131 1 95.25 58 ASP B N 1
ATOM 2459 C CA . ASP B 1 58 ? 11.688 -8.891 -3.311 1 95.25 58 ASP B CA 1
ATOM 2460 C C . ASP B 1 58 ? 12.648 -9.961 -2.812 1 95.25 58 ASP B C 1
ATOM 2462 O O . ASP B 1 58 ? 13.852 -9.898 -3.072 1 95.25 58 ASP B O 1
ATOM 2466 N N . GLY B 1 59 ? 12.125 -10.898 -2.08 1 92.25 59 GLY B N 1
ATOM 2467 C CA . GLY B 1 59 ? 12.938 -11.992 -1.567 1 92.25 59 GLY B CA 1
ATOM 2468 C C . GLY B 1 59 ? 13.414 -11.758 -0.145 1 92.25 59 GLY B C 1
ATOM 2469 O O . GLY B 1 59 ? 13.969 -12.664 0.481 1 92.25 59 GLY B O 1
ATOM 2470 N N . ALA B 1 60 ? 13.125 -10.602 0.433 1 93.38 60 ALA B N 1
ATOM 2471 C CA . ALA B 1 60 ? 13.664 -10.25 1.742 1 93.38 60 ALA B CA 1
ATOM 2472 C C . ALA B 1 60 ? 12.656 -10.539 2.85 1 93.38 60 ALA B C 1
ATOM 2474 O O . ALA B 1 60 ? 12.969 -10.398 4.035 1 93.38 60 ALA B O 1
ATOM 2475 N N . ILE B 1 61 ? 11.484 -10.961 2.521 1 95.81 61 ILE B N 1
ATOM 2476 C CA . ILE B 1 61 ? 10.414 -11.109 3.504 1 95.81 61 ILE B CA 1
ATOM 2477 C C . ILE B 1 61 ? 10.492 -12.492 4.148 1 95.81 61 ILE B C 1
ATOM 2479 O O . ILE B 1 61 ? 10.633 -13.5 3.451 1 95.81 61 ILE B O 1
ATOM 2483 N N . SER B 1 62 ? 10.344 -12.609 5.453 1 97.44 62 SER B N 1
ATOM 2484 C CA . SER B 1 62 ? 10.469 -13.859 6.203 1 97.44 62 SER B CA 1
ATOM 2485 C C . SER B 1 62 ? 9.203 -14.711 6.07 1 97.44 62 SER B C 1
ATOM 2487 O O . SER B 1 62 ? 8.18 -14.234 5.59 1 97.44 62 SER B O 1
ATOM 2489 N N . ARG B 1 63 ? 9.352 -15.977 6.488 1 98.19 63 ARG B N 1
ATOM 2490 C CA . ARG B 1 63 ? 8.203 -16.859 6.531 1 98.19 63 ARG B CA 1
ATOM 2491 C C . ARG B 1 63 ? 7.086 -16.281 7.391 1 98.19 63 ARG B C 1
ATOM 2493 O O . ARG B 1 63 ? 5.922 -16.266 6.984 1 98.19 63 ARG B O 1
ATOM 2500 N N . GLU B 1 64 ? 7.492 -15.797 8.578 1 98.25 64 GLU B N 1
ATOM 2501 C CA . GLU B 1 64 ? 6.508 -15.258 9.508 1 98.25 64 GLU B CA 1
ATOM 2502 C C . GLU B 1 64 ? 5.758 -14.078 8.898 1 98.25 64 GLU B C 1
ATOM 2504 O O . GLU B 1 64 ? 4.531 -13.992 9 1 98.25 64 GLU B O 1
ATOM 2509 N N . MET B 1 65 ? 6.477 -13.18 8.273 1 98 65 MET B N 1
ATOM 2510 C CA . MET B 1 65 ? 5.875 -12.016 7.621 1 98 65 MET B CA 1
ATOM 2511 C C . MET B 1 65 ? 4.949 -12.445 6.488 1 98 65 MET B C 1
ATOM 2513 O O . MET B 1 65 ? 3.871 -11.883 6.312 1 98 65 MET B O 1
ATOM 2517 N N . THR B 1 66 ? 5.43 -13.422 5.773 1 98.62 66 THR B N 1
ATOM 2518 C CA . THR B 1 66 ? 4.621 -13.945 4.672 1 98.62 66 THR B CA 1
ATOM 2519 C C . THR B 1 66 ? 3.322 -14.547 5.195 1 98.62 66 THR B C 1
ATOM 2521 O O . THR B 1 66 ? 2.246 -14.281 4.652 1 98.62 66 THR B O 1
ATOM 2524 N N . LEU B 1 67 ? 3.379 -15.336 6.266 1 98.81 67 LEU B N 1
ATOM 2525 C CA . LEU B 1 67 ? 2.197 -15.977 6.832 1 98.81 67 LEU B CA 1
ATOM 2526 C C . LEU B 1 67 ? 1.216 -14.938 7.359 1 98.81 67 LEU B C 1
ATOM 2528 O O . LEU B 1 67 ? 0.004 -15.07 7.176 1 98.81 67 LEU B O 1
ATOM 2532 N N . GLU B 1 68 ? 1.695 -13.891 7.992 1 98.38 68 GLU B N 1
ATOM 2533 C CA . GLU B 1 68 ? 0.84 -12.812 8.461 1 98.38 68 GLU B CA 1
ATOM 2534 C C . GLU B 1 68 ? 0.153 -12.102 7.301 1 98.38 68 GLU B C 1
ATOM 2536 O O . GLU B 1 68 ? -1.031 -11.766 7.383 1 98.38 68 GLU B O 1
ATOM 2541 N N . HIS B 1 69 ? 0.878 -11.922 6.285 1 98.56 69 HIS B N 1
ATOM 2542 C CA . HIS B 1 69 ? 0.343 -11.305 5.078 1 98.56 69 HIS B CA 1
ATOM 2543 C C . HIS B 1 69 ? -0.77 -12.156 4.473 1 98.56 69 HIS B C 1
ATOM 2545 O O . HIS B 1 69 ? -1.822 -11.633 4.098 1 98.56 69 HIS B O 1
ATOM 2551 N N . LEU B 1 70 ? -0.516 -13.414 4.379 1 98.88 70 LEU B N 1
ATOM 2552 C CA . LEU B 1 70 ? -1.51 -14.32 3.816 1 98.88 70 LEU B CA 1
ATOM 2553 C C . LEU B 1 70 ? -2.789 -14.312 4.645 1 98.88 70 LEU B C 1
ATOM 2555 O O . LEU B 1 70 ? -3.893 -14.289 4.094 1 98.88 70 LEU B O 1
ATOM 2559 N N . ARG B 1 71 ? -2.656 -14.312 5.977 1 98.69 71 ARG B N 1
ATOM 2560 C CA . ARG B 1 71 ? -3.83 -14.234 6.84 1 98.69 71 ARG B CA 1
ATOM 2561 C C . ARG B 1 71 ? -4.629 -12.961 6.562 1 98.69 71 ARG B C 1
ATOM 2563 O O . ARG B 1 71 ? -5.855 -13 6.492 1 98.69 71 ARG B O 1
ATOM 2570 N N . SER B 1 72 ? -3.908 -11.898 6.387 1 98.25 72 SER B N 1
ATOM 2571 C CA . SER B 1 72 ? -4.555 -10.609 6.145 1 98.25 72 SER B CA 1
ATOM 2572 C C . SER B 1 72 ? -5.305 -10.609 4.816 1 98.25 72 SER B C 1
ATOM 2574 O O . SER B 1 72 ? -6.426 -10.102 4.73 1 98.25 72 SER B O 1
ATOM 2576 N N . LEU B 1 73 ? -4.715 -11.164 3.775 1 98.75 73 LEU B N 1
ATOM 2577 C CA . LEU B 1 73 ? -5.355 -11.211 2.465 1 98.75 73 LEU B CA 1
ATOM 2578 C C . LEU B 1 73 ? -6.59 -12.109 2.494 1 98.75 73 LEU B C 1
ATOM 2580 O O . LEU B 1 73 ? -7.648 -11.727 1.994 1 98.75 73 LEU B O 1
ATOM 2584 N N . VAL B 1 74 ? -6.418 -13.281 3.096 1 98.75 74 VAL B N 1
ATOM 2585 C CA . VAL B 1 74 ? -7.516 -14.242 3.16 1 98.75 74 VAL B CA 1
ATOM 2586 C C . VAL B 1 74 ? -8.695 -13.625 3.912 1 98.75 74 VAL B C 1
ATOM 2588 O O . VAL B 1 74 ? -9.852 -13.797 3.512 1 98.75 74 VAL B O 1
ATOM 2591 N N . ALA B 1 75 ? -8.43 -12.898 4.914 1 98.06 75 ALA B N 1
ATOM 2592 C CA . ALA B 1 75 ? -9.477 -12.289 5.73 1 98.06 75 ALA B CA 1
ATOM 2593 C C . ALA B 1 75 ? -10.141 -11.125 4.992 1 98.06 75 ALA B C 1
ATOM 2595 O O . ALA B 1 75 ? -11.305 -10.797 5.258 1 98.06 75 ALA B O 1
ATOM 2596 N N . ALA B 1 76 ? -9.5 -10.539 4.031 1 98 76 ALA B N 1
ATOM 2597 C CA . ALA B 1 76 ? -9.938 -9.289 3.408 1 98 76 ALA B CA 1
ATOM 2598 C C . ALA B 1 76 ? -10.898 -9.562 2.252 1 98 76 ALA B C 1
ATOM 2600 O O . ALA B 1 76 ? -11.516 -8.633 1.726 1 98 76 ALA B O 1
ATOM 2601 N N . THR B 1 77 ? -11.055 -10.812 1.854 1 98.25 77 THR B N 1
ATOM 2602 C CA . THR B 1 77 ? -11.828 -11.094 0.647 1 98.25 77 THR B CA 1
ATOM 2603 C C . THR B 1 77 ? -12.641 -12.383 0.808 1 98.25 77 THR B C 1
ATOM 2605 O O . THR B 1 77 ? -12.258 -13.273 1.571 1 98.25 77 THR B O 1
ATOM 2608 N N . ASP B 1 78 ? -13.68 -12.484 0.078 1 98.25 78 ASP B N 1
ATOM 2609 C CA . ASP B 1 78 ? -14.484 -13.695 0.023 1 98.25 78 ASP B CA 1
ATOM 2610 C C . ASP B 1 78 ? -13.969 -14.656 -1.047 1 98.25 78 ASP B C 1
ATOM 2612 O O . ASP B 1 78 ? -14.453 -15.781 -1.164 1 98.25 78 ASP B O 1
ATOM 2616 N N . LEU B 1 79 ? -12.969 -14.289 -1.751 1 98.81 79 LEU B N 1
ATOM 2617 C CA . LEU B 1 79 ? -12.445 -15.07 -2.865 1 98.81 79 LEU B CA 1
ATOM 2618 C C . LEU B 1 79 ? -11.383 -16.047 -2.389 1 98.81 79 LEU B C 1
ATOM 2620 O O . LEU B 1 79 ? -10.727 -15.812 -1.373 1 98.81 79 LEU B O 1
ATOM 2624 N N . PRO B 1 80 ? -11.203 -17.156 -3.104 1 98.88 80 PRO B N 1
ATOM 2625 C CA . PRO B 1 80 ? -10.023 -17.984 -2.844 1 98.88 80 PRO B CA 1
ATOM 2626 C C . PRO B 1 80 ? -8.711 -17.25 -3.16 1 98.88 80 PRO B C 1
ATOM 2628 O O . PRO B 1 80 ? -8.648 -16.484 -4.125 1 98.88 80 PRO B O 1
ATOM 2631 N N . VAL B 1 81 ? -7.668 -17.5 -2.316 1 98.94 81 VAL B N 1
ATOM 2632 C CA . VAL B 1 81 ? -6.371 -16.859 -2.475 1 98.94 81 VAL B CA 1
ATOM 2633 C C . VAL B 1 81 ? -5.289 -17.906 -2.674 1 98.94 81 VAL B C 1
ATOM 2635 O O . VAL B 1 81 ? -5.152 -18.828 -1.862 1 98.94 81 VAL B O 1
ATOM 2638 N N . ASN B 1 82 ? -4.594 -17.828 -3.781 1 98.94 82 ASN B N 1
ATOM 2639 C CA . ASN B 1 82 ? -3.377 -18.609 -4.004 1 98.94 82 ASN B CA 1
ATOM 2640 C C . ASN B 1 82 ? -2.152 -17.906 -3.42 1 98.94 82 ASN B C 1
ATOM 2642 O O . ASN B 1 82 ? -1.921 -16.719 -3.686 1 98.94 82 ASN B O 1
ATOM 2646 N N . ALA B 1 83 ? -1.349 -18.609 -2.641 1 98.88 83 ALA B N 1
ATOM 2647 C CA . ALA B 1 83 ? -0.144 -18.031 -2.053 1 98.88 83 ALA B CA 1
ATOM 2648 C C . ALA B 1 83 ? 1.052 -18.172 -2.988 1 98.88 83 ALA B C 1
ATOM 2650 O O . ALA B 1 83 ? 1.356 -19.281 -3.441 1 98.88 83 ALA B O 1
ATOM 2651 N N . ASP B 1 84 ? 1.665 -17.094 -3.328 1 98.44 84 ASP B N 1
ATOM 2652 C CA . ASP B 1 84 ? 3.066 -17.188 -3.729 1 98.44 84 ASP B CA 1
ATOM 2653 C C . ASP B 1 84 ? 3.957 -17.531 -2.539 1 98.44 84 ASP B C 1
ATOM 2655 O O . ASP B 1 84 ? 4.32 -16.656 -1.749 1 98.44 84 ASP B O 1
ATOM 2659 N N . PHE B 1 85 ? 4.371 -18.75 -2.471 1 98.44 85 PHE B N 1
ATOM 2660 C CA . PHE B 1 85 ? 5.062 -19.219 -1.272 1 98.44 85 PHE B CA 1
ATOM 2661 C C . PHE B 1 85 ? 6.543 -19.438 -1.558 1 98.44 85 PHE B C 1
ATOM 2663 O O . PHE B 1 85 ? 7.207 -20.203 -0.851 1 98.44 85 PHE B O 1
ATOM 2670 N N . GLU B 1 86 ? 6.98 -18.891 -2.656 1 97 86 GLU B N 1
ATOM 2671 C CA . GLU B 1 86 ? 8.375 -18.875 -3.082 1 97 86 GLU B CA 1
ATOM 2672 C C . GLU B 1 86 ? 8.984 -20.266 -3.018 1 97 86 GLU B C 1
ATOM 2674 O O . GLU B 1 86 ? 8.438 -21.219 -3.578 1 97 86 GLU B O 1
ATOM 2679 N N . SER B 1 87 ? 10.109 -20.438 -2.434 1 96.19 87 SER B N 1
ATOM 2680 C CA . SER B 1 87 ? 10.758 -21.734 -2.439 1 96.19 87 SER B CA 1
ATOM 2681 C C . SER B 1 87 ? 10.305 -22.594 -1.255 1 96.19 87 SER B C 1
ATOM 2683 O O . SER B 1 87 ? 10.891 -23.641 -0.983 1 96.19 87 SER B O 1
ATOM 2685 N N . GLY B 1 88 ? 9.25 -22.125 -0.528 1 97.56 88 GLY B N 1
ATOM 2686 C CA . GLY B 1 88 ? 8.625 -22.938 0.504 1 97.56 88 GLY B CA 1
ATOM 2687 C C . GLY B 1 88 ? 9.211 -22.703 1.884 1 97.56 88 GLY B C 1
ATOM 2688 O O . GLY B 1 88 ? 8.852 -23.391 2.84 1 97.56 88 GLY B O 1
ATOM 2689 N N . PHE B 1 89 ? 10.164 -21.766 2.062 1 96.94 89 PHE B N 1
ATOM 2690 C CA . PHE B 1 89 ? 10.742 -21.359 3.342 1 96.94 89 PHE B CA 1
ATOM 2691 C C . PHE B 1 89 ? 11.25 -22.578 4.113 1 96.94 89 PHE B C 1
ATOM 2693 O O . PHE B 1 89 ? 10.852 -22.797 5.258 1 96.94 89 PHE B O 1
ATOM 2700 N N . GLY B 1 90 ? 12.117 -23.297 3.48 1 95.75 90 GLY B N 1
ATOM 2701 C CA . GLY B 1 90 ? 12.75 -24.469 4.086 1 95.75 90 GLY B CA 1
ATOM 2702 C C . GLY B 1 90 ? 13.953 -24.969 3.311 1 95.75 90 GLY B C 1
ATOM 2703 O O . GLY B 1 90 ? 13.961 -24.922 2.078 1 95.75 90 GLY B O 1
ATOM 2704 N N . LEU B 1 91 ? 14.891 -25.516 3.992 1 91.56 91 LEU B N 1
ATOM 2705 C CA . LEU B 1 91 ? 16.094 -26.031 3.359 1 91.56 91 LEU B CA 1
ATOM 2706 C C . LEU B 1 91 ? 15.844 -27.391 2.729 1 91.56 91 LEU B C 1
ATOM 2708 O O . LEU B 1 91 ? 16.406 -27.703 1.679 1 91.56 91 LEU B O 1
ATOM 2712 N N . GLY B 1 92 ? 14.977 -28.172 3.379 1 95.62 92 GLY B N 1
ATOM 2713 C CA . GLY B 1 92 ? 14.664 -29.5 2.898 1 95.62 92 GLY B CA 1
ATOM 2714 C C . GLY B 1 92 ? 13.18 -29.828 2.953 1 95.62 92 GLY B C 1
ATOM 2715 O O . GLY B 1 92 ? 12.367 -28.984 3.346 1 95.62 92 GLY B O 1
ATOM 2716 N N . PRO B 1 93 ? 12.859 -31.047 2.545 1 98.06 93 PRO B N 1
ATOM 2717 C CA . PRO B 1 93 ? 11.453 -31.438 2.408 1 98.06 93 PRO B CA 1
ATOM 2718 C C . PRO B 1 93 ? 10.68 -31.312 3.715 1 98.06 93 PRO B C 1
ATOM 2720 O O . PRO B 1 93 ? 9.539 -30.844 3.717 1 98.06 93 PRO B O 1
ATOM 2723 N N . GLN B 1 94 ? 11.258 -31.625 4.82 1 98.06 94 GLN B N 1
ATOM 2724 C CA . GLN B 1 94 ? 10.547 -31.594 6.094 1 98.06 94 GLN B CA 1
ATOM 2725 C C . GLN B 1 94 ? 10.227 -30.156 6.504 1 98.06 94 GLN B C 1
ATOM 2727 O O . GLN B 1 94 ? 9.133 -29.875 7.004 1 98.06 94 GLN B O 1
ATOM 2732 N N . GLU B 1 95 ? 11.18 -29.297 6.34 1 98.31 95 GLU B N 1
ATOM 2733 C CA . GLU B 1 95 ? 10.961 -27.891 6.664 1 98.31 95 GLU B CA 1
ATOM 2734 C C . GLU B 1 95 ? 9.93 -27.266 5.727 1 98.31 95 GLU B C 1
ATOM 2736 O O . GLU B 1 95 ? 9.133 -26.422 6.141 1 98.31 95 GLU B O 1
ATOM 2741 N N . VAL B 1 96 ? 9.953 -27.672 4.523 1 98.56 96 VAL B N 1
ATOM 2742 C CA . VAL B 1 96 ? 8.953 -27.203 3.566 1 98.56 96 VAL B CA 1
ATOM 2743 C C . VAL B 1 96 ? 7.566 -27.688 3.986 1 98.56 96 VAL B C 1
ATOM 2745 O O . VAL B 1 96 ? 6.602 -26.922 3.951 1 98.56 96 VAL B O 1
ATOM 2748 N N . ALA B 1 97 ? 7.48 -28.938 4.387 1 98.75 97 ALA B N 1
ATOM 2749 C CA . ALA B 1 97 ? 6.207 -29.469 4.855 1 98.75 97 ALA B CA 1
ATOM 2750 C C . ALA B 1 97 ? 5.668 -28.656 6.031 1 98.75 97 ALA B C 1
ATOM 2752 O O . ALA B 1 97 ? 4.473 -28.375 6.098 1 98.75 97 ALA B O 1
ATOM 2753 N N . GLU B 1 98 ? 6.547 -28.328 6.938 1 98.69 98 GLU B N 1
ATOM 2754 C CA . GLU B 1 98 ? 6.148 -27.516 8.086 1 98.69 98 GLU B CA 1
ATOM 2755 C C . GLU B 1 98 ? 5.637 -26.156 7.641 1 98.69 98 GLU B C 1
ATOM 2757 O O . GLU B 1 98 ? 4.59 -25.688 8.102 1 98.69 98 GLU B O 1
ATOM 2762 N N . SER B 1 99 ? 6.387 -25.516 6.773 1 98.81 99 SER B N 1
ATOM 2763 C CA . SER B 1 99 ? 5.969 -24.219 6.234 1 98.81 99 SER B CA 1
ATOM 2764 C C . SER B 1 99 ? 4.613 -24.328 5.543 1 98.81 99 SER B C 1
ATOM 2766 O O . SER B 1 99 ? 3.76 -23.453 5.715 1 98.81 99 SER B O 1
ATOM 2768 N N . VAL B 1 100 ? 4.434 -25.344 4.785 1 98.88 100 VAL B N 1
ATOM 2769 C CA . VAL B 1 100 ? 3.203 -25.531 4.027 1 98.88 100 VAL B CA 1
ATOM 2770 C C . VAL B 1 100 ? 2.031 -25.734 4.984 1 98.88 100 VAL B C 1
ATOM 2772 O O . VAL B 1 100 ? 0.946 -25.188 4.777 1 98.88 100 VAL B O 1
ATOM 2775 N N . ARG B 1 101 ? 2.244 -26.516 6.027 1 98.75 101 ARG B N 1
ATOM 2776 C CA . ARG B 1 101 ? 1.194 -26.688 7.027 1 98.75 101 ARG B CA 1
ATOM 2777 C C . ARG B 1 101 ? 0.769 -25.344 7.609 1 98.75 101 ARG B C 1
ATOM 2779 O O . ARG B 1 101 ? -0.425 -25.078 7.77 1 98.75 101 ARG B O 1
ATOM 2786 N N . MET B 1 102 ? 1.729 -24.531 7.914 1 98.81 102 MET B N 1
ATOM 2787 C CA . MET B 1 102 ? 1.448 -23.203 8.453 1 98.81 102 MET B CA 1
ATOM 2788 C C . MET B 1 102 ? 0.68 -22.359 7.441 1 98.81 102 MET B C 1
ATOM 2790 O O . MET B 1 102 ? -0.241 -21.625 7.809 1 98.81 102 MET B O 1
ATOM 2794 N N . ALA B 1 103 ? 1.061 -22.438 6.168 1 98.88 103 ALA B N 1
ATOM 2795 C CA . ALA B 1 103 ? 0.373 -21.703 5.117 1 98.88 103 ALA B CA 1
ATOM 2796 C C . ALA B 1 103 ? -1.073 -22.172 4.973 1 98.88 103 ALA B C 1
ATOM 2798 O O . ALA B 1 103 ? -1.983 -21.344 4.82 1 98.88 103 ALA B O 1
ATOM 2799 N N . VAL B 1 104 ? -1.277 -23.469 5.012 1 98.88 104 VAL B N 1
ATOM 2800 C CA . VAL B 1 104 ? -2.619 -24.031 4.91 1 98.88 104 VAL B CA 1
ATOM 2801 C C . VAL B 1 104 ? -3.492 -23.484 6.039 1 98.88 104 VAL B C 1
ATOM 2803 O O . VAL B 1 104 ? -4.668 -23.172 5.832 1 98.88 104 VAL B O 1
ATOM 2806 N N . ASP B 1 105 ? -2.918 -23.312 7.184 1 98.69 105 ASP B N 1
ATOM 2807 C CA . ASP B 1 105 ? -3.631 -22.844 8.367 1 98.69 105 ASP B CA 1
ATOM 2808 C C . ASP B 1 105 ? -4.082 -21.391 8.203 1 98.69 105 ASP B C 1
ATOM 2810 O O . ASP B 1 105 ? -4.98 -20.938 8.914 1 98.69 105 ASP B O 1
ATOM 2814 N N . THR B 1 106 ? -3.494 -20.641 7.297 1 98.75 106 THR B N 1
ATOM 2815 C CA . THR B 1 106 ? -3.895 -19.266 7.07 1 98.75 106 THR B CA 1
ATOM 2816 C C . THR B 1 106 ? -5.23 -19.188 6.34 1 98.75 106 THR B C 1
ATOM 2818 O O . THR B 1 106 ? -5.871 -18.141 6.297 1 98.75 106 THR B O 1
ATOM 2821 N N . GLY B 1 107 ? -5.602 -20.281 5.641 1 98.75 107 GLY B N 1
ATOM 2822 C CA . GLY B 1 107 ? -6.859 -20.328 4.91 1 98.75 107 GLY B CA 1
ATOM 2823 C C . GLY B 1 107 ? -6.688 -20.172 3.412 1 98.75 107 GLY B C 1
ATOM 2824 O O . GLY B 1 107 ? -7.672 -20.047 2.678 1 98.75 107 GLY B O 1
ATOM 2825 N N . VAL B 1 108 ? -5.508 -20.219 2.9 1 98.94 108 VAL B N 1
ATOM 2826 C CA . VAL B 1 108 ? -5.277 -20.094 1.465 1 98.94 108 VAL B CA 1
ATOM 2827 C C . VAL B 1 108 ? -5.922 -21.266 0.734 1 98.94 108 VAL B C 1
ATOM 2829 O O . VAL B 1 108 ? -6.09 -22.359 1.305 1 98.94 108 VAL B O 1
ATOM 2832 N N . ALA B 1 109 ? -6.266 -21 -0.493 1 98.94 109 ALA B N 1
ATOM 2833 C CA . ALA B 1 109 ? -6.918 -22.016 -1.317 1 98.94 109 ALA B CA 1
ATOM 2834 C C . ALA B 1 109 ? -5.906 -22.75 -2.189 1 98.94 109 ALA B C 1
ATOM 2836 O O . ALA B 1 109 ? -6.199 -23.828 -2.725 1 98.94 109 ALA B O 1
ATOM 2837 N N . GLY B 1 110 ? -4.797 -22.219 -2.336 1 98.88 110 GLY B N 1
ATOM 2838 C CA . GLY B 1 110 ? -3.682 -22.797 -3.072 1 98.88 110 GLY B CA 1
ATOM 2839 C C . GLY B 1 110 ? -2.346 -22.172 -2.717 1 98.88 110 GLY B C 1
ATOM 2840 O O . GLY B 1 110 ? -2.299 -21.125 -2.066 1 98.88 110 GLY B O 1
ATOM 2841 N N . LEU B 1 111 ? -1.252 -22.828 -3.064 1 98.94 111 LEU B N 1
ATOM 2842 C CA . LEU B 1 111 ? 0.079 -22.25 -2.889 1 98.94 111 LEU B CA 1
ATOM 2843 C C . LEU B 1 111 ? 1.06 -22.844 -3.9 1 98.94 111 LEU B C 1
ATOM 2845 O O . LEU B 1 111 ? 0.902 -23.984 -4.336 1 98.94 111 LEU B O 1
ATOM 2849 N N . SER B 1 112 ? 2.02 -22.047 -4.262 1 98.75 112 SER B N 1
ATOM 2850 C CA . SER B 1 112 ? 3.059 -22.484 -5.188 1 98.75 112 SER B CA 1
ATOM 2851 C C . SER B 1 112 ? 4.379 -22.719 -4.465 1 98.75 112 SER B C 1
ATOM 2853 O O . SER B 1 112 ? 4.711 -22 -3.518 1 98.75 112 SER B O 1
ATOM 2855 N N . ILE B 1 113 ? 5.109 -23.719 -4.902 1 98.56 113 ILE B N 1
ATOM 2856 C CA . ILE B 1 113 ? 6.473 -23.984 -4.465 1 98.56 113 ILE B CA 1
ATOM 2857 C C . ILE B 1 113 ? 7.422 -23.938 -5.664 1 98.56 113 ILE B C 1
ATOM 2859 O O . ILE B 1 113 ? 7.25 -24.688 -6.633 1 98.56 113 ILE B O 1
ATOM 2863 N N . GLU B 1 114 ? 8.336 -23.078 -5.598 1 98.06 114 GLU B N 1
ATOM 2864 C CA . GLU B 1 114 ? 9.266 -22.953 -6.723 1 98.06 114 GLU B CA 1
ATOM 2865 C C . GLU B 1 114 ? 10.5 -23.828 -6.512 1 98.06 114 GLU B C 1
ATOM 2867 O O . GLU B 1 114 ? 10.75 -24.297 -5.402 1 98.06 114 GLU B O 1
ATOM 2872 N N . ASP B 1 115 ? 11.297 -24.031 -7.523 1 98.25 115 ASP B N 1
ATOM 2873 C CA . ASP B 1 115 ? 12.438 -24.938 -7.461 1 98.25 115 ASP B CA 1
ATOM 2874 C C . ASP B 1 115 ? 13.75 -24.172 -7.551 1 98.25 115 ASP B C 1
ATOM 2876 O O . ASP B 1 115 ? 14.797 -24.75 -7.852 1 98.25 115 ASP B O 1
ATOM 2880 N N . SER B 1 116 ? 13.641 -22.859 -7.316 1 96.25 116 SER B N 1
ATOM 2881 C CA . SER B 1 116 ? 14.875 -22.078 -7.25 1 96.25 116 SER B CA 1
ATOM 2882 C C . SER B 1 116 ? 15.648 -22.359 -5.969 1 96.25 116 SER B C 1
ATOM 2884 O O . SER B 1 116 ? 15.047 -22.672 -4.934 1 96.25 116 SER B O 1
ATOM 2886 N N . SER B 1 117 ? 16.953 -22.234 -6.004 1 93.81 117 SER B N 1
ATOM 2887 C CA . SER B 1 117 ? 17.781 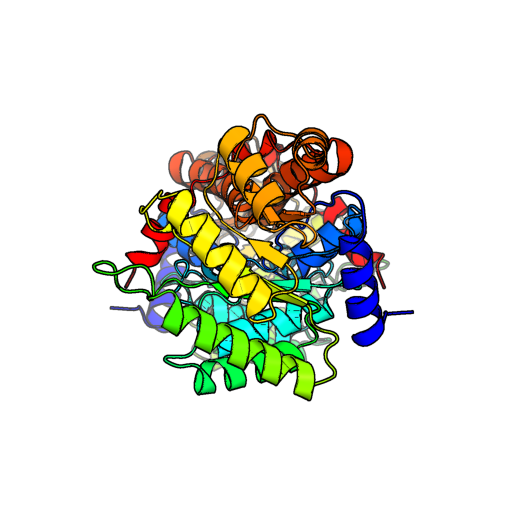-22.578 -4.859 1 93.81 117 SER B CA 1
ATOM 2888 C C . SER B 1 117 ? 18.172 -21.328 -4.062 1 93.81 117 SER B C 1
ATOM 2890 O O . SER B 1 117 ? 18.625 -21.438 -2.92 1 93.81 117 SER B O 1
ATOM 2892 N N . GLY B 1 118 ? 18.125 -20.188 -4.695 1 89.56 118 GLY B N 1
ATOM 2893 C CA . GLY B 1 118 ? 18.625 -18.953 -4.094 1 89.56 118 GLY B CA 1
ATOM 2894 C C . GLY B 1 118 ? 20.109 -18.766 -4.281 1 89.56 118 GLY B C 1
ATOM 2895 O O . GLY B 1 118 ? 20.656 -17.703 -3.945 1 89.56 118 GLY B O 1
ATOM 2896 N N . ASP B 1 119 ? 20.75 -19.766 -4.809 1 91.5 119 ASP B N 1
ATOM 2897 C CA . ASP B 1 119 ? 22.172 -19.688 -5.125 1 91.5 119 ASP B CA 1
ATOM 2898 C C . ASP B 1 119 ? 22.391 -19.234 -6.566 1 91.5 119 ASP B C 1
ATOM 2900 O O . ASP B 1 119 ? 22.078 -19.953 -7.512 1 91.5 119 ASP B O 1
ATOM 2904 N N . ALA B 1 120 ? 22.984 -18.141 -6.699 1 88.75 120 ALA B N 1
ATOM 2905 C CA . ALA B 1 120 ? 23.172 -17.547 -8.023 1 88.75 120 ALA B CA 1
ATOM 2906 C C . ALA B 1 120 ? 23.984 -18.469 -8.93 1 88.75 120 ALA B C 1
ATOM 2908 O O . ALA B 1 120 ? 23.766 -18.516 -10.141 1 88.75 120 ALA B O 1
ATOM 2909 N N . ALA B 1 121 ? 24.891 -19.125 -8.344 1 93.62 121 ALA B N 1
ATOM 2910 C CA . ALA B 1 121 ? 25.781 -20.016 -9.109 1 93.62 121 ALA B CA 1
ATOM 2911 C C . ALA B 1 121 ? 25.047 -21.281 -9.539 1 93.62 121 ALA B C 1
ATOM 2913 O O . ALA B 1 121 ? 25.359 -21.844 -10.586 1 93.62 121 ALA B O 1
ATOM 2914 N N . ASN B 1 122 ? 24.141 -21.719 -8.82 1 94.31 122 ASN B N 1
ATOM 2915 C CA . ASN B 1 122 ? 23.281 -22.875 -9.094 1 94.31 122 ASN B CA 1
ATOM 2916 C C . ASN B 1 122 ? 21.812 -22.562 -8.789 1 94.31 122 ASN B C 1
ATOM 2918 O O . ASN B 1 122 ? 21.266 -23.062 -7.809 1 94.31 122 ASN B O 1
ATOM 2922 N N . PRO B 1 123 ? 21.266 -21.891 -9.648 1 96 123 PRO B N 1
ATOM 2923 C CA . PRO B 1 123 ? 20.016 -21.234 -9.305 1 96 123 PRO B CA 1
ATOM 2924 C C . PRO B 1 123 ? 18.812 -22.188 -9.289 1 96 123 PRO B C 1
ATOM 2926 O O . PRO B 1 123 ? 17.734 -21.828 -8.805 1 96 123 PRO B O 1
ATOM 2929 N N . LEU B 1 124 ? 18.984 -23.5 -9.805 1 97.38 124 LEU B N 1
ATOM 2930 C CA . LEU B 1 124 ? 17.906 -24.484 -9.812 1 97.38 124 LEU B CA 1
ATOM 2931 C C . LEU B 1 124 ? 18.266 -25.672 -8.938 1 97.38 124 LEU B C 1
ATOM 2933 O O . LEU B 1 124 ? 19.359 -26.219 -9.031 1 97.38 124 LEU B O 1
ATOM 2937 N N . ARG B 1 125 ? 17.359 -26.062 -8.164 1 97.69 125 ARG B N 1
ATOM 2938 C CA . ARG B 1 125 ? 17.516 -27.344 -7.473 1 97.69 125 ARG B CA 1
ATOM 2939 C C . ARG B 1 125 ? 17.484 -28.5 -8.461 1 97.69 125 ARG B C 1
ATOM 2941 O O . ARG B 1 125 ? 16.906 -28.391 -9.539 1 97.69 125 ARG B O 1
ATOM 2948 N N . SER B 1 126 ? 18.109 -29.609 -8.047 1 97.81 126 SER B N 1
ATOM 2949 C CA . SER B 1 126 ? 17.953 -30.797 -8.883 1 97.81 126 SER B CA 1
ATOM 2950 C C . SER B 1 126 ? 16.484 -31.234 -8.953 1 97.81 126 SER B C 1
ATOM 2952 O O . SER B 1 126 ? 15.703 -30.906 -8.062 1 97.81 126 SER B O 1
ATOM 2954 N N . ILE B 1 127 ? 16.109 -31.906 -10.062 1 98.31 127 ILE B N 1
ATOM 2955 C CA . ILE B 1 127 ? 14.742 -32.406 -10.203 1 98.31 127 ILE B CA 1
ATOM 2956 C C . ILE B 1 127 ? 14.383 -33.281 -9.008 1 98.31 127 ILE B C 1
ATOM 2958 O O . ILE B 1 127 ? 13.281 -33.188 -8.461 1 98.31 127 ILE B O 1
ATOM 2962 N N . GLU B 1 128 ? 15.352 -34.062 -8.57 1 98.44 128 GLU B N 1
ATOM 2963 C CA . GLU B 1 128 ? 15.125 -34.969 -7.449 1 98.44 128 GLU B CA 1
ATOM 2964 C C . GLU B 1 128 ? 14.82 -34.188 -6.168 1 98.44 128 GLU B C 1
ATOM 2966 O O . GLU B 1 128 ? 13.875 -34.531 -5.449 1 98.44 128 GLU B O 1
ATOM 2971 N N . GLU B 1 129 ? 15.609 -33.219 -5.902 1 98.19 129 GLU B N 1
ATOM 2972 C CA . GLU B 1 129 ? 15.391 -32.375 -4.719 1 98.19 129 GLU B CA 1
ATOM 2973 C C . GLU B 1 129 ? 14.047 -31.656 -4.785 1 98.19 129 GLU B C 1
ATOM 2975 O O . GLU B 1 129 ? 13.305 -31.625 -3.797 1 98.19 129 GLU B O 1
ATOM 2980 N N . ALA B 1 130 ? 13.773 -31.109 -5.898 1 98.56 130 ALA B N 1
ATOM 2981 C CA . ALA B 1 130 ? 12.523 -30.375 -6.082 1 98.56 130 ALA B CA 1
ATOM 2982 C C . ALA B 1 130 ? 11.32 -31.297 -5.91 1 98.56 130 ALA B C 1
ATOM 2984 O O . ALA B 1 130 ? 10.336 -30.938 -5.262 1 98.56 130 ALA B O 1
ATOM 2985 N N . VAL B 1 131 ? 11.391 -32.469 -6.48 1 98.81 131 VAL B N 1
ATOM 2986 C CA . VAL B 1 131 ? 10.32 -33.469 -6.391 1 98.81 131 VAL B CA 1
ATOM 2987 C C . VAL B 1 131 ? 10.109 -33.875 -4.93 1 98.81 131 VAL B C 1
ATOM 2989 O O . VAL B 1 131 ? 8.969 -33.969 -4.469 1 98.81 131 VAL B O 1
ATOM 2992 N N . ALA B 1 132 ? 11.18 -34.094 -4.203 1 98.81 132 ALA B N 1
ATOM 2993 C CA . ALA B 1 132 ? 11.07 -34.438 -2.791 1 98.81 132 ALA B CA 1
ATOM 2994 C C . ALA B 1 132 ? 10.359 -33.344 -1.999 1 98.81 132 ALA B C 1
ATOM 2996 O O . ALA B 1 132 ? 9.539 -33.656 -1.127 1 98.81 132 ALA B O 1
ATOM 2997 N N . ARG B 1 133 ? 10.672 -32.125 -2.287 1 98.69 133 ARG B N 1
ATOM 2998 C CA . ARG B 1 133 ? 10.055 -30.984 -1.627 1 98.69 133 ARG B CA 1
ATOM 2999 C C . ARG B 1 133 ? 8.57 -30.891 -1.969 1 98.69 133 ARG B C 1
ATOM 3001 O O . ARG B 1 133 ? 7.742 -30.641 -1.09 1 98.69 133 ARG B O 1
ATOM 3008 N N . LEU B 1 134 ? 8.203 -31.141 -3.182 1 98.81 134 LEU B N 1
ATOM 3009 C CA . LEU B 1 134 ? 6.812 -31.094 -3.611 1 98.81 134 LEU B CA 1
ATOM 3010 C C . LEU B 1 134 ? 6.016 -32.25 -2.982 1 98.81 134 LEU B C 1
ATOM 3012 O O . LEU B 1 134 ? 4.867 -32.031 -2.574 1 98.81 134 LEU B O 1
ATOM 3016 N N . ARG B 1 135 ? 6.605 -33.438 -2.941 1 98.88 135 ARG B N 1
ATOM 3017 C CA . ARG B 1 135 ? 5.934 -34.562 -2.301 1 98.88 135 ARG B CA 1
ATOM 3018 C C . ARG B 1 135 ? 5.664 -34.25 -0.827 1 98.88 135 ARG B C 1
ATOM 3020 O O . ARG B 1 135 ? 4.609 -34.625 -0.302 1 98.88 135 ARG B O 1
ATOM 3027 N N . ALA B 1 136 ? 6.66 -33.625 -0.182 1 98.81 136 ALA B N 1
ATOM 3028 C CA . ALA B 1 136 ? 6.484 -33.25 1.217 1 98.81 136 ALA B CA 1
ATOM 3029 C C . ALA B 1 136 ? 5.355 -32.219 1.366 1 98.81 136 ALA B C 1
ATOM 3031 O O . ALA B 1 136 ? 4.551 -32.312 2.297 1 98.81 136 ALA B O 1
ATOM 3032 N N . ALA B 1 137 ? 5.309 -31.281 0.486 1 98.88 137 ALA B N 1
ATOM 3033 C CA . ALA B 1 137 ? 4.23 -30.297 0.48 1 98.88 137 ALA B CA 1
ATOM 3034 C C . ALA B 1 137 ? 2.875 -30.969 0.281 1 98.88 137 ALA B C 1
ATOM 3036 O O . ALA B 1 137 ? 1.918 -30.656 1.001 1 98.88 137 ALA B O 1
ATOM 3037 N N . ARG B 1 138 ? 2.775 -31.844 -0.672 1 98.81 138 ARG B N 1
ATOM 3038 C CA . ARG B 1 138 ? 1.537 -32.562 -0.951 1 98.81 138 ARG B CA 1
ATOM 3039 C C . ARG B 1 138 ? 1.073 -33.344 0.271 1 98.81 138 ARG B C 1
ATOM 3041 O O . ARG B 1 138 ? -0.108 -33.312 0.624 1 98.81 138 ARG B O 1
ATOM 3048 N N . ALA B 1 139 ? 1.999 -34 0.868 1 98.75 139 ALA B N 1
ATOM 3049 C CA . ALA B 1 139 ? 1.665 -34.781 2.061 1 98.75 139 ALA B CA 1
ATOM 3050 C C . ALA B 1 139 ? 1.114 -33.875 3.164 1 98.75 139 ALA B C 1
ATOM 3052 O O . ALA B 1 139 ? 0.135 -34.25 3.826 1 98.75 139 ALA B O 1
ATOM 3053 N N . ALA B 1 140 ? 1.773 -32.75 3.4 1 98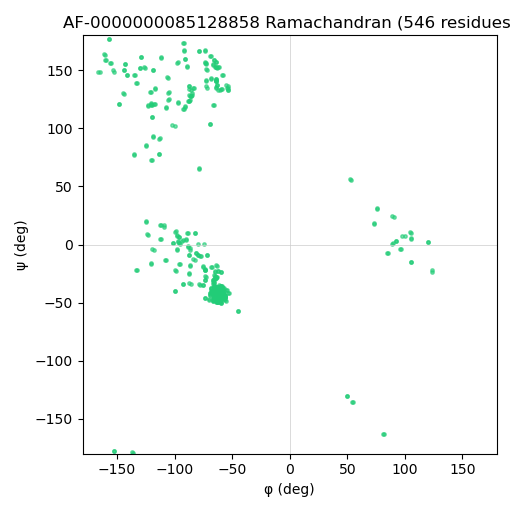.75 140 ALA B N 1
ATOM 3054 C CA . ALA B 1 140 ? 1.322 -31.797 4.41 1 98.75 140 ALA B CA 1
ATOM 3055 C C . ALA B 1 140 ? -0.094 -31.312 4.113 1 98.75 140 ALA B C 1
ATOM 3057 O O . ALA B 1 140 ? -0.922 -31.203 5.02 1 98.75 140 ALA B O 1
ATOM 3058 N N . ILE B 1 141 ? -0.391 -31.062 2.879 1 98.81 141 ILE B N 1
ATOM 3059 C CA . ILE B 1 141 ? -1.71 -30.609 2.457 1 98.81 141 ILE B CA 1
ATOM 3060 C C . ILE B 1 141 ? -2.738 -31.703 2.693 1 98.81 141 ILE B C 1
ATOM 3062 O O . ILE B 1 141 ? -3.82 -31.453 3.229 1 98.81 141 ILE B O 1
ATOM 3066 N N . ASP B 1 142 ? -2.416 -32.906 2.293 1 98.62 142 ASP B N 1
ATOM 3067 C CA . ASP B 1 142 ? -3.324 -34.031 2.453 1 98.62 142 ASP B CA 1
ATOM 3068 C C . ASP B 1 142 ? -3.652 -34.281 3.924 1 98.62 142 ASP B C 1
ATOM 3070 O O . ASP B 1 142 ? -4.805 -34.562 4.273 1 98.62 142 ASP B O 1
ATOM 3074 N N . GLU B 1 143 ? -2.666 -34.156 4.73 1 98.19 143 GLU B N 1
ATOM 3075 C CA . GLU B 1 143 ? -2.859 -34.344 6.168 1 98.19 143 GLU B CA 1
ATOM 3076 C C . GLU B 1 143 ? -3.795 -33.281 6.738 1 98.19 143 GLU B C 1
ATOM 3078 O O . GLU B 1 143 ? -4.512 -33.531 7.707 1 98.19 143 GLU B O 1
ATOM 3083 N N . ALA B 1 144 ? -3.791 -32.156 6.121 1 97.25 144 ALA B N 1
ATOM 3084 C CA . ALA B 1 144 ? -4.602 -31.031 6.605 1 97.25 144 ALA B CA 1
ATOM 3085 C C . ALA B 1 144 ? -5.988 -31.047 5.973 1 97.25 144 ALA B C 1
ATOM 3087 O O . ALA B 1 144 ? -6.77 -30.109 6.145 1 97.25 144 ALA B O 1
ATOM 3088 N N . GLY B 1 145 ? -6.391 -32.062 5.156 1 95.88 145 GLY B N 1
ATOM 3089 C CA . GLY B 1 145 ? -7.723 -32.156 4.582 1 95.88 145 GLY B CA 1
ATOM 3090 C C . GLY B 1 145 ? -7.715 -32.25 3.066 1 95.88 145 GLY B C 1
ATOM 3091 O O . GLY B 1 145 ? -8.719 -32.625 2.453 1 95.88 145 GLY B O 1
ATOM 3092 N N . GLY B 1 146 ? -6.641 -31.766 2.387 1 95.19 146 GLY B N 1
ATOM 3093 C CA . GLY B 1 146 ? -6.418 -32.031 0.973 1 95.19 146 GLY B CA 1
ATOM 3094 C C . GLY B 1 146 ? -7.055 -30.984 0.075 1 95.19 146 GLY B C 1
ATOM 3095 O O . GLY B 1 146 ? -6.945 -31.047 -1.15 1 95.19 146 GLY B O 1
ATOM 3096 N N . GLY B 1 147 ? -7.695 -29.984 0.665 1 97.5 147 GLY B N 1
ATOM 3097 C CA . GLY B 1 147 ? -8.492 -29.062 -0.124 1 97.5 147 GLY B CA 1
ATOM 3098 C C . GLY B 1 147 ? -7.66 -27.953 -0.742 1 97.5 147 GLY B C 1
ATOM 3099 O O . GLY B 1 147 ? -8.133 -27.25 -1.64 1 97.5 147 GLY B O 1
ATOM 3100 N N . THR B 1 148 ? -6.41 -27.766 -0.323 1 98.81 148 THR B N 1
ATOM 3101 C CA . THR B 1 148 ? -5.547 -26.703 -0.829 1 98.81 148 THR B CA 1
ATOM 3102 C C . THR B 1 148 ? -4.832 -27.141 -2.104 1 98.81 148 THR B C 1
ATOM 3104 O O . THR B 1 148 ? -4.262 -28.234 -2.154 1 98.81 148 THR B O 1
ATOM 3107 N N . LEU B 1 149 ? -4.922 -26.344 -3.146 1 98.88 149 LEU B N 1
ATOM 3108 C CA . LEU B 1 149 ? -4.258 -26.656 -4.406 1 98.88 149 LEU B CA 1
ATOM 3109 C C . LEU B 1 149 ? -2.75 -26.469 -4.289 1 98.88 149 LEU B C 1
ATOM 3111 O O . LEU B 1 149 ? -2.295 -25.469 -3.727 1 98.88 149 LEU B O 1
ATOM 3115 N N . LEU B 1 150 ? -1.985 -27.438 -4.812 1 98.94 150 LEU B N 1
ATOM 3116 C CA . LEU B 1 150 ? -0.531 -27.328 -4.859 1 98.94 150 LEU B CA 1
ATOM 3117 C C . LEU B 1 150 ? -0.056 -27.016 -6.273 1 98.94 150 LEU B C 1
ATOM 3119 O O . LEU B 1 150 ? -0.395 -27.719 -7.223 1 98.94 150 LEU B O 1
ATOM 3123 N N . VAL B 1 151 ? 0.693 -25.953 -6.383 1 98.94 151 VAL B N 1
ATOM 3124 C CA . VAL B 1 151 ? 1.244 -25.531 -7.668 1 98.94 151 VAL B CA 1
ATOM 3125 C C . VAL B 1 151 ? 2.744 -25.812 -7.703 1 98.94 151 VAL B C 1
ATOM 3127 O O . VAL B 1 151 ? 3.49 -25.359 -6.836 1 98.94 151 VAL B O 1
ATOM 3130 N N . GLY B 1 152 ? 3.17 -26.672 -8.609 1 98.88 152 GLY B N 1
ATOM 3131 C CA . GLY B 1 152 ? 4.59 -26.859 -8.852 1 98.88 152 GLY B CA 1
ATOM 3132 C C . GLY B 1 152 ? 5.164 -25.891 -9.859 1 98.88 152 GLY B C 1
ATOM 3133 O O . GLY B 1 152 ? 4.691 -25.812 -11 1 98.88 152 GLY B O 1
ATOM 3134 N N . ARG B 1 153 ? 6.164 -25.172 -9.516 1 98.81 153 ARG B N 1
ATOM 3135 C CA . ARG B 1 153 ? 6.699 -24.078 -10.32 1 98.81 153 ARG B CA 1
ATOM 3136 C C . ARG B 1 153 ? 8.141 -24.359 -10.734 1 98.81 153 ARG B C 1
ATOM 3138 O O . ARG B 1 153 ? 9 -24.594 -9.891 1 98.81 153 ARG B O 1
ATOM 3145 N N . ALA B 1 154 ? 8.383 -24.391 -12.016 1 98.75 154 ALA B N 1
ATOM 3146 C CA . ALA B 1 154 ? 9.719 -24.547 -12.586 1 98.75 154 ALA B CA 1
ATOM 3147 C C . ALA B 1 154 ? 10.312 -23.203 -12.969 1 98.75 154 ALA B C 1
ATOM 3149 O O . ALA B 1 154 ? 9.812 -22.531 -13.875 1 98.75 154 ALA B O 1
ATOM 3150 N N . GLU B 1 155 ? 11.477 -22.859 -12.43 1 98.31 155 GLU B N 1
ATOM 3151 C CA . GLU B 1 155 ? 11.984 -21.5 -12.469 1 98.31 155 GLU B CA 1
ATOM 3152 C C . GLU B 1 155 ? 13.016 -21.328 -13.578 1 98.31 155 GLU B C 1
ATOM 3154 O O . GLU B 1 155 ? 13.68 -20.281 -13.664 1 98.31 155 GLU B O 1
ATOM 3159 N N . ASN B 1 156 ? 13.156 -22.297 -14.469 1 98.19 156 ASN B N 1
ATOM 3160 C CA . ASN B 1 156 ? 14.195 -22.297 -15.492 1 98.19 156 ASN B CA 1
ATOM 3161 C C . ASN B 1 156 ? 14.328 -20.938 -16.172 1 98.19 156 ASN B C 1
ATOM 3163 O O . ASN B 1 156 ? 15.367 -20.281 -16.062 1 98.19 156 ASN B O 1
ATOM 3167 N N . PHE B 1 157 ? 13.289 -20.438 -16.734 1 97.06 157 PHE B N 1
ATOM 3168 C CA . PHE B 1 157 ? 13.352 -19.219 -17.531 1 97.06 157 PHE B CA 1
ATOM 3169 C C . PHE B 1 157 ? 13.539 -18 -16.641 1 97.06 157 PHE B C 1
ATOM 3171 O O . PHE B 1 157 ? 14.195 -17.031 -17.031 1 97.06 157 PHE B O 1
ATOM 3178 N N . PHE B 1 158 ? 13.078 -18.109 -15.477 1 93.25 158 PHE B N 1
ATOM 3179 C CA . PHE B 1 158 ? 13.109 -16.984 -14.547 1 93.25 158 PHE B CA 1
ATOM 3180 C C . PHE B 1 158 ? 14.516 -16.766 -14.008 1 93.25 158 PHE B C 1
ATOM 3182 O O . PHE B 1 158 ? 14.945 -15.617 -13.828 1 93.25 158 PHE B O 1
ATOM 3189 N N . VAL B 1 159 ? 15.25 -17.828 -13.812 1 94.69 159 VAL B N 1
ATOM 3190 C CA . VAL B 1 159 ? 16.562 -17.734 -13.211 1 94.69 159 VAL B CA 1
ATOM 3191 C C . VAL B 1 159 ? 17.641 -17.688 -14.297 1 94.69 159 VAL B C 1
ATOM 3193 O O . VAL B 1 159 ? 18.828 -17.844 -14.016 1 94.69 159 VAL B O 1
ATOM 3196 N N . GLY B 1 160 ? 17.203 -17.609 -15.539 1 93.75 160 GLY B N 1
ATOM 3197 C CA . GLY B 1 160 ? 18.125 -17.391 -16.641 1 93.75 160 GLY B CA 1
ATOM 3198 C C . GLY B 1 160 ? 18.688 -18.672 -17.219 1 93.75 160 GLY B C 1
ATOM 3199 O O . GLY B 1 160 ? 19.844 -18.719 -17.672 1 93.75 160 GLY B O 1
ATOM 3200 N N . ARG B 1 161 ? 18 -19.719 -17.062 1 95.44 161 ARG B N 1
ATOM 3201 C CA . ARG B 1 161 ? 18.297 -21 -17.688 1 95.44 161 ARG B CA 1
ATOM 3202 C C . ARG B 1 161 ? 17.141 -21.469 -18.578 1 95.44 161 ARG B C 1
ATOM 3204 O O . ARG B 1 161 ? 16.516 -22.484 -18.312 1 95.44 161 ARG B O 1
ATOM 3211 N N . PRO B 1 162 ? 16.984 -20.812 -19.734 1 96.75 162 PRO B N 1
ATOM 3212 C CA . PRO B 1 162 ? 15.797 -21.031 -20.547 1 96.75 162 PRO B CA 1
ATOM 3213 C C . PRO B 1 162 ? 15.859 -22.312 -21.359 1 96.75 162 PRO B C 1
ATOM 3215 O O . PRO B 1 162 ? 15.828 -22.281 -22.594 1 96.75 162 PRO B O 1
ATOM 3218 N N . ASP B 1 163 ? 15.875 -23.453 -20.719 1 97.81 163 ASP B N 1
ATOM 3219 C CA . ASP B 1 163 ? 15.852 -24.781 -21.297 1 97.81 163 ASP B CA 1
ATOM 3220 C C . ASP B 1 163 ? 14.445 -25.391 -21.25 1 97.81 163 ASP B C 1
ATOM 3222 O O . ASP B 1 163 ? 14.023 -25.906 -20.203 1 97.81 163 ASP B O 1
ATOM 3226 N N . LEU B 1 164 ? 13.758 -25.359 -22.422 1 98.5 164 LEU B N 1
ATOM 3227 C CA . LEU B 1 164 ? 12.359 -25.781 -22.484 1 98.5 164 LEU B CA 1
ATOM 3228 C C . LEU B 1 164 ? 12.219 -27.266 -22.188 1 98.5 164 LEU B C 1
ATOM 3230 O O . LEU B 1 164 ? 11.289 -27.688 -21.5 1 98.5 164 LEU B O 1
ATOM 3234 N N . ASP B 1 165 ? 13.148 -28.047 -22.688 1 98.56 165 ASP B N 1
ATOM 3235 C CA . ASP B 1 165 ? 13.086 -29.484 -22.469 1 98.56 165 ASP B CA 1
ATOM 3236 C C . ASP B 1 165 ? 13.203 -29.828 -20.984 1 98.56 165 ASP B C 1
ATOM 3238 O O . ASP B 1 165 ? 12.438 -30.641 -20.453 1 98.56 165 ASP B O 1
ATOM 3242 N N . ASP B 1 166 ? 14.141 -29.172 -20.359 1 98.69 166 ASP B N 1
ATOM 3243 C CA . ASP B 1 166 ? 14.297 -29.391 -18.922 1 98.69 166 ASP B CA 1
ATOM 3244 C C . ASP B 1 166 ? 13.078 -28.891 -18.156 1 98.69 166 ASP B C 1
ATOM 3246 O O . ASP B 1 166 ? 12.633 -29.516 -17.203 1 98.69 166 ASP B O 1
ATOM 3250 N N . THR B 1 167 ? 12.578 -27.75 -18.562 1 98.81 167 THR B N 1
ATOM 3251 C CA . THR B 1 167 ? 11.383 -27.203 -17.938 1 98.81 167 THR B CA 1
ATOM 3252 C C . THR B 1 167 ? 10.234 -28.203 -18 1 98.81 167 THR B C 1
ATOM 3254 O O . THR B 1 167 ? 9.578 -28.469 -16.984 1 98.81 167 THR B O 1
ATOM 3257 N N . ILE B 1 168 ? 10.008 -28.766 -19.141 1 98.88 168 ILE B N 1
ATOM 3258 C CA . ILE B 1 168 ? 8.922 -29.719 -19.344 1 98.88 168 ILE B CA 1
ATOM 3259 C C . ILE B 1 168 ? 9.156 -30.969 -18.516 1 98.88 168 ILE B C 1
ATOM 3261 O O . ILE B 1 168 ? 8.234 -31.484 -17.875 1 98.88 168 ILE B O 1
ATOM 3265 N N . ALA B 1 169 ? 10.398 -31.453 -18.5 1 98.88 169 ALA B N 1
ATOM 3266 C CA . ALA B 1 169 ? 10.727 -32.625 -17.672 1 98.88 169 ALA B CA 1
ATOM 3267 C C . ALA B 1 169 ? 10.414 -32.375 -16.203 1 98.88 169 ALA B C 1
ATOM 3269 O O . ALA B 1 169 ? 9.844 -33.219 -15.523 1 98.88 169 ALA B O 1
ATOM 3270 N N . ARG B 1 170 ? 10.758 -31.25 -15.734 1 98.88 170 ARG B N 1
ATOM 3271 C CA . ARG B 1 170 ? 10.492 -30.859 -14.359 1 98.88 170 ARG B CA 1
ATOM 3272 C C . ARG B 1 170 ? 9 -30.781 -14.086 1 98.88 170 ARG B C 1
ATOM 3274 O O . ARG B 1 170 ? 8.516 -31.344 -13.102 1 98.88 170 ARG B O 1
ATOM 3281 N N . LEU B 1 171 ? 8.281 -30.109 -14.93 1 98.94 171 LEU B N 1
ATOM 3282 C CA . LEU B 1 171 ? 6.848 -29.938 -14.719 1 98.94 171 LEU B CA 1
ATOM 3283 C C . LEU B 1 171 ? 6.125 -31.281 -14.711 1 98.94 171 LEU B C 1
ATOM 3285 O O . LEU B 1 171 ? 5.203 -31.484 -13.914 1 98.94 171 LEU B O 1
ATOM 3289 N N . LYS B 1 172 ? 6.52 -32.188 -15.594 1 98.94 172 LYS B N 1
ATOM 3290 C CA . LYS B 1 172 ? 5.949 -33.531 -15.57 1 98.94 172 LYS B CA 1
ATOM 3291 C C . LYS B 1 172 ? 6.246 -34.219 -14.25 1 98.94 172 LYS B C 1
ATOM 3293 O O . LYS B 1 172 ? 5.363 -34.875 -13.664 1 98.94 172 LYS B O 1
ATOM 3298 N N . ALA B 1 173 ? 7.496 -34.125 -13.828 1 98.88 173 ALA B N 1
ATOM 3299 C CA . ALA B 1 173 ? 7.887 -34.719 -12.555 1 98.88 173 ALA B CA 1
ATOM 3300 C C . ALA B 1 173 ? 7.09 -34.094 -11.398 1 98.88 173 ALA B C 1
ATOM 3302 O O . ALA B 1 173 ? 6.711 -34.812 -10.461 1 98.88 173 ALA B O 1
ATOM 3303 N N . TYR B 1 174 ? 6.836 -32.812 -11.414 1 98.94 174 TYR B N 1
ATOM 3304 C CA . TYR B 1 174 ? 6.074 -32.125 -10.375 1 98.94 174 TYR B CA 1
ATOM 3305 C C . TYR B 1 174 ? 4.621 -32.594 -10.367 1 98.94 174 TYR B C 1
ATOM 3307 O O . TYR B 1 174 ? 4.027 -32.781 -9.305 1 98.94 174 TYR B O 1
ATOM 3315 N N . ALA B 1 175 ? 4.062 -32.75 -11.57 1 98.81 175 ALA B N 1
ATOM 3316 C CA . ALA B 1 175 ? 2.713 -33.312 -11.68 1 98.81 175 ALA B CA 1
ATOM 3317 C C . ALA B 1 175 ? 2.627 -34.688 -11.023 1 98.81 175 ALA B C 1
ATOM 3319 O O . ALA B 1 175 ? 1.699 -34.938 -10.258 1 98.81 175 ALA B O 1
ATOM 3320 N N . GLU B 1 176 ? 3.561 -35.5 -11.312 1 98.62 176 GLU B N 1
ATOM 3321 C CA . GLU B 1 176 ? 3.6 -36.844 -10.75 1 98.62 176 GLU B CA 1
ATOM 3322 C C . GLU B 1 176 ? 3.801 -36.812 -9.234 1 98.62 176 GLU B C 1
ATOM 3324 O O . GLU B 1 176 ? 3.318 -37.688 -8.516 1 98.62 176 GLU B O 1
ATOM 3329 N N . ALA B 1 177 ? 4.457 -35.75 -8.797 1 98.69 177 ALA B N 1
ATOM 3330 C CA . ALA B 1 177 ? 4.777 -35.594 -7.379 1 98.69 177 ALA B CA 1
ATOM 3331 C C . ALA B 1 177 ? 3.572 -35.094 -6.59 1 98.69 177 ALA B C 1
ATOM 3333 O O . ALA B 1 177 ? 3.611 -35.031 -5.359 1 98.69 177 ALA B O 1
ATOM 3334 N N . GLY B 1 178 ? 2.543 -34.719 -7.289 1 98.5 178 GLY B N 1
ATOM 3335 C CA . GLY B 1 178 ? 1.327 -34.344 -6.578 1 98.5 178 GLY B CA 1
ATOM 3336 C C . GLY B 1 178 ? 0.881 -32.938 -6.836 1 98.5 178 GLY B C 1
ATOM 3337 O O . GLY B 1 178 ? -0.1 -32.469 -6.25 1 98.5 178 GLY B O 1
ATOM 3338 N N . ALA B 1 179 ? 1.581 -32.188 -7.688 1 98.81 179 ALA B N 1
ATOM 3339 C CA . ALA B 1 179 ? 1.12 -30.828 -8.039 1 98.81 179 ALA B CA 1
ATOM 3340 C C . ALA B 1 179 ? -0.216 -30.891 -8.773 1 98.81 179 ALA B C 1
ATOM 3342 O O . ALA B 1 179 ? -0.409 -31.719 -9.664 1 98.81 179 ALA B O 1
ATOM 3343 N N . ASP B 1 180 ? -1.139 -29.984 -8.359 1 98.75 180 ASP B N 1
ATOM 3344 C CA . ASP B 1 180 ? -2.453 -29.891 -8.984 1 98.75 180 ASP B CA 1
ATOM 3345 C C . ASP B 1 180 ? -2.422 -28.953 -10.188 1 98.75 180 ASP B C 1
ATOM 3347 O O . ASP B 1 180 ? -3.271 -29.047 -11.078 1 98.75 180 ASP B O 1
ATOM 3351 N N . CYS B 1 181 ? -1.568 -28.078 -10.227 1 98.88 181 CYS B N 1
ATOM 3352 C CA . CYS B 1 181 ? -1.365 -27.047 -11.234 1 98.88 181 CYS B CA 1
ATOM 3353 C C . CYS B 1 181 ? 0.12 -26.828 -11.492 1 98.88 181 CYS B C 1
ATOM 3355 O O . CYS B 1 181 ? 0.943 -27 -10.594 1 98.88 181 CYS B O 1
ATOM 3357 N N . LEU B 1 182 ? 0.456 -26.516 -12.727 1 98.94 182 LEU B N 1
ATOM 3358 C CA . LEU B 1 182 ? 1.859 -26.344 -13.086 1 98.94 182 LEU B CA 1
ATOM 3359 C C . LEU B 1 182 ? 2.125 -24.922 -13.578 1 98.94 182 LEU B C 1
ATOM 3361 O O . LEU B 1 182 ? 1.224 -24.266 -14.109 1 98.94 182 LEU B O 1
ATOM 3365 N N . TYR B 1 183 ? 3.373 -24.453 -13.352 1 98.81 183 TYR B N 1
ATOM 3366 C CA . TYR B 1 183 ? 3.74 -23.062 -13.555 1 98.81 183 TYR B CA 1
ATOM 3367 C C . TYR B 1 183 ? 5.195 -22.938 -13.992 1 98.81 183 TYR B C 1
ATOM 3369 O O . TYR B 1 183 ? 6.102 -23.375 -13.281 1 98.81 183 TYR B O 1
ATOM 3377 N N . ALA B 1 184 ? 5.445 -22.359 -15.133 1 98.62 184 ALA B N 1
ATOM 3378 C CA . ALA B 1 184 ? 6.785 -22.047 -15.625 1 98.62 184 ALA B CA 1
ATOM 3379 C C . ALA B 1 184 ? 6.898 -20.562 -15.969 1 98.62 184 ALA B C 1
ATOM 3381 O O . ALA B 1 184 ? 6.789 -20.172 -17.141 1 98.62 184 ALA B O 1
ATOM 3382 N N . PRO B 1 185 ? 7.203 -19.734 -14.992 1 97.81 185 PRO B N 1
ATOM 3383 C CA . PRO B 1 185 ? 7.297 -18.312 -15.297 1 97.81 185 PRO B CA 1
ATOM 3384 C C . PRO B 1 185 ? 8.422 -17.984 -16.266 1 97.81 185 PRO B C 1
ATOM 3386 O O . PRO B 1 185 ? 9.492 -18.594 -16.219 1 97.81 185 PRO B O 1
ATOM 3389 N N . GLY B 1 186 ? 8.133 -17.062 -17.156 1 96.62 186 GLY B N 1
ATOM 3390 C CA . GLY B 1 186 ? 9.18 -16.562 -18.031 1 96.62 186 GLY B CA 1
ATOM 3391 C C . GLY B 1 186 ? 9.062 -17.094 -19.453 1 96.62 186 GLY B C 1
ATOM 3392 O O . GLY B 1 186 ? 9.734 -16.609 -20.359 1 96.62 186 GLY B O 1
ATOM 3393 N N . ILE B 1 187 ? 8.25 -18.172 -19.672 1 96.62 187 ILE B N 1
ATOM 3394 C CA . ILE B 1 187 ? 7.98 -18.562 -21.047 1 96.62 187 ILE B CA 1
ATOM 3395 C C . ILE B 1 187 ? 7.219 -17.438 -21.766 1 96.62 187 ILE B C 1
ATOM 3397 O O . ILE B 1 187 ? 6.344 -16.797 -21.172 1 96.62 187 ILE B O 1
ATOM 3401 N N . ARG B 1 188 ? 7.539 -17.172 -23.078 1 90.31 188 ARG B N 1
ATOM 3402 C CA . ARG B 1 188 ? 7.043 -15.938 -23.672 1 90.31 188 ARG B CA 1
ATOM 3403 C C . ARG B 1 188 ? 6.434 -16.203 -25.047 1 90.31 188 ARG B C 1
ATOM 3405 O O . ARG B 1 188 ? 5.625 -15.406 -25.531 1 90.31 188 ARG B O 1
ATOM 3412 N N . SER B 1 189 ? 6.805 -17.312 -25.719 1 96.06 189 SER B N 1
ATOM 3413 C CA . SER B 1 189 ? 6.273 -17.547 -27.047 1 96.06 189 SER B CA 1
ATOM 3414 C C . SER B 1 189 ? 5.078 -18.484 -27.016 1 96.06 189 SER B C 1
ATOM 3416 O O . SER B 1 189 ? 4.934 -19.281 -26.078 1 96.06 189 SER B O 1
ATOM 3418 N N . ALA B 1 190 ? 4.266 -18.359 -28.078 1 97.75 190 ALA B N 1
ATOM 3419 C CA . ALA B 1 190 ? 3.125 -19.25 -28.203 1 97.75 190 ALA B CA 1
ATOM 3420 C C . ALA B 1 190 ? 3.58 -20.703 -28.266 1 97.75 190 ALA B C 1
ATOM 3422 O O . ALA B 1 190 ? 2.924 -21.594 -27.703 1 97.75 190 ALA B O 1
ATOM 3423 N N . GLU B 1 191 ? 4.672 -20.953 -28.922 1 97.81 191 GLU B N 1
ATOM 3424 C CA . GLU B 1 191 ? 5.215 -22.312 -29.031 1 97.81 191 GLU B CA 1
ATOM 3425 C C . GLU B 1 191 ? 5.59 -22.875 -27.672 1 97.81 191 GLU B C 1
ATOM 3427 O O . GLU B 1 191 ? 5.25 -24.016 -27.359 1 97.81 191 GLU B O 1
ATOM 3432 N N . GLN B 1 192 ? 6.277 -22.062 -26.891 1 98.31 192 GLN B N 1
ATOM 3433 C CA . GLN B 1 192 ? 6.66 -22.484 -25.547 1 98.31 192 GLN B CA 1
ATOM 3434 C C . GLN B 1 192 ? 5.43 -22.781 -24.688 1 98.31 192 GLN B C 1
ATOM 3436 O O . GLN B 1 192 ? 5.379 -23.812 -24.016 1 98.31 192 GLN B O 1
ATOM 3441 N N . ILE B 1 193 ? 4.438 -21.906 -24.75 1 98.56 193 ILE B N 1
ATOM 3442 C CA . ILE B 1 193 ? 3.234 -22.031 -23.938 1 98.56 193 ILE B CA 1
ATOM 3443 C C . ILE B 1 193 ? 2.475 -23.297 -24.328 1 98.56 193 ILE B C 1
ATOM 3445 O O . ILE B 1 193 ? 2.125 -24.109 -23.469 1 98.56 193 ILE B O 1
ATOM 3449 N N . ARG B 1 194 ? 2.309 -23.531 -25.609 1 98.62 194 ARG B N 1
ATOM 3450 C CA . ARG B 1 194 ? 1.588 -24.703 -26.094 1 98.62 194 ARG B CA 1
ATOM 3451 C C . ARG B 1 194 ? 2.33 -25.984 -25.734 1 98.62 194 ARG B C 1
ATOM 3453 O O . ARG B 1 194 ? 1.707 -27 -25.406 1 98.62 194 ARG B O 1
ATOM 3460 N N . ALA B 1 195 ? 3.625 -25.938 -25.844 1 98.81 195 ALA B N 1
ATOM 3461 C CA . ALA B 1 195 ? 4.426 -27.109 -25.516 1 98.81 195 ALA B CA 1
ATOM 3462 C C . ALA B 1 195 ? 4.254 -27.5 -24.062 1 98.81 195 ALA B C 1
ATOM 3464 O O . ALA B 1 195 ? 4.086 -28.672 -23.734 1 98.81 195 ALA B O 1
ATOM 3465 N N . VAL B 1 196 ? 4.301 -26.516 -23.188 1 98.88 196 VAL B N 1
ATOM 3466 C CA . VAL B 1 196 ? 4.148 -26.766 -21.766 1 98.88 196 VAL B CA 1
ATOM 3467 C C . VAL B 1 196 ? 2.746 -27.297 -21.469 1 98.88 196 VAL B C 1
ATOM 3469 O O . VAL B 1 196 ? 2.586 -28.312 -20.766 1 98.88 196 VAL B O 1
ATOM 3472 N N . VAL B 1 197 ? 1.715 -26.672 -22.031 1 98.81 197 VAL B N 1
ATOM 3473 C CA . VAL B 1 197 ? 0.329 -27.078 -21.812 1 98.81 197 VAL B CA 1
ATOM 3474 C C . VAL B 1 197 ? 0.128 -28.516 -22.266 1 98.81 197 VAL B C 1
ATOM 3476 O O . VAL B 1 197 ? -0.436 -29.328 -21.547 1 98.81 197 VAL B O 1
ATOM 3479 N N . ALA B 1 198 ? 0.627 -28.812 -23.406 1 98.75 198 ALA B N 1
ATOM 3480 C CA . ALA B 1 198 ? 0.465 -30.156 -23.969 1 98.75 198 ALA B CA 1
ATOM 3481 C C . ALA B 1 198 ? 1.177 -31.188 -23.109 1 98.75 198 ALA B C 1
ATOM 3483 O O . ALA B 1 198 ? 0.658 -32.281 -22.906 1 98.75 198 ALA B O 1
ATOM 3484 N N . ALA B 1 199 ? 2.324 -30.859 -22.641 1 98.69 199 ALA B N 1
ATOM 3485 C CA . ALA B 1 199 ? 3.191 -31.797 -21.938 1 98.69 199 ALA B CA 1
ATOM 3486 C C . ALA B 1 199 ? 2.572 -32.25 -20.609 1 98.69 199 ALA B C 1
ATOM 3488 O O . ALA B 1 199 ? 2.779 -33.375 -20.172 1 98.69 199 ALA B O 1
ATOM 3489 N N . VAL B 1 200 ? 1.814 -31.328 -20.016 1 98.56 200 VAL B N 1
ATOM 3490 C CA . VAL B 1 200 ? 1.387 -31.641 -18.656 1 98.56 200 VAL B CA 1
ATOM 3491 C C . VAL B 1 200 ? -0.121 -31.875 -18.625 1 98.56 200 VAL B C 1
ATOM 3493 O O . VAL B 1 200 ? -0.697 -32.125 -17.578 1 98.56 200 VAL B O 1
ATOM 3496 N N . ALA B 1 201 ? -0.74 -31.859 -19.812 1 97.44 201 ALA B N 1
ATOM 3497 C CA . ALA B 1 201 ? -2.172 -32.156 -19.875 1 97.44 201 ALA B CA 1
ATOM 3498 C C . ALA B 1 201 ? -2.494 -33.469 -19.219 1 97.44 201 ALA B C 1
ATOM 3500 O O . ALA B 1 201 ? -1.737 -34.438 -19.344 1 97.44 201 ALA B O 1
ATOM 3501 N N . PRO B 1 202 ? -3.574 -33.531 -18.422 1 97.12 202 PRO B N 1
ATOM 3502 C CA . PRO B 1 202 ? -4.676 -32.594 -18.328 1 97.12 202 PRO B CA 1
ATOM 3503 C C . PRO B 1 202 ? -4.523 -31.609 -17.172 1 97.12 202 PRO B C 1
ATOM 3505 O O . PRO B 1 202 ? -5.473 -30.891 -16.828 1 97.12 202 PRO B O 1
ATOM 3508 N N . LYS B 1 203 ? -3.393 -31.594 -16.5 1 98.38 203 LYS B N 1
ATOM 3509 C CA . LYS B 1 203 ? -3.195 -30.641 -15.406 1 98.38 203 LYS B CA 1
ATOM 3510 C C . LYS B 1 203 ? -3.232 -29.203 -15.906 1 98.38 203 LYS B C 1
ATOM 3512 O O . LYS B 1 203 ? -2.703 -28.906 -16.984 1 98.38 203 LYS B O 1
ATOM 3517 N N . PRO B 1 204 ? -3.906 -28.359 -15.148 1 98.75 204 PRO B N 1
ATOM 3518 C CA . PRO B 1 204 ? -3.949 -26.938 -15.539 1 98.75 204 PRO B CA 1
ATOM 3519 C C . PRO B 1 204 ? -2.578 -26.281 -15.484 1 98.75 204 PRO B C 1
ATOM 3521 O O . PRO B 1 204 ? -1.714 -26.688 -14.711 1 98.75 204 PRO B O 1
ATOM 3524 N N . VAL B 1 205 ? -2.389 -25.219 -16.328 1 98.81 205 VAL B N 1
ATOM 3525 C CA . VAL B 1 205 ? -1.149 -24.438 -16.391 1 98.81 205 VAL B CA 1
ATOM 3526 C C . VAL B 1 205 ? -1.432 -22.984 -16.062 1 98.81 205 VAL B C 1
ATOM 3528 O O . VAL B 1 205 ? -2.395 -22.406 -16.562 1 98.81 205 VAL B O 1
ATOM 3531 N N . ASN B 1 206 ? -0.631 -22.422 -15.164 1 98.81 206 ASN B N 1
ATOM 3532 C CA . ASN B 1 206 ? -0.609 -21 -14.906 1 98.81 206 ASN B CA 1
ATOM 3533 C C . ASN B 1 206 ? 0.349 -20.266 -15.844 1 98.81 206 ASN B C 1
ATOM 3535 O O . ASN B 1 206 ? 1.507 -20.672 -15.992 1 98.81 206 ASN B O 1
ATOM 3539 N N . LEU B 1 207 ? -0.115 -19.25 -16.484 1 98.75 207 LEU B N 1
ATOM 3540 C CA . LEU B 1 207 ? 0.724 -18.359 -17.281 1 98.75 207 LEU B CA 1
ATOM 3541 C C . LEU B 1 207 ? 0.936 -17.031 -16.578 1 98.75 207 LEU B C 1
ATOM 3543 O O . LEU B 1 207 ? -0.025 -16.406 -16.109 1 98.75 207 LEU B O 1
ATOM 3547 N N . LEU B 1 208 ? 2.168 -16.594 -16.484 1 98.5 208 LEU B N 1
ATOM 3548 C CA . LEU B 1 208 ? 2.477 -15.266 -15.945 1 98.5 208 LEU B CA 1
ATOM 3549 C C . LEU B 1 208 ? 2.521 -14.219 -17.047 1 98.5 208 LEU B C 1
ATOM 3551 O O . LEU B 1 208 ? 3.32 -14.336 -17.984 1 98.5 208 LEU B O 1
ATOM 3555 N N . ILE B 1 209 ? 1.692 -13.281 -16.969 1 98.06 209 ILE B N 1
ATOM 3556 C CA . ILE B 1 209 ? 1.793 -12.07 -17.781 1 98.06 209 ILE B CA 1
ATOM 3557 C C . ILE B 1 209 ? 2.105 -10.875 -16.875 1 98.06 209 ILE B C 1
ATOM 3559 O O . ILE B 1 209 ? 1.195 -10.203 -16.391 1 98.06 209 ILE B O 1
ATOM 3563 N N . GLY B 1 210 ? 3.385 -10.586 -16.688 1 96.56 210 GLY B N 1
ATOM 3564 C CA . GLY B 1 210 ? 3.852 -9.609 -15.719 1 96.56 210 GLY B CA 1
ATOM 3565 C C . GLY B 1 210 ? 4.129 -8.25 -16.328 1 96.56 210 GLY B C 1
ATOM 3566 O O . GLY B 1 210 ? 4.684 -7.367 -15.672 1 96.56 210 GLY B O 1
ATOM 3567 N N . GLY B 1 211 ? 3.889 -8.047 -17.609 1 96.88 211 GLY B N 1
ATOM 3568 C CA . GLY B 1 211 ? 4.051 -6.816 -18.359 1 96.88 211 GLY B CA 1
ATOM 3569 C C . GLY B 1 211 ? 3.125 -6.727 -19.562 1 96.88 211 GLY B C 1
ATOM 3570 O O . GLY B 1 211 ? 2.27 -7.59 -19.766 1 96.88 211 GLY B O 1
ATOM 3571 N N . ALA B 1 212 ? 3.309 -5.645 -20.25 1 96 212 ALA B N 1
ATOM 3572 C CA . ALA B 1 212 ? 2.514 -5.496 -21.469 1 96 212 ALA B CA 1
ATOM 3573 C C . ALA B 1 212 ? 2.674 -6.711 -22.375 1 96 212 ALA B C 1
ATOM 3575 O O . ALA B 1 212 ? 3.783 -7.223 -22.547 1 96 212 ALA B O 1
ATOM 3576 N N . SER B 1 213 ? 1.512 -7.184 -22.844 1 95.75 213 SER B N 1
ATOM 3577 C CA . SER B 1 213 ? 1.503 -8.422 -23.609 1 95.75 213 SER B CA 1
ATOM 3578 C C . SER B 1 213 ? 0.633 -8.297 -24.859 1 95.75 213 SER B C 1
ATOM 3580 O O . SER B 1 213 ? -0.393 -7.609 -24.844 1 95.75 213 SER B O 1
ATOM 3582 N N . GLU B 1 214 ? 1.049 -8.953 -25.891 1 94.12 214 GLU B N 1
ATOM 3583 C CA . GLU B 1 214 ? 0.203 -9.062 -27.078 1 94.12 214 GLU B CA 1
ATOM 3584 C C . GLU B 1 214 ? -0.933 -10.062 -26.859 1 94.12 214 GLU B C 1
ATOM 3586 O O . GLU B 1 214 ? -1.924 -10.055 -27.578 1 94.12 214 GLU B O 1
ATOM 3591 N N . TRP B 1 215 ? -0.76 -10.93 -25.875 1 95.81 215 TRP B N 1
ATOM 3592 C CA . TRP B 1 215 ? -1.766 -11.953 -25.609 1 95.81 215 TRP B CA 1
ATOM 3593 C C . TRP B 1 215 ? -2.861 -11.422 -24.688 1 95.81 215 TRP B C 1
ATOM 3595 O O . TRP B 1 215 ? -2.576 -10.742 -23.703 1 95.81 215 TRP B O 1
ATOM 3605 N N . SER B 1 216 ? -4.082 -11.672 -25.062 1 97.62 216 SER B N 1
ATOM 3606 C CA . SER B 1 216 ? -5.242 -11.453 -24.203 1 97.62 216 SER B CA 1
ATOM 3607 C C . SER B 1 216 ? -5.598 -12.711 -23.422 1 97.62 216 SER B C 1
ATOM 3609 O O . SER B 1 216 ? -4.996 -13.766 -23.625 1 97.62 216 SER B O 1
ATOM 3611 N N . LEU B 1 217 ? -6.543 -12.547 -22.531 1 98.25 217 LEU B N 1
ATOM 3612 C CA . LEU B 1 217 ? -7.121 -13.695 -21.828 1 98.25 217 LEU B CA 1
ATOM 3613 C C . LEU B 1 217 ? -7.605 -14.75 -22.828 1 98.25 217 LEU B C 1
ATOM 3615 O O . LEU B 1 217 ? -7.348 -15.938 -22.641 1 98.25 217 LEU B O 1
ATOM 3619 N N . GLN B 1 218 ? -8.227 -14.328 -23.891 1 97.75 218 GLN B N 1
ATOM 3620 C CA . GLN B 1 218 ? -8.766 -15.234 -24.906 1 97.75 218 GLN B CA 1
ATOM 3621 C C . GLN B 1 218 ? -7.656 -15.945 -25.656 1 97.75 218 GLN B C 1
ATOM 3623 O O . GLN B 1 218 ? -7.777 -17.125 -25.984 1 97.75 218 GLN B O 1
ATOM 3628 N N . ASP B 1 219 ? -6.613 -15.172 -25.938 1 98.25 219 ASP B N 1
ATOM 3629 C CA . ASP B 1 219 ? -5.469 -15.789 -26.594 1 98.25 219 ASP B CA 1
ATOM 3630 C C . ASP B 1 219 ? -4.867 -16.891 -25.734 1 98.25 219 ASP B C 1
ATOM 3632 O O . ASP B 1 219 ? -4.555 -17.984 -26.219 1 98.25 219 ASP B O 1
ATOM 3636 N N . ALA B 1 220 ? -4.688 -16.609 -24.438 1 98.5 220 ALA B N 1
ATOM 3637 C CA . ALA B 1 220 ? -4.137 -17.594 -23.5 1 98.5 220 ALA B CA 1
ATOM 3638 C C . ALA B 1 220 ? -5.039 -18.828 -23.391 1 98.5 220 ALA B C 1
ATOM 3640 O O . ALA B 1 220 ? -4.555 -19.953 -23.406 1 98.5 220 ALA B O 1
ATOM 3641 N N . GLN B 1 221 ? -6.332 -18.547 -23.328 1 98.44 221 GLN B N 1
ATOM 3642 C CA . GLN B 1 221 ? -7.301 -19.641 -23.281 1 98.44 221 GLN B CA 1
ATOM 3643 C C . GLN B 1 221 ? -7.172 -20.531 -24.516 1 98.44 221 GLN B C 1
ATOM 3645 O O . GLN B 1 221 ? -7.195 -21.766 -24.406 1 98.44 221 GLN B O 1
ATOM 3650 N N . ALA B 1 222 ? -6.988 -19.922 -25.641 1 98.25 222 ALA B N 1
ATOM 3651 C CA . ALA B 1 222 ? -6.875 -20.656 -26.891 1 98.25 222 ALA B CA 1
ATOM 3652 C C . ALA B 1 222 ? -5.621 -21.531 -26.906 1 98.25 222 ALA B C 1
ATOM 3654 O O . ALA B 1 222 ? -5.586 -22.562 -27.578 1 98.25 222 ALA B O 1
ATOM 3655 N N . MET B 1 223 ? -4.652 -21.109 -26.172 1 98.31 223 MET B N 1
ATOM 3656 C CA . MET B 1 223 ? -3.41 -21.875 -26.109 1 98.31 223 MET B CA 1
ATOM 3657 C C . MET B 1 223 ? -3.494 -22.969 -25.031 1 98.31 223 MET B C 1
ATOM 3659 O O . MET B 1 223 ? -2.539 -23.719 -24.828 1 98.31 223 MET B O 1
ATOM 3663 N N . GLY B 1 224 ? -4.594 -23 -24.281 1 98.31 224 GLY B N 1
ATOM 3664 C CA . GLY B 1 224 ? -4.836 -24.062 -23.328 1 98.31 224 GLY B CA 1
ATOM 3665 C C . GLY B 1 224 ? -4.496 -23.672 -21.906 1 98.31 224 GLY B C 1
ATOM 3666 O O . GLY B 1 224 ? -4.578 -24.5 -20.984 1 98.31 224 GLY B O 1
ATOM 3667 N N . VAL B 1 225 ? -4.188 -22.438 -21.703 1 98.69 225 VAL B N 1
ATOM 3668 C CA . VAL B 1 225 ? -3.873 -21.922 -20.375 1 98.69 225 VAL B CA 1
ATOM 3669 C C . VAL B 1 225 ? -5.129 -21.922 -19.5 1 98.69 225 VAL B C 1
ATOM 3671 O O . VAL B 1 225 ? -6.223 -21.609 -19.984 1 98.69 225 VAL B O 1
ATOM 3674 N N . ARG B 1 226 ? -4.961 -22.219 -18.25 1 98.69 226 ARG B N 1
ATOM 3675 C CA . ARG B 1 226 ? -6.109 -22.297 -17.344 1 98.69 226 ARG B CA 1
ATOM 3676 C C . ARG B 1 226 ? -6.246 -21.016 -16.516 1 98.69 226 ARG B C 1
ATOM 3678 O O . ARG B 1 226 ? -7.359 -20.578 -16.219 1 98.69 226 ARG B O 1
ATOM 3685 N N . ARG B 1 227 ? -5.156 -20.484 -16.078 1 98.62 227 ARG B N 1
ATOM 3686 C CA . ARG B 1 227 ? -5.191 -19.266 -15.289 1 98.62 227 ARG B CA 1
ATOM 3687 C C . ARG B 1 227 ? -3.994 -18.375 -15.609 1 98.62 227 ARG B C 1
ATOM 3689 O O . ARG B 1 227 ? -2.957 -18.859 -16.062 1 98.62 227 ARG B O 1
ATOM 3696 N N . ILE B 1 228 ? -4.195 -17.094 -15.477 1 98.81 228 ILE B N 1
ATOM 3697 C CA . ILE B 1 228 ? -3.191 -16.062 -15.758 1 98.81 228 ILE B CA 1
ATOM 3698 C C . ILE B 1 228 ? -2.916 -15.25 -14.5 1 98.81 228 ILE B C 1
ATOM 3700 O O . ILE B 1 228 ? -3.799 -14.547 -14.008 1 98.81 228 ILE B O 1
ATOM 3704 N N . SER B 1 229 ? -1.768 -15.398 -13.906 1 98.69 229 SER B N 1
ATOM 3705 C CA . SER B 1 229 ? -1.325 -14.484 -12.852 1 98.69 229 SER B CA 1
ATOM 3706 C C . SER B 1 229 ? -0.525 -13.32 -13.43 1 98.69 229 SER B C 1
ATOM 3708 O O . SER B 1 229 ? 0.003 -13.414 -14.539 1 98.69 229 SER B O 1
ATOM 3710 N N . VAL B 1 230 ? -0.42 -12.211 -12.656 1 98.69 230 VAL B N 1
ATOM 3711 C CA . VAL B 1 230 ? 0.25 -11.039 -13.219 1 98.69 230 VAL B CA 1
ATOM 3712 C C . VAL B 1 230 ? 1.403 -10.617 -12.305 1 98.69 230 VAL B C 1
ATOM 3714 O O . VAL B 1 230 ? 2.002 -9.562 -12.5 1 98.69 230 VAL B O 1
ATOM 3717 N N . GLY B 1 231 ? 1.753 -11.391 -11.312 1 98.12 231 GLY B N 1
ATOM 3718 C CA . GLY B 1 231 ? 2.871 -11.109 -10.43 1 98.12 231 GLY B CA 1
ATOM 3719 C C . GLY B 1 231 ? 2.801 -9.742 -9.789 1 98.12 231 GLY B C 1
ATOM 3720 O O . GLY B 1 231 ? 1.752 -9.344 -9.273 1 98.12 231 GLY B O 1
ATOM 3721 N N . GLY B 1 232 ? 3.908 -9.078 -9.781 1 98.44 232 GLY B N 1
ATOM 3722 C CA . GLY B 1 232 ? 3.988 -7.762 -9.164 1 98.44 232 GLY B CA 1
ATOM 3723 C C . GLY B 1 232 ? 3.494 -6.645 -10.07 1 98.44 232 GLY B C 1
ATOM 3724 O O . GLY B 1 232 ? 3.627 -5.465 -9.734 1 98.44 232 GLY B O 1
ATOM 3725 N N . ALA B 1 233 ? 2.871 -6.953 -11.188 1 98.75 233 ALA B N 1
ATOM 3726 C CA . ALA B 1 233 ? 2.605 -5.957 -12.227 1 98.75 233 ALA B CA 1
ATOM 3727 C C . ALA B 1 233 ? 1.605 -4.914 -11.734 1 98.75 233 ALA B C 1
ATOM 3729 O O . ALA B 1 233 ? 1.75 -3.725 -12.031 1 98.75 233 ALA B O 1
ATOM 3730 N N . LEU B 1 234 ? 0.574 -5.383 -11.047 1 98.88 234 LEU B N 1
ATOM 3731 C CA . LEU B 1 234 ? -0.408 -4.43 -10.539 1 98.88 234 LEU B CA 1
ATOM 3732 C C . LEU B 1 234 ? 0.212 -3.518 -9.492 1 98.88 234 LEU B C 1
ATOM 3734 O O . LEU B 1 234 ? -0.073 -2.318 -9.461 1 98.88 234 LEU B O 1
ATOM 3738 N N . ALA B 1 235 ? 1.059 -4.102 -8.594 1 98.88 235 ALA B N 1
ATOM 3739 C CA . ALA B 1 235 ? 1.802 -3.27 -7.652 1 98.88 235 ALA B CA 1
ATOM 3740 C C . ALA B 1 235 ? 2.689 -2.268 -8.383 1 98.88 235 ALA B C 1
ATOM 3742 O O . ALA B 1 235 ? 2.734 -1.089 -8.023 1 98.88 235 ALA B O 1
ATOM 3743 N N . ARG B 1 236 ? 3.369 -2.709 -9.422 1 98.88 236 ARG B N 1
ATOM 3744 C CA . ARG B 1 236 ? 4.234 -1.831 -10.203 1 98.88 236 ARG B CA 1
ATOM 3745 C C . ARG B 1 236 ? 3.432 -0.725 -10.875 1 98.88 236 ARG B C 1
ATOM 3747 O O . ARG B 1 236 ? 3.92 0.395 -11.039 1 98.88 236 ARG B O 1
ATOM 3754 N N . ALA B 1 237 ? 2.225 -1.075 -11.328 1 98.81 237 ALA B N 1
ATOM 3755 C CA . ALA B 1 237 ? 1.348 -0.05 -11.883 1 98.81 237 ALA B CA 1
ATOM 3756 C C . ALA B 1 237 ? 1.011 1.012 -10.844 1 98.81 237 ALA B C 1
ATOM 3758 O O . ALA B 1 237 ? 1.018 2.209 -11.141 1 98.81 237 ALA B O 1
ATOM 3759 N N . ALA B 1 238 ? 0.722 0.609 -9.641 1 98.88 238 ALA B N 1
ATOM 3760 C CA . ALA B 1 238 ? 0.474 1.544 -8.547 1 98.88 238 ALA B CA 1
ATOM 3761 C C . ALA B 1 238 ? 1.698 2.416 -8.281 1 98.88 238 ALA B C 1
ATOM 3763 O O . ALA B 1 238 ? 1.584 3.639 -8.156 1 98.88 238 ALA B O 1
ATOM 3764 N N . TRP B 1 239 ? 2.877 1.759 -8.211 1 98.81 239 TRP B N 1
ATOM 3765 C CA . TRP B 1 239 ? 4.121 2.49 -8.008 1 98.81 239 TRP B CA 1
ATOM 3766 C C . TRP B 1 239 ? 4.348 3.51 -9.117 1 98.81 239 TRP B C 1
ATOM 3768 O O . TRP B 1 239 ? 4.875 4.598 -8.875 1 98.81 239 TRP B O 1
ATOM 3778 N N . GLY B 1 240 ? 3.932 3.104 -10.32 1 98.62 240 GLY B N 1
ATOM 3779 C CA . GLY B 1 240 ? 4.062 4.027 -11.43 1 98.62 240 GLY B CA 1
ATOM 3780 C C . GLY B 1 240 ? 3.287 5.32 -11.227 1 98.62 240 GLY B C 1
ATOM 3781 O O . GLY B 1 240 ? 3.822 6.41 -11.445 1 98.62 240 GLY B O 1
ATOM 3782 N N . GLY B 1 241 ? 2.027 5.242 -10.859 1 98.56 241 GLY B N 1
ATOM 3783 C CA . GLY B 1 241 ? 1.225 6.422 -10.578 1 98.56 241 GLY B CA 1
ATOM 3784 C C . GLY B 1 241 ? 1.796 7.277 -9.461 1 98.56 241 GLY B C 1
ATOM 3785 O O . GLY B 1 241 ? 1.89 8.5 -9.594 1 98.56 241 GLY B O 1
ATOM 3786 N N . PHE B 1 242 ? 2.203 6.664 -8.375 1 98.75 242 PHE B N 1
ATOM 3787 C CA . PHE B 1 242 ? 2.809 7.316 -7.215 1 98.75 242 PHE B CA 1
ATOM 3788 C C . PHE B 1 242 ? 4.086 8.047 -7.613 1 98.75 242 PHE B C 1
ATOM 3790 O O . PHE B 1 242 ? 4.242 9.234 -7.32 1 98.75 242 PHE B O 1
ATOM 3797 N N . LEU B 1 243 ? 4.965 7.34 -8.312 1 98.62 243 LEU B N 1
ATOM 3798 C CA . LEU B 1 243 ? 6.281 7.883 -8.625 1 98.62 243 LEU B CA 1
ATOM 3799 C C . LEU B 1 243 ? 6.176 9.039 -9.617 1 98.62 243 LEU B C 1
ATOM 3801 O O . LEU B 1 243 ? 6.922 10.016 -9.523 1 98.62 243 LEU B O 1
ATOM 3805 N N . HIS B 1 244 ? 5.258 8.883 -10.539 1 98.19 244 HIS B N 1
ATOM 3806 C CA . HIS B 1 244 ? 5.043 9.977 -11.484 1 98.19 244 HIS B CA 1
ATOM 3807 C C . HIS B 1 244 ? 4.715 11.273 -10.75 1 98.19 244 HIS B C 1
ATOM 3809 O O . HIS B 1 244 ? 5.328 12.312 -11.008 1 98.19 244 HIS B O 1
ATOM 3815 N N . ALA B 1 245 ? 3.861 11.258 -9.789 1 98.56 245 ALA B N 1
ATOM 3816 C CA . ALA B 1 245 ? 3.439 12.438 -9.031 1 98.56 245 ALA B CA 1
ATOM 3817 C C . ALA B 1 245 ? 4.535 12.898 -8.078 1 98.56 245 ALA B C 1
ATOM 3819 O O . ALA B 1 245 ? 4.855 14.086 -8.016 1 98.56 245 ALA B O 1
ATOM 3820 N N . ALA B 1 246 ? 5.137 11.969 -7.352 1 98.75 246 ALA B N 1
ATOM 3821 C CA . ALA B 1 246 ? 6.141 12.297 -6.344 1 98.75 246 ALA B CA 1
ATOM 3822 C C . ALA B 1 246 ? 7.371 12.93 -6.98 1 98.75 246 ALA B C 1
ATOM 3824 O O . ALA B 1 246 ? 7.906 13.914 -6.465 1 98.75 246 ALA B O 1
ATOM 3825 N N . ARG B 1 247 ? 7.82 12.383 -8.109 1 98.44 247 ARG B N 1
ATOM 3826 C CA . ARG B 1 247 ? 8.992 12.914 -8.797 1 98.44 247 ARG B CA 1
ATOM 3827 C C . ARG B 1 247 ? 8.711 14.312 -9.344 1 98.44 247 ARG B C 1
ATOM 3829 O O . ARG B 1 247 ? 9.578 15.188 -9.305 1 98.44 247 ARG B O 1
ATOM 3836 N N . SER B 1 248 ? 7.484 14.469 -9.891 1 97.75 248 SER B N 1
ATOM 3837 C CA . SER B 1 248 ? 7.105 15.797 -10.375 1 97.75 248 SER B CA 1
ATOM 3838 C C . SER B 1 248 ? 7.227 16.844 -9.281 1 97.75 248 SER B C 1
ATOM 3840 O O . SER B 1 248 ? 7.812 17.906 -9.492 1 97.75 248 SER B O 1
ATOM 3842 N N . ILE B 1 249 ? 6.75 16.547 -8.109 1 98.69 249 ILE B N 1
ATOM 3843 C CA . ILE B 1 249 ? 6.801 17.469 -6.988 1 98.69 249 ILE B CA 1
ATOM 3844 C C . ILE B 1 249 ? 8.25 17.703 -6.574 1 98.69 249 ILE B C 1
ATOM 3846 O O . ILE B 1 249 ? 8.68 18.844 -6.395 1 98.69 249 ILE B O 1
ATOM 3850 N N . ALA B 1 250 ? 9.008 16.625 -6.43 1 98.56 250 ALA B N 1
ATOM 3851 C CA . ALA B 1 250 ? 10.383 16.703 -5.945 1 98.56 250 ALA B CA 1
ATOM 3852 C C . ALA B 1 250 ? 11.258 17.516 -6.895 1 98.56 250 ALA B C 1
ATOM 3854 O O . ALA B 1 250 ? 12.117 18.281 -6.457 1 98.56 250 ALA B O 1
ATOM 3855 N N . GLU B 1 251 ? 11 17.375 -8.188 1 97.94 251 GLU B N 1
ATOM 3856 C CA . GLU B 1 251 ? 11.891 17.953 -9.195 1 97.94 251 GLU B CA 1
ATOM 3857 C C . GLU B 1 251 ? 11.438 19.344 -9.602 1 97.94 251 GLU B C 1
ATOM 3859 O O . GLU B 1 251 ? 12.266 20.203 -9.914 1 97.94 251 GLU B O 1
ATOM 3864 N N . THR B 1 252 ? 10.094 19.578 -9.617 1 97.56 252 THR B N 1
ATOM 3865 C CA . THR B 1 252 ? 9.625 20.812 -10.234 1 97.56 252 THR B CA 1
ATOM 3866 C C . THR B 1 252 ? 8.852 21.672 -9.234 1 97.56 252 THR B C 1
ATOM 3868 O O . THR B 1 252 ? 8.609 22.859 -9.477 1 97.56 252 THR B O 1
ATOM 3871 N N . GLY B 1 253 ? 8.43 21.062 -8.109 1 98.19 253 GLY B N 1
ATOM 3872 C CA . GLY B 1 253 ? 7.598 21.781 -7.156 1 98.19 253 GLY B CA 1
ATOM 3873 C C . GLY B 1 253 ? 6.176 21.984 -7.645 1 98.19 253 GLY B C 1
ATOM 3874 O O . GLY B 1 253 ? 5.473 22.875 -7.164 1 98.19 253 GLY B O 1
ATOM 3875 N N . ARG B 1 254 ? 5.785 21.188 -8.656 1 98.06 254 ARG B N 1
ATOM 3876 C CA . ARG B 1 254 ? 4.445 21.328 -9.219 1 98.06 254 ARG B CA 1
ATOM 3877 C C . ARG B 1 254 ? 3.586 20.109 -8.891 1 98.06 254 ARG B C 1
ATOM 3879 O O . ARG B 1 254 ? 4.109 19.047 -8.555 1 98.06 254 ARG B O 1
ATOM 3886 N N . PHE B 1 255 ? 2.27 20.281 -9 1 98.44 255 PHE B N 1
ATOM 3887 C CA . PHE B 1 255 ? 1.327 19.281 -8.508 1 98.44 255 PHE B CA 1
ATOM 3888 C C . PHE B 1 255 ? 0.376 18.844 -9.617 1 98.44 255 PHE B C 1
ATOM 3890 O O . PHE B 1 255 ? -0.672 18.25 -9.352 1 98.44 255 PHE B O 1
ATOM 3897 N N . ASP B 1 256 ? 0.704 19.047 -10.883 1 97.75 256 ASP B N 1
ATOM 3898 C CA . ASP B 1 256 ? -0.139 18.797 -12.047 1 97.75 256 ASP B CA 1
ATOM 3899 C C . ASP B 1 256 ? -0.431 17.297 -12.188 1 97.75 256 ASP B C 1
ATOM 3901 O O . ASP B 1 256 ? -1.483 16.906 -12.703 1 97.75 256 ASP B O 1
ATOM 3905 N N . ALA B 1 257 ? 0.494 16.531 -11.742 1 97.06 257 ALA B N 1
ATOM 3906 C CA . ALA B 1 257 ? 0.38 15.086 -11.906 1 97.06 257 ALA B CA 1
ATOM 3907 C C . ALA B 1 257 ? -0.821 14.539 -11.141 1 97.06 257 ALA B C 1
ATOM 3909 O O . ALA B 1 257 ? -1.288 13.43 -11.414 1 97.06 257 ALA B O 1
ATOM 3910 N N . PHE B 1 258 ? -1.369 15.297 -10.172 1 98.31 258 PHE B N 1
ATOM 3911 C CA . PHE B 1 258 ? -2.506 14.852 -9.383 1 98.31 258 PHE B CA 1
ATOM 3912 C C . PHE B 1 258 ? -3.783 14.859 -10.211 1 98.31 258 PHE B C 1
ATOM 3914 O O . PHE B 1 258 ? -4.816 14.344 -9.773 1 98.31 258 PHE B O 1
ATOM 3921 N N . ALA B 1 259 ? -3.732 15.414 -11.398 1 96.75 259 ALA B N 1
ATOM 3922 C CA . ALA B 1 259 ? -4.895 15.453 -12.289 1 96.75 259 ALA B CA 1
ATOM 3923 C C . ALA B 1 259 ? -5.371 14.039 -12.617 1 96.75 259 ALA B C 1
ATOM 3925 O O . ALA B 1 259 ? -6.559 13.828 -12.875 1 96.75 259 ALA B O 1
ATOM 3926 N N . GLN B 1 260 ? -4.5 13.039 -12.523 1 93.25 260 GLN B N 1
ATOM 3927 C CA . GLN B 1 260 ? -4.828 11.672 -12.914 1 93.25 260 GLN B CA 1
ATOM 3928 C C . GLN B 1 260 ? -5.133 10.805 -11.688 1 93.25 260 GLN B C 1
ATOM 3930 O O . GLN B 1 260 ? -5.383 9.609 -11.812 1 93.25 260 GLN B O 1
ATOM 3935 N N . ALA B 1 261 ? -5.082 11.398 -10.516 1 97.44 261 ALA B N 1
ATOM 3936 C CA . ALA B 1 261 ? -5.316 10.641 -9.289 1 97.44 261 ALA B CA 1
ATOM 3937 C C . ALA B 1 261 ? -6.793 10.281 -9.141 1 97.44 261 ALA B C 1
ATOM 3939 O O . ALA B 1 261 ? -7.668 11.062 -9.5 1 97.44 261 ALA B O 1
ATOM 3940 N N . THR B 1 262 ? -7.078 9.078 -8.641 1 98.31 262 THR B N 1
ATOM 3941 C CA . THR B 1 262 ? -8.445 8.648 -8.375 1 98.31 262 THR B CA 1
ATOM 3942 C C . THR B 1 262 ? -9.102 9.547 -7.328 1 98.31 262 THR B C 1
ATOM 3944 O O . THR B 1 262 ? -8.492 9.859 -6.301 1 98.31 262 THR B O 1
ATOM 3947 N N . PRO B 1 263 ? -10.344 10.023 -7.551 1 97.81 263 PRO B N 1
ATOM 3948 C CA . PRO B 1 263 ? -11.016 10.828 -6.523 1 97.81 263 PRO B CA 1
ATOM 3949 C C . PRO B 1 263 ? -11.18 10.078 -5.203 1 97.81 263 PRO B C 1
ATOM 3951 O O . PRO B 1 263 ? -11.586 8.914 -5.199 1 97.81 263 PRO B O 1
ATOM 3954 N N . GLY B 1 264 ? -10.859 10.727 -4.141 1 97.56 264 GLY B N 1
ATOM 3955 C CA . GLY B 1 264 ? -10.992 10.125 -2.822 1 97.56 264 GLY B CA 1
ATOM 3956 C C . GLY B 1 264 ? -12.406 9.664 -2.518 1 97.56 264 GLY B C 1
ATOM 3957 O O . GLY B 1 264 ? -12.609 8.625 -1.886 1 97.56 264 GLY B O 1
ATOM 3958 N N . ALA B 1 265 ? -13.344 10.43 -2.965 1 96.06 265 ALA B N 1
ATOM 3959 C CA . ALA B 1 265 ? -14.75 10.102 -2.744 1 96.06 265 ALA B CA 1
ATOM 3960 C C . ALA B 1 265 ? -15.102 8.766 -3.385 1 96.06 265 ALA B C 1
ATOM 3962 O O . ALA B 1 265 ? -15.922 8.008 -2.848 1 96.06 265 ALA B O 1
ATOM 3963 N N . GLU B 1 266 ? -14.578 8.484 -4.551 1 96.88 266 GLU B N 1
ATOM 3964 C CA . GLU B 1 266 ? -14.805 7.207 -5.219 1 96.88 266 GLU B CA 1
ATOM 3965 C C . GLU B 1 266 ? -14.258 6.047 -4.391 1 96.88 266 GLU B C 1
ATOM 3967 O O . GLU B 1 266 ? -14.945 5.043 -4.191 1 96.88 266 GLU B O 1
ATOM 3972 N N . LEU B 1 267 ? -13.055 6.199 -3.85 1 98.12 267 LEU B N 1
ATOM 3973 C CA . LEU B 1 267 ? -12.461 5.16 -3.016 1 98.12 267 LEU B CA 1
ATOM 3974 C C . LEU B 1 267 ? -13.25 4.98 -1.727 1 98.12 267 LEU B C 1
ATOM 3976 O O . LEU B 1 267 ? -13.555 3.852 -1.333 1 98.12 267 LEU B O 1
ATOM 3980 N N . ASN B 1 268 ? -13.633 6.066 -1.093 1 97.31 268 ASN B N 1
ATOM 3981 C CA . ASN B 1 268 ? -14.406 5.984 0.139 1 97.31 268 ASN B CA 1
ATOM 3982 C C . ASN B 1 268 ? -15.742 5.281 -0.085 1 97.31 268 ASN B C 1
ATOM 3984 O O . ASN B 1 268 ? -16.156 4.449 0.725 1 97.31 268 ASN B O 1
ATOM 3988 N N . ARG B 1 269 ? -16.406 5.641 -1.147 1 96.56 269 ARG B N 1
ATOM 3989 C CA . ARG B 1 269 ? -17.672 5.012 -1.458 1 96.56 269 ARG B CA 1
ATOM 3990 C C . ARG B 1 269 ? -17.516 3.508 -1.645 1 96.56 269 ARG B C 1
ATOM 3992 O O . ARG B 1 269 ? -18.328 2.725 -1.151 1 96.56 269 ARG B O 1
ATOM 3999 N N . PHE B 1 270 ? -16.562 3.133 -2.303 1 97.06 270 PHE B N 1
ATOM 4000 C CA . PHE B 1 270 ? -16.312 1.716 -2.541 1 97.06 270 PHE B CA 1
ATOM 4001 C C . PHE B 1 270 ? -16.109 0.973 -1.226 1 97.06 270 PHE B C 1
ATOM 4003 O O . PHE B 1 270 ? -16.719 -0.08 -1.004 1 97.06 270 PHE B O 1
ATOM 4010 N N . PHE B 1 271 ? -15.305 1.543 -0.316 1 97.12 271 PHE B N 1
ATOM 4011 C CA . PHE B 1 271 ? -14.906 0.804 0.875 1 97.12 271 PHE B CA 1
ATOM 4012 C C . PHE B 1 271 ? -15.945 0.957 1.98 1 97.12 271 PHE B C 1
ATOM 4014 O O . PHE B 1 271 ? -15.875 0.275 3.006 1 97.12 271 PHE B O 1
ATOM 4021 N N . GLN B 1 272 ? -16.844 1.963 1.917 1 91.62 272 GLN B N 1
ATOM 4022 C CA . GLN B 1 272 ? -17.953 2.092 2.854 1 91.62 272 GLN B CA 1
ATOM 4023 C C . GLN B 1 272 ? -18.984 0.998 2.629 1 91.62 272 GLN B C 1
ATOM 4025 O O . GLN B 1 272 ? -19.688 0.595 3.562 1 91.62 272 GLN B O 1
ATOM 4030 N N . GLY B 1 273 ? -19.422 0.707 1.442 1 70.31 273 GLY B N 1
ATOM 4031 C CA . GLY B 1 273 ? -20.531 -0.126 1.036 1 70.31 273 GLY B CA 1
ATOM 4032 C C . GLY B 1 273 ? -20.328 -1.596 1.354 1 70.31 273 GLY B C 1
ATOM 4033 O O . GLY B 1 273 ? -21.297 -2.363 1.405 1 70.31 273 GLY B O 1
ATOM 4034 N N . LYS B 1 274 ? -19.219 -2.154 1.39 1 57.28 274 LYS B N 1
ATOM 4035 C CA . LYS B 1 274 ? -19.094 -3.609 1.384 1 57.28 274 LYS B CA 1
ATOM 4036 C C . LYS B 1 274 ? -19.344 -4.188 2.773 1 57.28 274 LYS B C 1
ATOM 4038 O O . LYS B 1 274 ? -19.109 -5.375 3.008 1 57.28 274 LYS B O 1
ATOM 4043 N N . ASP B 1 275 ? -19.688 -3.43 4.023 1 44.94 275 ASP B N 1
ATOM 4044 C CA . ASP B 1 275 ? -20.25 -4.227 5.105 1 44.94 275 ASP B CA 1
ATOM 4045 C C . ASP B 1 275 ? -21.688 -4.637 4.793 1 44.94 275 ASP B C 1
ATOM 4047 O O . ASP B 1 275 ? -22.453 -3.857 4.211 1 44.94 275 ASP B O 1
#

Radius of gyration: 25.55 Å; Cα contacts (8 Å, |Δi|>4): 1172; chains: 2; bounding box: 51×74×59 Å

Sequence (550 aa):
MTPTTEQKRATFHALHRQGCFVLPNPWDAGSARMLQGLGFKALASTSSGHAWSLGQPDGAISREMTLEHLRSLVAATDLPVNADFESGFGLGPQEVAESVRMAVDTGVAGLSIEDSSGDAANPLRSIEEAVARLRAARAAIDEAGGGTLLVGRAENFFVGRPDLDDTIARLKAYAEAGADCLYAPGIRSAEQIRAVVAAVAPKPVNLLIGGASEWSLQDAQAMGVRRISVGGALARAAWGGFLHAARSIAETGRFDAFAQATPGAELNRFFQGKDMTPTTEQKRATFHALHRQGCFVLPNPWDAGSARMLQGLGFKALASTSSGHAWSLGQPDGAISREMTLEHLRSLVAATDLPVNADFESGFGLGPQEVAESVRMAVDTGVAGLSIEDSSGDAANPLRSIEEAVARLRAARAAIDEAGGGTLLVGRAENFFVGRPDLDDTIARLKAYAEAGADCLYAPGIRSAEQIRAVVAAVAPKPVNLLIGGASEWSLQDAQAMGVRRISVGGALARAAWGGFLHAARSIAETGRFDAFAQATPGAELNRFFQGKD